Protein AF-0000000079576737 (afdb_homodimer)

InterPro domains:
  IPR000515 ABC transporter type 1, transmembrane domain MetI-like [PF00528] (86-267)
  IPR000515 ABC transporter type 1, transmembrane domain MetI-like [PS50928] (67-260)
  IPR000515 ABC transporter type 1, transmembrane domain MetI-like [cd06261] (67-247)
  IPR035906 MetI-like superfamily [G3DSA:1.10.3720.10] (1-266)
  IPR035906 MetI-like superfamily [SSF161098] (4-275)
  IPR050901 Binding-protein-dependent ABC transporter permease [PTHR32243] (3-275)

Solvent-accessible surface area (backbone atoms only — not comparable to full-atom values): 28377 Å² total; per-residue (Å²): 115,78,61,52,56,51,46,53,50,47,51,49,48,50,50,51,50,47,62,62,43,42,46,57,52,50,34,55,44,42,14,22,22,51,47,68,50,41,71,73,38,71,85,58,77,51,94,53,83,36,65,61,19,46,53,41,15,44,67,70,64,48,40,50,52,11,45,51,41,30,51,50,38,21,54,51,14,42,51,54,29,51,69,50,40,51,60,50,18,48,44,62,42,71,47,86,53,94,56,43,66,55,52,52,50,49,29,58,66,43,52,69,62,52,58,74,68,41,38,59,48,44,37,58,54,30,54,74,69,70,44,50,59,34,64,70,54,49,17,51,52,55,22,54,70,43,40,26,53,44,29,54,52,34,20,30,32,51,51,44,49,67,62,62,62,54,52,53,41,43,72,76,63,50,48,73,67,46,39,42,65,68,46,48,45,67,72,26,38,70,42,53,51,48,46,50,52,55,49,34,53,47,51,57,61,51,48,68,47,53,55,66,38,30,79,45,75,87,59,17,33,39,55,50,40,51,54,49,47,50,64,49,32,78,73,67,60,54,52,14,24,52,30,21,39,51,52,57,66,46,48,63,50,52,51,50,44,70,68,41,49,67,59,58,54,52,54,39,60,49,66,20,60,76,110,118,80,61,54,56,50,46,53,48,48,50,48,50,51,50,53,50,47,62,64,45,41,48,57,51,50,34,56,43,42,14,21,21,51,47,65,51,40,72,74,41,73,83,57,76,50,91,54,82,36,64,62,18,46,53,42,14,43,67,70,63,48,40,50,53,11,45,50,40,29,50,50,37,22,52,51,14,44,51,53,30,51,70,50,39,52,60,50,17,49,46,62,41,73,47,87,52,94,56,42,66,53,53,53,50,49,30,59,66,42,51,71,63,52,58,72,70,42,38,60,48,45,38,56,55,29,54,74,69,70,45,50,60,34,66,70,52,50,18,51,51,56,22,56,69,45,40,25,53,46,30,53,52,36,20,30,32,51,52,44,48,67,63,63,63,55,53,53,40,43,73,75,64,50,48,72,66,46,39,43,65,69,49,47,46,68,72,27,40,70,43,51,52,48,45,50,51,54,48,33,53,46,51,56,61,50,48,68,50,54,56,66,38,29,76,46,75,86,60,16,33,41,56,50,41,51,52,50,48,52,63,51,32,78,74,67,62,53,52,13,24,51,29,22,42,50,52,57,67,45,48,62,48,53,52,50,43,70,67,40,50,66,57,59,53,51,53,40,59,50,66,20,60,75,111

Organism: NCBI:txid418240

Nearest PDB structures (foldseek):
  7cad-assembly1_B  TM=8.190E-01  e=1.257E-10  Mycolicibacterium smegmatis MC2 155
  8ja7-assembly1_B  TM=8.111E-01  e=2.535E-10  Mycobacterium tuberculosis H37Rv
  8hpn-assembly1_B  TM=8.135E-01  e=4.482E-10  Mycolicibacterium smegmatis MC2 155
  8hpr-assembly1_B  TM=7.993E-01  e=2.172E-09  Mycolicibacterium smegmatis MC2 155
  8y5f-assembly1_C  TM=7.579E-01  e=6.213E-07  Escherichia coli

Foldseek 3Di:
DVVVVVVVVVVVVVVVVCVVCVVVVLLVQLLQAFLVRCVVPSRDGHPGGRCVLLVCLCPPLCLVLQAVLLVVLLVLLLVVLCVPLLVLLLCLLPPDDDCSVVVLVVLQVLQPVDCLVCLVVVLVVCVVVVNFLPSVSSSVVLSVSLNSVLSNQLNVLQNPDDCVQVVVVVVVPDDPVCCSPPPRCVSSVLSSLVSSLVSSVCSSQPDSNQLSRRPDQSNHHNNNSLVVSVVVCVPVSRVSNSSSSVVVSCVVVVVSCVVCVVSVVVVVVVVPPPD/DVVVVVVVVVVVVVVVVCVVCVVVVLLVQLLQAFLVRCVVPSRDGHPGGRCVLLVCLCPPLCLVLQAVLLVVLLVLLLVVLCVPLLVLLLCLLPPDDPCSVVVLVVLQVCQPVDCLVCLVVVLVVCVVVVNFLPSVSSSVVLSVSLNSVLSNQLNVLQNPDDCVQVVVVVVVPDDPVCCSPPPRCVSSVLSSLVSSLVSSVCSSQPDSNQLSRRPDQSNHHNNNSLVVSVVVCVPVSRVSNSSSSVVVSCVVVVVSCVVCVVSVVVVVVVVPPPD

Structure (mmCIF, N/CA/C/O backbone):
data_AF-0000000079576737-model_v1
#
loop_
_entity.id
_entity.type
_entity.pdbx_description
1 polymer 'ABC transporter permease subunit'
#
loop_
_atom_site.group_PDB
_atom_site.id
_atom_site.type_symbol
_atom_site.label_atom_id
_atom_site.label_alt_id
_atom_site.label_comp_id
_atom_site.label_asym_id
_atom_site.label_entity_id
_atom_site.label_seq_id
_atom_site.pdbx_PDB_ins_code
_atom_site.Cartn_x
_atom_site.Cartn_y
_atom_site.Cartn_z
_atom_site.occupancy
_atom_site.B_iso_or_equiv
_atom_site.auth_seq_id
_atom_site.auth_comp_id
_atom_site.auth_asym_id
_atom_site.auth_atom_id
_atom_site.pdbx_PDB_model_num
ATOM 1 N N . MET A 1 1 ? 35.531 18.312 12.688 1 37.25 1 MET A N 1
ATOM 2 C CA . MET A 1 1 ? 34.844 17.094 13.109 1 37.25 1 MET A CA 1
ATOM 3 C C . MET A 1 1 ? 33.375 17.141 12.711 1 37.25 1 MET A C 1
ATOM 5 O O . MET A 1 1 ? 32.688 16.125 12.766 1 37.25 1 MET A O 1
ATOM 9 N N . LYS A 1 2 ? 32.781 18.531 12.727 1 52.31 2 LYS A N 1
ATOM 10 C CA . LYS A 1 2 ? 31.453 19 12.336 1 52.31 2 LYS A CA 1
ATOM 11 C C . LYS A 1 2 ? 31.156 18.641 10.883 1 52.31 2 LYS A C 1
ATOM 13 O O . LYS A 1 2 ? 30.047 18.156 10.578 1 52.31 2 LYS A O 1
ATOM 18 N N . THR A 1 3 ? 32.25 18.703 10.18 1 57.16 3 THR A N 1
ATOM 19 C CA . THR A 1 3 ? 32.25 18.625 8.719 1 57.16 3 THR A CA 1
ATOM 20 C C . THR A 1 3 ? 32.25 17.172 8.25 1 57.16 3 THR A C 1
ATOM 22 O O . THR A 1 3 ? 31.609 16.828 7.258 1 57.16 3 THR A O 1
ATOM 25 N N . VAL A 1 4 ? 33 16.375 9.094 1 55.66 4 VAL A N 1
ATOM 26 C CA . VAL A 1 4 ? 33.188 15 8.648 1 55.66 4 VAL A CA 1
ATOM 27 C C . VAL A 1 4 ? 31.906 14.211 8.766 1 55.66 4 VAL A C 1
ATOM 29 O O . VAL A 1 4 ? 31.547 13.445 7.871 1 55.66 4 VAL A O 1
ATOM 32 N N . ARG A 1 5 ? 31.172 14.492 9.883 1 64.5 5 ARG A N 1
ATOM 33 C CA . ARG A 1 5 ? 29.938 13.742 10.102 1 64.5 5 ARG A CA 1
ATOM 34 C C . ARG A 1 5 ? 28.875 14.133 9.086 1 64.5 5 ARG A C 1
ATOM 36 O O . ARG A 1 5 ? 28.156 13.273 8.578 1 64.5 5 ARG A O 1
ATOM 43 N N . THR A 1 6 ? 29.078 15.375 8.703 1 71.5 6 THR A N 1
ATOM 44 C CA . THR A 1 6 ? 28.125 15.836 7.695 1 71.5 6 THR A CA 1
ATOM 45 C C . THR A 1 6 ? 28.438 15.219 6.336 1 71.5 6 THR A C 1
ATOM 47 O O . THR A 1 6 ? 27.516 14.844 5.598 1 71.5 6 THR A O 1
ATOM 50 N N . TRP A 1 7 ? 29.812 14.953 6.238 1 77.31 7 TRP A N 1
ATOM 51 C CA . TRP A 1 7 ? 30.219 14.375 4.965 1 77.31 7 TRP A CA 1
ATOM 52 C C . TRP A 1 7 ? 29.828 12.898 4.891 1 77.31 7 TRP A C 1
ATOM 54 O O . TRP A 1 7 ? 29.391 12.414 3.84 1 77.31 7 TRP A O 1
ATOM 64 N N . CYS A 1 8 ? 29.938 12.312 6.051 1 82.31 8 CYS A N 1
ATOM 65 C CA . CYS A 1 8 ? 29.594 10.891 6.098 1 82.31 8 CYS A CA 1
ATOM 66 C C . CYS A 1 8 ? 28.109 10.688 5.801 1 82.31 8 CYS A C 1
ATOM 68 O O . CYS A 1 8 ? 27.75 9.797 5.027 1 82.31 8 CYS A O 1
ATOM 70 N N . ILE A 1 9 ? 27.328 11.547 6.238 1 81.38 9 ILE A N 1
ATOM 71 C CA . ILE A 1 9 ? 25.891 11.43 6.039 1 81.38 9 ILE A CA 1
ATOM 72 C C . ILE A 1 9 ? 25.531 11.773 4.59 1 81.38 9 ILE A C 1
ATOM 74 O O . ILE A 1 9 ? 24.656 11.148 3.99 1 81.38 9 ILE A O 1
ATOM 78 N N . ARG A 1 10 ? 26.312 12.703 4.117 1 82.38 10 ARG A N 1
ATOM 79 C CA . ARG A 1 10 ? 26.094 13.07 2.725 1 82.38 10 ARG A CA 1
ATOM 80 C C . ARG A 1 10 ? 26.422 11.914 1.791 1 82.38 10 ARG A C 1
ATOM 82 O O . ARG A 1 10 ? 25.672 11.633 0.852 1 82.38 10 ARG A O 1
ATOM 89 N N . ILE A 1 11 ? 27.453 11.289 2.111 1 86.75 11 ILE A N 1
ATOM 90 C CA . ILE A 1 11 ? 27.859 10.148 1.292 1 86.75 11 ILE A CA 1
ATOM 91 C C . ILE A 1 11 ? 26.844 9.023 1.413 1 86.75 11 ILE A C 1
ATOM 93 O O . ILE A 1 11 ? 26.484 8.391 0.416 1 86.75 11 ILE A O 1
ATOM 97 N N . LEU A 1 12 ? 26.375 8.891 2.582 1 85.88 12 LEU A N 1
ATOM 98 C CA . LEU A 1 12 ? 25.375 7.852 2.824 1 85.88 12 LEU A CA 1
ATOM 99 C C . LEU A 1 12 ? 24.078 8.156 2.09 1 85.88 12 LEU A C 1
ATOM 101 O O . LEU A 1 12 ? 23.438 7.262 1.526 1 85.88 12 LEU A O 1
ATOM 105 N N . MET A 1 13 ? 23.766 9.391 2.096 1 86.62 13 MET A N 1
ATOM 106 C CA . MET A 1 13 ? 22.562 9.812 1.409 1 86.62 13 MET A CA 1
ATOM 107 C C . MET A 1 13 ? 22.656 9.562 -0.091 1 86.62 13 MET A C 1
ATOM 109 O O . MET A 1 13 ? 21.719 9.062 -0.711 1 86.62 13 MET A O 1
ATOM 113 N N . ILE A 1 14 ? 23.797 9.891 -0.604 1 87.5 14 ILE A N 1
ATOM 114 C CA . ILE A 1 14 ? 24.016 9.695 -2.033 1 87.5 14 ILE A CA 1
ATOM 115 C C . ILE A 1 14 ? 24.016 8.203 -2.357 1 87.5 14 ILE A C 1
ATOM 117 O O . ILE A 1 14 ? 23.406 7.773 -3.334 1 87.5 14 ILE A O 1
ATOM 121 N N . LEU A 1 15 ? 24.609 7.449 -1.542 1 89.56 15 LEU A N 1
ATOM 122 C CA . LEU A 1 15 ? 24.703 6.008 -1.742 1 89.56 15 LEU A CA 1
ATOM 123 C C . LEU A 1 15 ? 23.312 5.371 -1.754 1 89.56 15 LEU A C 1
ATOM 125 O O . LEU A 1 15 ? 23 4.59 -2.654 1 89.56 15 LEU A O 1
ATOM 129 N N . PHE A 1 16 ? 22.484 5.75 -0.847 1 87.69 16 PHE A N 1
ATOM 130 C CA . PHE A 1 16 ? 21.172 5.125 -0.75 1 87.69 16 PHE A CA 1
ATOM 131 C C . PHE A 1 16 ? 20.266 5.625 -1.858 1 87.69 16 PHE A C 1
ATOM 133 O O . PHE A 1 16 ? 19.391 4.891 -2.328 1 87.69 16 PHE A O 1
ATOM 140 N N . THR A 1 17 ? 20.516 6.863 -2.277 1 88.5 17 THR A N 1
ATOM 141 C CA . THR A 1 17 ? 19.766 7.375 -3.422 1 88.5 17 THR A CA 1
ATOM 142 C C . THR A 1 17 ? 20.109 6.586 -4.684 1 88.5 17 THR A C 1
ATOM 144 O O . THR A 1 17 ? 19.219 6.207 -5.445 1 88.5 17 THR A O 1
ATOM 147 N N . VAL A 1 18 ? 21.375 6.297 -4.812 1 89.25 18 VAL A N 1
ATOM 148 C CA . VAL A 1 18 ? 21.828 5.543 -5.977 1 89.25 18 VAL A CA 1
ATOM 149 C C . VAL A 1 18 ? 21.312 4.113 -5.906 1 89.25 18 VAL A C 1
ATOM 151 O O . VAL A 1 18 ? 20.828 3.568 -6.906 1 89.25 18 VAL A O 1
ATOM 154 N N . ILE A 1 19 ? 21.359 3.549 -4.754 1 87.12 19 ILE A N 1
ATOM 155 C CA . ILE A 1 19 ? 20.891 2.18 -4.566 1 87.12 19 ILE A CA 1
ATOM 156 C C . ILE A 1 19 ? 19.391 2.104 -4.867 1 87.12 19 ILE A C 1
ATOM 158 O O . ILE A 1 19 ? 18.922 1.146 -5.492 1 87.12 19 ILE A O 1
ATOM 162 N N . PHE A 1 20 ? 18.703 3.09 -4.496 1 86.62 20 PHE A N 1
ATOM 163 C CA . PHE A 1 20 ? 17.266 3.145 -4.699 1 86.62 20 PHE A CA 1
ATOM 164 C C . PHE A 1 20 ? 16.922 3.268 -6.18 1 86.62 20 PHE A C 1
ATOM 166 O O . PHE A 1 20 ? 16.016 2.607 -6.672 1 86.62 20 PHE A O 1
ATOM 173 N N . LEU A 1 21 ? 17.703 4.039 -6.918 1 90.44 21 LEU A N 1
ATOM 174 C CA . LEU A 1 21 ? 17.375 4.383 -8.297 1 90.44 21 LEU A CA 1
ATOM 175 C C . LEU A 1 21 ? 17.984 3.369 -9.266 1 90.44 21 LEU A C 1
ATOM 177 O O . LEU A 1 21 ? 17.594 3.305 -10.43 1 90.44 21 LEU A O 1
ATOM 181 N N . TYR A 1 22 ? 18.875 2.598 -8.82 1 90.94 22 TYR A N 1
ATOM 182 C CA . TYR A 1 22 ? 19.656 1.751 -9.711 1 90.94 22 TYR A CA 1
ATOM 183 C C . TYR A 1 22 ? 18.766 0.765 -10.453 1 90.94 22 TYR A C 1
ATOM 185 O O . TYR A 1 22 ? 18.891 0.614 -11.672 1 90.94 22 TYR A O 1
ATOM 193 N N . PRO A 1 23 ? 17.891 0.08 -9.758 1 90.44 23 PRO A N 1
ATOM 194 C CA . PRO A 1 23 ? 17.047 -0.872 -10.492 1 90.44 23 PRO A CA 1
ATOM 195 C C . PRO A 1 23 ? 16.219 -0.206 -11.586 1 90.44 23 PRO A C 1
ATOM 197 O O . PRO A 1 23 ? 16.016 -0.793 -12.648 1 90.44 23 PRO A O 1
ATOM 200 N N . LEU A 1 24 ? 15.766 0.929 -11.312 1 89.81 24 LEU A N 1
ATOM 201 C CA . LEU A 1 24 ? 14.969 1.669 -12.289 1 89.81 24 LEU A CA 1
ATOM 202 C C . LEU A 1 24 ? 15.82 2.084 -13.477 1 89.81 24 LEU A C 1
ATOM 204 O O . LEU A 1 24 ? 15.398 1.954 -14.633 1 89.81 24 LEU A O 1
ATOM 208 N N . PHE A 1 25 ? 16.984 2.604 -13.133 1 92 25 PHE A N 1
ATOM 209 C CA . PHE A 1 25 ? 17.906 3.01 -14.188 1 92 25 PHE A CA 1
ATOM 210 C C . PHE A 1 25 ? 18.312 1.816 -15.047 1 92 25 PHE A C 1
ATOM 212 O O . PHE A 1 25 ? 18.344 1.91 -16.266 1 92 25 PHE A O 1
ATOM 219 N N . TRP A 1 26 ? 18.594 0.775 -14.367 1 93.69 26 TRP A N 1
ATOM 220 C CA . TRP A 1 26 ? 18.984 -0.448 -15.055 1 93.69 26 TRP A CA 1
ATOM 221 C C . TRP A 1 26 ? 17.859 -0.935 -15.977 1 93.69 26 TRP A C 1
ATOM 223 O O . TRP A 1 26 ? 18.109 -1.35 -17.109 1 93.69 26 TRP A O 1
ATOM 233 N N . ASN A 1 27 ? 16.656 -0.909 -15.477 1 93.38 27 ASN A N 1
ATOM 234 C CA . ASN A 1 27 ? 15.516 -1.305 -16.297 1 93.38 27 ASN A CA 1
ATOM 235 C C . ASN A 1 27 ? 15.359 -0.41 -17.516 1 93.38 27 ASN A C 1
ATOM 237 O O . ASN A 1 27 ? 15.117 -0.899 -18.625 1 93.38 27 ASN A O 1
ATOM 241 N N . LEU A 1 28 ? 15.492 0.857 -17.312 1 93.44 28 LEU A N 1
ATOM 242 C CA . LEU A 1 28 ? 15.375 1.815 -18.406 1 93.44 28 LEU A CA 1
ATOM 243 C C . LEU A 1 28 ? 16.422 1.551 -19.484 1 93.44 28 LEU A C 1
ATOM 245 O O . LEU A 1 28 ? 16.109 1.562 -20.672 1 93.44 28 LEU A O 1
ATOM 249 N N . MET A 1 29 ? 17.656 1.275 -19.078 1 94.88 29 MET A N 1
ATOM 250 C CA . MET A 1 29 ? 18.734 0.988 -20.031 1 94.88 29 MET A CA 1
ATOM 251 C C . MET A 1 29 ? 18.5 -0.339 -20.734 1 94.88 29 MET A C 1
ATOM 253 O O . MET A 1 29 ? 18.766 -0.459 -21.938 1 94.88 29 MET A O 1
ATOM 257 N N . SER A 1 30 ? 17.953 -1.269 -20 1 94.56 30 SER A N 1
ATOM 258 C CA . SER A 1 30 ? 17.719 -2.6 -20.562 1 94.56 30 SER A CA 1
ATOM 259 C C . SER A 1 30 ? 16.609 -2.576 -21.594 1 94.56 30 SER A C 1
ATOM 261 O O . SER A 1 30 ? 16.594 -3.398 -22.516 1 94.56 30 SER A O 1
ATOM 263 N N . ALA A 1 31 ? 15.703 -1.605 -21.438 1 94.88 31 ALA A N 1
ATOM 264 C CA . ALA A 1 31 ? 14.594 -1.473 -22.375 1 94.88 31 ALA A CA 1
ATOM 265 C C . ALA A 1 31 ? 15.086 -1.101 -23.766 1 94.88 31 ALA A C 1
ATOM 267 O O . ALA A 1 31 ? 14.391 -1.326 -24.766 1 94.88 31 ALA A O 1
ATOM 268 N N . PHE A 1 32 ? 16.312 -0.567 -23.844 1 96.38 32 PHE A N 1
ATOM 269 C CA . PHE A 1 32 ? 16.844 -0.101 -25.125 1 96.38 32 PHE A CA 1
ATOM 270 C C . PHE A 1 32 ? 17.875 -1.086 -25.672 1 96.38 32 PHE A C 1
ATOM 272 O O . PHE A 1 32 ? 18.391 -0.891 -26.766 1 96.38 32 PHE A O 1
ATOM 279 N N . LYS A 1 33 ? 18.094 -2.154 -24.969 1 95.19 33 LYS A N 1
ATOM 280 C CA . LYS A 1 33 ? 19.047 -3.16 -25.422 1 95.19 33 LYS A CA 1
ATOM 281 C C . LYS A 1 33 ? 18.391 -4.188 -26.328 1 95.19 33 LYS A C 1
ATOM 283 O O . LYS A 1 33 ? 17.203 -4.48 -26.188 1 95.19 33 LYS A O 1
ATOM 288 N N . THR A 1 34 ? 19.266 -4.738 -27.234 1 91.5 34 THR A N 1
ATOM 289 C CA . THR A 1 34 ? 18.812 -5.934 -27.953 1 91.5 34 THR A CA 1
ATOM 290 C C . THR A 1 34 ? 18.906 -7.16 -27.047 1 91.5 34 THR A C 1
ATOM 292 O O . THR A 1 34 ? 19.562 -7.129 -26 1 91.5 34 THR A O 1
ATOM 295 N N . ASN A 1 35 ? 18.156 -8.133 -27.406 1 89.94 35 ASN A N 1
ATOM 296 C CA . ASN A 1 35 ? 18.203 -9.359 -26.625 1 89.94 35 ASN A CA 1
ATOM 297 C C . ASN A 1 35 ? 19.625 -9.914 -26.531 1 89.94 35 ASN A C 1
ATOM 299 O O . ASN A 1 35 ? 20.047 -10.391 -25.469 1 89.94 35 ASN A O 1
ATOM 303 N N . ALA A 1 36 ? 20.312 -9.852 -27.625 1 89.31 36 ALA A N 1
ATOM 304 C CA . ALA A 1 36 ? 21.688 -10.336 -27.656 1 89.31 36 ALA A CA 1
ATOM 305 C C . ALA A 1 36 ? 22.578 -9.523 -26.719 1 89.31 36 ALA A C 1
ATOM 307 O O . ALA A 1 36 ? 23.406 -10.094 -26 1 89.31 36 ALA A O 1
ATOM 308 N N . GLU A 1 37 ? 22.375 -8.266 -26.703 1 91.88 37 GLU A N 1
ATOM 309 C CA . GLU A 1 37 ? 23.156 -7.395 -25.828 1 91.88 37 GLU A CA 1
ATOM 310 C C . GLU A 1 37 ? 22.875 -7.695 -24.359 1 91.88 37 GLU A C 1
ATOM 312 O O . GLU A 1 37 ? 23.797 -7.723 -23.531 1 91.88 37 GLU A O 1
ATOM 317 N N . TYR A 1 38 ? 21.625 -7.93 -24.016 1 90.81 38 TYR A N 1
ATOM 318 C CA . TYR A 1 38 ? 21.234 -8.203 -22.641 1 90.81 38 TYR A CA 1
ATOM 319 C C . TYR A 1 38 ? 21.797 -9.547 -22.172 1 90.81 38 TYR A C 1
ATOM 321 O O . TYR A 1 38 ? 22.328 -9.656 -21.062 1 90.81 38 TYR A O 1
ATOM 329 N N . LEU A 1 39 ? 21.75 -10.492 -23.078 1 89.12 39 LEU A N 1
ATOM 330 C CA . LEU A 1 39 ? 22.188 -11.836 -22.703 1 89.12 39 LEU A CA 1
ATOM 331 C C . LEU A 1 39 ? 23.719 -11.898 -22.594 1 89.12 39 LEU A C 1
ATOM 333 O O . LEU A 1 39 ? 24.25 -12.672 -21.797 1 89.12 39 LEU A O 1
ATOM 337 N N . THR A 1 40 ? 24.391 -11.07 -23.375 1 90.56 40 THR A N 1
ATOM 338 C CA . THR A 1 40 ? 25.859 -11.039 -23.328 1 90.56 40 THR A CA 1
ATOM 339 C C . THR A 1 40 ? 26.344 -10.336 -22.062 1 90.56 40 THR A C 1
ATOM 341 O O . THR A 1 40 ? 27.234 -10.844 -21.375 1 90.56 40 THR A O 1
ATOM 344 N N . ASP A 1 41 ? 25.734 -9.133 -21.812 1 93 41 ASP A N 1
ATOM 345 C CA . ASP A 1 41 ? 26.094 -8.359 -20.625 1 93 41 ASP A CA 1
ATOM 346 C C . ASP A 1 41 ? 24.922 -7.531 -20.141 1 93 41 ASP A C 1
ATOM 348 O O . ASP A 1 41 ? 24.734 -6.391 -20.562 1 93 41 ASP A O 1
ATOM 352 N N . PRO A 1 42 ? 24.266 -8.047 -19.141 1 91.25 42 PRO A N 1
ATOM 353 C CA . PRO A 1 42 ? 23.062 -7.367 -18.656 1 91.25 42 PRO A CA 1
ATOM 354 C C . PRO A 1 42 ? 23.375 -6.016 -18.016 1 91.25 42 PRO A C 1
ATOM 356 O O . PRO A 1 42 ? 22.484 -5.168 -17.891 1 91.25 42 PRO A O 1
ATOM 359 N N . TYR A 1 43 ? 24.625 -5.711 -17.703 1 91.56 43 TYR A N 1
ATOM 360 C CA . TYR A 1 43 ? 24.922 -4.516 -16.922 1 91.56 43 TYR A CA 1
ATOM 361 C C . TYR A 1 43 ? 25.609 -3.465 -17.781 1 91.56 43 TYR A C 1
ATOM 363 O O . TYR A 1 43 ? 25.844 -2.338 -17.344 1 91.56 43 TYR A O 1
ATOM 371 N N . ALA A 1 44 ? 25.844 -3.844 -19.062 1 92.69 44 ALA A N 1
ATOM 372 C CA . ALA A 1 44 ? 26.438 -2.885 -20 1 92.69 44 ALA A CA 1
ATOM 373 C C . ALA A 1 44 ? 25.391 -1.896 -20.5 1 92.69 44 ALA A C 1
ATOM 375 O O . ALA A 1 44 ? 24.188 -2.201 -20.5 1 92.69 44 ALA A O 1
ATOM 376 N N . LEU A 1 45 ? 25.812 -0.729 -20.828 1 94.19 45 LEU A N 1
ATOM 377 C CA . LEU A 1 45 ? 24.922 0.243 -21.453 1 94.19 45 LEU A CA 1
ATOM 378 C C . LEU 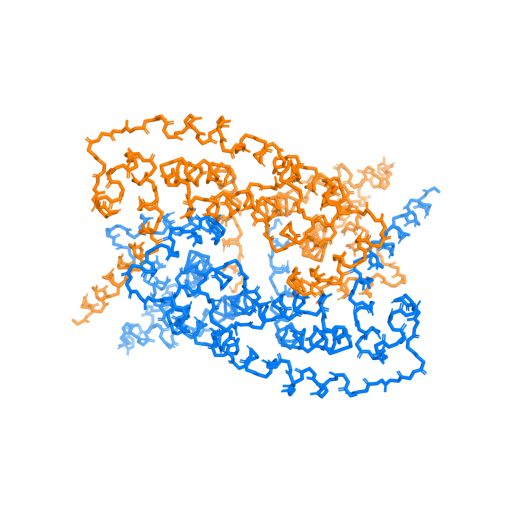A 1 45 ? 24.562 -0.178 -22.875 1 94.19 45 LEU A C 1
ATOM 380 O O . LEU A 1 45 ? 25.344 -0.875 -23.531 1 94.19 45 LEU A O 1
ATOM 384 N N . PRO A 1 46 ? 23.375 0.249 -23.281 1 94.06 46 PRO A N 1
ATOM 385 C CA . PRO A 1 46 ? 23.016 -0.104 -24.656 1 94.06 46 PRO A CA 1
ATOM 386 C C . PRO A 1 46 ? 23.922 0.562 -25.703 1 94.06 46 PRO A C 1
ATOM 388 O O . PRO A 1 46 ? 24.312 1.718 -25.531 1 94.06 46 PRO A O 1
ATOM 391 N N . THR A 1 47 ? 24.266 -0.177 -26.75 1 92.81 47 THR A N 1
ATOM 392 C CA . THR A 1 47 ? 25.109 0.333 -27.828 1 92.81 47 THR A CA 1
ATOM 393 C C . THR A 1 47 ? 24.328 1.284 -28.734 1 92.81 47 THR A C 1
ATOM 395 O O . THR A 1 47 ? 24.891 2.215 -29.297 1 92.81 47 THR A O 1
ATOM 398 N N . ALA A 1 48 ? 23.047 0.978 -28.891 1 91.94 48 ALA A N 1
ATOM 399 C CA . ALA A 1 48 ? 22.094 1.8 -29.625 1 91.94 48 ALA A CA 1
ATOM 400 C C . ALA A 1 48 ? 20.703 1.758 -28.984 1 91.94 48 ALA A C 1
ATOM 402 O O . ALA A 1 48 ? 20.406 0.846 -28.219 1 91.94 48 ALA A O 1
ATOM 403 N N . LEU A 1 49 ? 20.016 2.793 -29.203 1 93.31 49 LEU A N 1
ATOM 404 C CA . LEU A 1 49 ? 18.656 2.834 -28.688 1 93.31 49 LEU A CA 1
ATOM 405 C C . LEU A 1 49 ? 17.719 1.996 -29.547 1 93.31 49 LEU A C 1
ATOM 407 O O . LEU A 1 49 ? 17.359 2.402 -30.641 1 93.31 49 LEU A O 1
ATOM 411 N N . ASN A 1 50 ? 17.344 0.857 -29.062 1 93.38 50 ASN A N 1
ATOM 412 C CA . ASN A 1 50 ? 16.422 -0.033 -29.766 1 93.38 50 ASN A CA 1
ATOM 413 C C . ASN A 1 50 ? 14.969 0.263 -29.406 1 93.38 50 ASN A C 1
ATOM 415 O O . ASN A 1 50 ? 14.43 -0.32 -28.469 1 93.38 50 ASN A O 1
ATOM 419 N N . LEU A 1 51 ? 14.336 1.007 -30.219 1 93.69 51 LEU A N 1
ATOM 420 C CA . LEU A 1 51 ? 12.961 1.411 -29.938 1 93.69 51 LEU A CA 1
ATOM 421 C C . LEU A 1 51 ? 11.984 0.306 -30.328 1 93.69 51 LEU A C 1
ATOM 423 O O . LEU A 1 51 ? 10.812 0.348 -29.953 1 93.69 51 LEU A O 1
ATOM 427 N N . ASP A 1 52 ? 12.508 -0.699 -31 1 93.12 52 ASP A N 1
ATOM 428 C CA . ASP A 1 52 ? 11.672 -1.806 -31.453 1 93.12 52 ASP A CA 1
ATOM 429 C C . ASP A 1 52 ? 11.102 -2.576 -30.266 1 93.12 52 ASP A C 1
ATOM 431 O O . ASP A 1 52 ? 10.031 -3.182 -30.359 1 93.12 52 ASP A O 1
ATOM 435 N N . ASN A 1 53 ? 11.836 -2.502 -29.141 1 93.38 53 ASN A N 1
ATOM 436 C CA . ASN A 1 53 ? 11.359 -3.172 -27.938 1 93.38 53 ASN A CA 1
ATOM 437 C C . ASN A 1 53 ? 10.023 -2.605 -27.469 1 93.38 53 ASN A C 1
ATOM 439 O O . ASN A 1 53 ? 9.164 -3.342 -26.969 1 93.38 53 ASN A O 1
ATOM 443 N N . PHE A 1 54 ? 9.859 -1.364 -27.672 1 93.38 54 PHE A N 1
ATOM 444 C CA . PHE A 1 54 ? 8.633 -0.703 -27.25 1 93.38 54 PHE A CA 1
ATOM 445 C C . PHE A 1 54 ? 7.473 -1.08 -28.156 1 93.38 54 PHE A C 1
ATOM 447 O O . PHE A 1 54 ? 6.348 -1.266 -27.688 1 93.38 54 PHE A O 1
ATOM 454 N N . VAL A 1 55 ? 7.766 -1.271 -29.375 1 91.44 55 VAL A N 1
ATOM 455 C CA . VAL A 1 55 ? 6.746 -1.693 -30.328 1 91.44 55 VAL A CA 1
ATOM 456 C C . VAL A 1 55 ? 6.363 -3.146 -30.062 1 91.44 55 VAL A C 1
ATOM 458 O O . VAL A 1 55 ? 5.176 -3.488 -30.047 1 91.44 55 VAL A O 1
ATOM 461 N N . ALA A 1 56 ? 7.348 -3.908 -29.812 1 88.44 56 ALA A N 1
ATOM 462 C CA . ALA A 1 56 ? 7.109 -5.316 -29.516 1 88.44 56 ALA A CA 1
ATOM 463 C C . ALA A 1 56 ? 6.324 -5.484 -28.219 1 88.44 56 ALA A C 1
ATOM 465 O O . ALA A 1 56 ? 5.43 -6.328 -28.125 1 88.44 56 ALA A O 1
ATOM 466 N N . ALA A 1 57 ? 6.688 -4.719 -27.234 1 87.69 57 ALA A N 1
ATOM 467 C CA . ALA A 1 57 ? 5.992 -4.77 -25.953 1 87.69 57 ALA A CA 1
ATOM 468 C C . ALA A 1 57 ? 4.516 -4.414 -26.125 1 87.69 57 ALA A C 1
ATOM 470 O O . ALA A 1 57 ? 3.643 -5.109 -25.594 1 87.69 57 ALA A O 1
ATOM 471 N N . TRP A 1 58 ? 4.254 -3.416 -26.906 1 87 58 TRP A N 1
ATOM 472 C CA . TRP A 1 58 ? 2.898 -2.895 -27.047 1 87 58 TRP A CA 1
ATOM 473 C C . TRP A 1 58 ? 2.049 -3.818 -27.906 1 87 58 TRP A C 1
ATOM 475 O O . TRP A 1 58 ? 0.876 -4.055 -27.609 1 87 58 TRP A O 1
ATOM 485 N N . GLN A 1 59 ? 2.617 -4.41 -28.906 1 81.69 59 GLN A N 1
ATOM 486 C CA . GLN A 1 59 ? 1.853 -5.152 -29.891 1 81.69 59 GLN A CA 1
ATOM 487 C C . GLN A 1 59 ? 1.898 -6.652 -29.625 1 81.69 59 GLN A C 1
ATOM 489 O O . GLN A 1 59 ? 0.883 -7.34 -29.734 1 81.69 59 GLN A O 1
ATOM 494 N N . LYS A 1 60 ? 3.006 -7.121 -29.219 1 73.81 60 LYS A N 1
ATOM 495 C CA . LYS A 1 60 ? 3.191 -8.57 -29.203 1 73.81 60 LYS A CA 1
ATOM 496 C C . LYS A 1 60 ? 2.992 -9.125 -27.797 1 73.81 60 LYS A C 1
ATOM 498 O O . LYS A 1 60 ? 2.588 -10.281 -27.625 1 73.81 60 LYS A O 1
ATOM 503 N N . ALA A 1 61 ? 3.186 -8.43 -26.828 1 75.31 61 ALA A N 1
ATOM 504 C CA . ALA A 1 61 ? 3.152 -8.945 -25.469 1 75.31 61 ALA A CA 1
ATOM 505 C C . ALA A 1 61 ? 1.838 -8.594 -24.781 1 75.31 61 ALA A C 1
ATOM 507 O O . ALA A 1 61 ? 1.726 -8.695 -23.547 1 75.31 61 ALA A O 1
ATOM 508 N N . ASN A 1 62 ? 0.747 -8.195 -25.562 1 82.38 62 ASN A N 1
ATOM 509 C CA . ASN A 1 62 ? -0.594 -7.883 -25.078 1 82.38 62 ASN A CA 1
ATOM 510 C C . ASN A 1 62 ? -0.566 -6.789 -24.016 1 82.38 62 ASN A C 1
ATOM 512 O O . ASN A 1 62 ? -1.45 -6.727 -23.156 1 82.38 62 ASN A O 1
ATOM 516 N N . ILE A 1 63 ? 0.46 -6.012 -23.969 1 87.94 63 ILE A N 1
ATOM 517 C CA . ILE A 1 63 ? 0.592 -4.965 -22.969 1 87.94 63 ILE A CA 1
ATOM 518 C C . ILE A 1 63 ? -0.503 -3.918 -23.156 1 87.94 63 ILE A C 1
ATOM 520 O O . ILE A 1 63 ? -1.021 -3.361 -22.188 1 87.94 63 ILE A O 1
ATOM 524 N N . ALA A 1 64 ? -0.879 -3.729 -24.438 1 89.31 64 ALA A N 1
ATOM 525 C CA . ALA A 1 64 ? -1.952 -2.781 -24.719 1 89.31 64 ALA A CA 1
ATOM 526 C C . ALA A 1 64 ? -3.254 -3.207 -24.047 1 89.31 64 ALA A C 1
ATOM 528 O O . ALA A 1 64 ? -3.979 -2.371 -23.5 1 89.31 64 ALA A O 1
ATOM 529 N N . ALA A 1 65 ? -3.529 -4.496 -24.109 1 91.88 65 ALA A N 1
ATOM 530 C CA . ALA A 1 65 ? -4.738 -5.016 -23.484 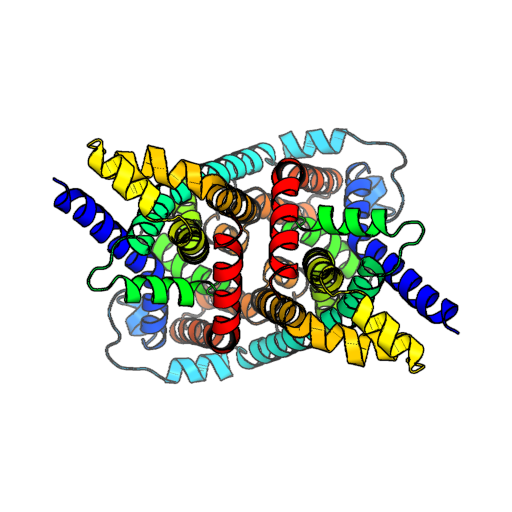1 91.88 65 ALA A CA 1
ATOM 531 C C . ALA A 1 65 ? -4.664 -4.875 -21.953 1 91.88 65 ALA A C 1
ATOM 533 O O . ALA A 1 65 ? -5.637 -4.469 -21.328 1 91.88 65 ALA A O 1
ATOM 534 N N . TYR A 1 66 ? -3.516 -5.203 -21.375 1 93.62 66 TYR A N 1
ATOM 535 C CA . TYR A 1 66 ? -3.324 -5.051 -19.938 1 93.62 66 TYR A CA 1
ATOM 536 C C . TYR A 1 66 ? -3.475 -3.592 -19.516 1 93.62 66 TYR A C 1
ATOM 538 O O . TYR A 1 66 ? -4.066 -3.295 -18.484 1 93.62 66 TYR A O 1
ATOM 546 N N . PHE A 1 67 ? -2.914 -2.756 -20.344 1 93.25 67 PHE A N 1
ATOM 547 C CA . PHE A 1 67 ? -2.992 -1.319 -20.094 1 93.25 67 PHE A CA 1
ATOM 548 C C . PHE A 1 67 ? -4.441 -0.846 -20.125 1 93.25 67 PHE A C 1
ATOM 550 O O . PHE A 1 67 ? -4.867 -0.107 -19.234 1 93.25 67 PHE A O 1
ATOM 557 N N . GLY A 1 68 ? -5.203 -1.23 -21.109 1 94.56 68 GLY A N 1
ATOM 558 C CA . GLY A 1 68 ? -6.617 -0.908 -21.172 1 94.56 68 GLY A CA 1
ATOM 559 C C . GLY A 1 68 ? -7.402 -1.405 -19.969 1 94.56 68 GLY A C 1
ATOM 560 O O . GLY A 1 68 ? -8.227 -0.676 -19.422 1 94.56 68 GLY A O 1
ATOM 561 N N . ASN A 1 69 ? -7.137 -2.641 -19.578 1 97.06 69 ASN A N 1
ATOM 562 C CA . ASN A 1 69 ? -7.785 -3.201 -18.391 1 97.06 69 ASN A CA 1
ATOM 563 C C . ASN A 1 69 ? -7.465 -2.389 -17.141 1 97.06 69 ASN A C 1
ATOM 565 O O . ASN A 1 69 ? -8.352 -2.117 -16.328 1 97.06 69 ASN A O 1
ATOM 569 N N . SER A 1 70 ? -6.215 -2.01 -17 1 95.38 70 SER A N 1
ATOM 570 C CA . SER A 1 70 ? -5.789 -1.243 -15.836 1 95.38 70 SER A CA 1
ATOM 571 C C . SER A 1 70 ? -6.457 0.127 -15.805 1 95.38 70 SER A C 1
ATOM 573 O O . SER A 1 70 ? -6.871 0.597 -14.742 1 95.38 70 SER A O 1
ATOM 575 N N . ILE A 1 71 ? -6.531 0.774 -16.984 1 94.88 71 ILE A N 1
ATOM 576 C CA . ILE A 1 71 ? -7.199 2.066 -17.047 1 94.88 71 ILE A CA 1
ATOM 577 C C . ILE A 1 71 ? -8.672 1.907 -16.656 1 94.88 71 ILE A C 1
ATOM 579 O O . ILE A 1 71 ? -9.195 2.682 -15.859 1 94.88 71 ILE A O 1
ATOM 583 N N . PHE A 1 72 ? -9.281 0.924 -17.25 1 97.75 72 PHE A N 1
ATOM 584 C CA . PHE A 1 72 ? -10.688 0.663 -16.969 1 97.75 72 PHE A CA 1
ATOM 585 C C . PHE A 1 72 ? -10.914 0.442 -15.477 1 97.75 72 PHE A C 1
ATOM 587 O O . PHE A 1 72 ? -11.766 1.092 -14.867 1 97.75 72 PHE A O 1
ATOM 594 N N . VAL A 1 73 ? -10.133 -0.406 -14.898 1 98 73 VAL A N 1
ATOM 595 C CA . VAL A 1 73 ? -10.312 -0.779 -13.492 1 98 73 VAL A CA 1
ATOM 596 C C . VAL A 1 73 ? -10 0.416 -12.602 1 98 73 VAL A C 1
ATOM 598 O O . VAL A 1 73 ? -10.688 0.65 -11.602 1 98 73 VAL A O 1
ATOM 601 N N . THR A 1 74 ? -8.969 1.16 -12.906 1 96.56 74 THR A N 1
ATOM 602 C CA . THR A 1 74 ? -8.578 2.301 -12.086 1 96.56 74 THR A CA 1
ATOM 603 C C . THR A 1 74 ? -9.648 3.389 -12.133 1 96.56 74 THR A C 1
ATOM 605 O O . THR A 1 74 ? -10.094 3.873 -11.086 1 96.56 74 THR A O 1
ATOM 608 N N . VAL A 1 75 ? -10.078 3.729 -13.336 1 96.94 75 VAL A N 1
ATOM 609 C CA . VAL A 1 75 ? -11.039 4.812 -13.516 1 96.94 75 VAL A CA 1
ATOM 610 C C . VAL A 1 75 ? -12.391 4.406 -12.922 1 96.94 75 VAL A C 1
ATOM 612 O O . VAL A 1 75 ? -12.969 5.152 -12.125 1 96.94 75 VAL A O 1
ATOM 615 N N . PHE A 1 76 ? -12.828 3.246 -13.203 1 98.31 76 PHE A N 1
ATOM 616 C CA . PHE A 1 76 ? -14.156 2.832 -12.766 1 98.31 76 PHE A CA 1
ATOM 617 C C . PHE A 1 76 ? -14.18 2.578 -11.266 1 98.31 76 PHE A C 1
ATOM 619 O O . PHE A 1 76 ? -15.18 2.863 -10.602 1 98.31 76 PHE A O 1
ATOM 626 N N . SER A 1 77 ? -13.125 1.983 -10.695 1 98.44 77 SER A N 1
ATOM 627 C CA . SER A 1 77 ? -13.062 1.812 -9.25 1 98.44 77 SER A CA 1
ATOM 628 C C . SER A 1 77 ? -13.047 3.158 -8.531 1 98.44 77 SER A C 1
ATOM 630 O O . SER A 1 77 ? -13.672 3.312 -7.48 1 98.44 77 SER A O 1
ATOM 632 N N . THR A 1 78 ? -12.328 4.109 -9.133 1 97.81 78 THR A N 1
ATOM 633 C CA . THR A 1 78 ? -12.25 5.43 -8.523 1 97.81 78 THR A CA 1
ATOM 634 C C . THR A 1 78 ? -13.609 6.117 -8.539 1 97.81 78 THR A C 1
ATOM 636 O O . THR A 1 78 ? -14.047 6.676 -7.531 1 97.81 78 THR A O 1
ATOM 639 N N . VAL A 1 79 ? -14.289 6.074 -9.656 1 98.25 79 VAL A N 1
ATOM 640 C CA . VAL A 1 79 ? -15.609 6.691 -9.789 1 98.25 79 VAL A CA 1
ATOM 641 C C . VAL A 1 79 ? -16.594 6.027 -8.828 1 98.25 79 VAL A C 1
ATOM 643 O O . VAL A 1 79 ? -17.328 6.715 -8.117 1 98.25 79 VAL A O 1
ATOM 646 N N . LEU A 1 80 ? -16.547 4.738 -8.805 1 97.69 80 LEU A N 1
ATOM 647 C CA . LEU A 1 80 ? -17.438 3.998 -7.914 1 97.69 80 LEU A CA 1
ATOM 648 C C . LEU A 1 80 ? -17.156 4.34 -6.453 1 97.69 80 LEU A C 1
ATOM 650 O O . LEU A 1 80 ? -18.078 4.531 -5.664 1 97.69 80 LEU A O 1
ATOM 654 N N . LEU A 1 81 ? -15.898 4.41 -6.121 1 97.94 81 LEU A N 1
ATOM 655 C CA . LEU A 1 81 ? -15.469 4.758 -4.77 1 97.94 81 LEU A CA 1
ATOM 656 C C . LEU A 1 81 ? -16 6.129 -4.371 1 97.94 81 LEU A C 1
ATOM 658 O O . LEU A 1 81 ? -16.609 6.281 -3.307 1 97.94 81 LEU A O 1
ATOM 662 N N . LEU A 1 82 ? -15.828 7.102 -5.234 1 97.94 82 LEU A N 1
ATOM 663 C CA . LEU A 1 82 ? -16.219 8.469 -4.918 1 97.94 82 LEU A CA 1
ATOM 664 C C . LEU A 1 82 ? -17.75 8.586 -4.82 1 97.94 82 LEU A C 1
ATOM 666 O O . LEU A 1 82 ? -18.266 9.273 -3.936 1 97.94 82 LEU A O 1
ATOM 670 N N . LEU A 1 83 ? -18.438 7.941 -5.688 1 96.06 83 LEU A N 1
ATOM 671 C CA . LEU A 1 83 ? -19.891 7.98 -5.695 1 96.06 83 LEU A CA 1
ATOM 672 C C . LEU A 1 83 ? -20.453 7.445 -4.387 1 96.06 83 LEU A C 1
ATOM 674 O O . LEU A 1 83 ? -21.5 7.914 -3.916 1 96.06 83 LEU A O 1
ATOM 678 N N . LEU A 1 84 ? -19.75 6.543 -3.787 1 94.81 84 LEU A N 1
ATOM 679 C CA . LEU A 1 84 ? -20.281 5.887 -2.598 1 94.81 84 LEU A CA 1
ATOM 680 C C . LEU A 1 84 ? -19.703 6.52 -1.331 1 94.81 84 LEU A C 1
ATOM 682 O O . LEU A 1 84 ? -20.438 6.766 -0.372 1 94.81 84 LEU A O 1
ATOM 686 N N . VAL A 1 85 ? -18.453 6.836 -1.345 1 96.31 85 VAL A N 1
ATOM 687 C CA . VAL A 1 85 ? -17.766 7.242 -0.121 1 96.31 85 VAL A CA 1
ATOM 688 C C . VAL A 1 85 ? -18.125 8.688 0.214 1 96.31 85 VAL A C 1
ATOM 690 O O . VAL A 1 85 ? -18.203 9.062 1.389 1 96.31 85 VAL A O 1
ATOM 693 N N . ILE A 1 86 ? -18.359 9.547 -0.784 1 96.31 86 ILE A N 1
ATOM 694 C CA . ILE A 1 86 ? -18.641 10.961 -0.537 1 96.31 86 ILE A CA 1
ATOM 695 C C . ILE A 1 86 ? -19.938 11.102 0.257 1 96.31 86 ILE A C 1
ATOM 697 O O . ILE A 1 86 ? -19.953 11.695 1.341 1 96.31 86 ILE A O 1
ATOM 701 N N . PRO A 1 87 ? -21.062 10.531 -0.201 1 93.94 87 PRO A N 1
ATOM 702 C CA . PRO A 1 87 ? -22.281 10.664 0.599 1 93.94 87 PRO A CA 1
ATOM 703 C C . PRO A 1 87 ? -22.188 9.961 1.948 1 93.94 87 PRO A C 1
ATOM 705 O O . PRO A 1 87 ? -22.719 10.453 2.945 1 93.94 87 PRO A O 1
ATOM 708 N N . ILE A 1 88 ? -21.469 8.82 2.012 1 92.94 88 ILE A N 1
ATOM 709 C CA . ILE A 1 88 ? -21.344 8.07 3.258 1 92.94 88 ILE A CA 1
ATOM 710 C C . ILE A 1 88 ? -20.547 8.898 4.27 1 92.94 88 ILE A C 1
ATOM 712 O O . ILE A 1 88 ? -20.953 9.023 5.43 1 92.94 88 ILE A O 1
ATOM 716 N N . SER A 1 89 ? -19.438 9.453 3.807 1 94.31 89 SER A N 1
ATOM 717 C CA . SER A 1 89 ? -18.625 10.281 4.688 1 94.31 89 SER A CA 1
ATOM 718 C C . SER A 1 89 ? -19.391 11.516 5.164 1 94.31 89 SER A C 1
ATOM 720 O O . SER A 1 89 ? -19.234 11.938 6.309 1 94.31 89 SER A O 1
ATOM 722 N N . TYR A 1 90 ? -20.25 12.086 4.309 1 93.75 90 TYR A N 1
ATOM 723 C CA . TYR A 1 90 ? -21.047 13.25 4.66 1 93.75 90 TYR A CA 1
ATOM 724 C C . TYR A 1 90 ? -22.031 12.922 5.777 1 93.75 90 TYR A C 1
ATOM 726 O O . TYR A 1 90 ? -22.141 13.656 6.762 1 93.75 90 TYR A O 1
ATOM 734 N N . VAL A 1 91 ? -22.703 11.828 5.602 1 91.62 91 VAL A N 1
ATOM 735 C CA . VAL A 1 91 ? -23.703 11.422 6.582 1 91.62 91 VAL A CA 1
ATOM 736 C C . VAL A 1 91 ? -23.031 11.117 7.918 1 91.62 91 VAL A C 1
ATOM 738 O O . VAL A 1 91 ? -23.516 11.531 8.977 1 91.62 91 VAL A O 1
ATOM 741 N N . LEU A 1 92 ? -21.906 10.523 7.891 1 92.12 92 LEU A N 1
ATOM 742 C CA . LEU A 1 92 ? -21.219 10.148 9.117 1 92.12 92 LEU A CA 1
ATOM 743 C C . LEU A 1 92 ? -20.609 11.375 9.789 1 92.12 92 LEU A C 1
ATOM 745 O O . LEU A 1 92 ? -20.469 11.406 11.016 1 92.12 92 LEU A O 1
ATOM 749 N N . ALA A 1 93 ? -20.312 12.352 9 1 91.56 93 ALA A N 1
ATOM 750 C CA . ALA A 1 93 ? -19.719 13.57 9.531 1 91.56 93 ALA A CA 1
ATOM 751 C C . ALA A 1 93 ? -20.781 14.484 10.133 1 91.56 93 ALA A C 1
ATOM 753 O O . ALA A 1 93 ? -20.516 15.203 11.102 1 91.56 93 ALA A O 1
ATOM 754 N N . ARG A 1 94 ? -22.016 14.414 9.602 1 89.88 94 ARG A N 1
ATOM 755 C CA . ARG A 1 94 ? -22.953 15.477 9.922 1 89.88 94 ARG A CA 1
ATOM 756 C C . ARG A 1 94 ? -24.141 14.938 10.734 1 89.88 94 ARG A C 1
ATOM 758 O O . ARG A 1 94 ? -24.766 15.672 11.484 1 89.88 94 ARG A O 1
ATOM 765 N N . TYR A 1 95 ? -24.406 13.727 10.516 1 85.31 95 TYR A N 1
ATOM 766 C CA . TYR A 1 95 ? -25.625 13.219 11.133 1 85.31 95 TYR A CA 1
ATOM 767 C C . TYR A 1 95 ? -25.297 12.203 12.219 1 85.31 95 TYR A C 1
ATOM 769 O O . TYR A 1 95 ? -24.406 11.367 12.055 1 85.31 95 TYR A O 1
ATOM 777 N N . ARG A 1 96 ? -25.953 12.453 13.289 1 83.75 96 ARG A N 1
ATOM 778 C CA . ARG A 1 96 ? -25.812 11.516 14.391 1 83.75 96 ARG A CA 1
ATOM 779 C C . ARG A 1 96 ? -27.031 10.617 14.508 1 83.75 96 ARG A C 1
ATOM 781 O O . ARG A 1 96 ? -28.172 11.102 14.57 1 83.75 96 ARG A O 1
ATOM 788 N N . PHE A 1 97 ? -26.906 9.422 14.211 1 84.69 97 PHE A N 1
ATOM 789 C CA . PHE A 1 97 ? -27.969 8.438 14.367 1 84.69 97 PHE A CA 1
ATOM 790 C C . PHE A 1 97 ? -27.438 7.188 15.07 1 84.69 97 PHE A C 1
ATOM 792 O O . PHE A 1 97 ? -26.25 7.074 15.344 1 84.69 97 PHE A O 1
ATOM 799 N N . ALA A 1 98 ? -28.422 6.383 15.414 1 84.31 98 ALA A N 1
ATOM 800 C CA . ALA A 1 98 ? -28.062 5.168 16.141 1 84.31 98 ALA A CA 1
ATOM 801 C C . ALA A 1 98 ? -27.156 4.277 15.305 1 84.31 98 ALA A C 1
ATOM 803 O O . ALA A 1 98 ? -27.5 3.908 14.18 1 84.31 98 ALA A O 1
ATOM 804 N N . GLY A 1 99 ? -25.906 4.055 15.695 1 87 99 GLY A N 1
ATOM 805 C CA . GLY A 1 99 ? -24.984 3.166 15.008 1 87 99 GLY A CA 1
ATOM 806 C C . GLY A 1 99 ? -23.906 3.902 14.227 1 87 99 GLY A C 1
ATOM 807 O O . GLY A 1 99 ? -22.969 3.285 13.711 1 87 99 GLY A O 1
ATOM 808 N N . SER A 1 100 ? -24.141 5.211 14.078 1 88 100 SER A N 1
ATOM 809 C CA . SER A 1 100 ? -23.188 5.984 13.297 1 88 100 SER A CA 1
ATOM 810 C C . SER A 1 100 ? -21.781 5.898 13.906 1 88 100 SER A C 1
ATOM 812 O O . SER A 1 100 ? -20.797 5.719 13.18 1 88 100 SER A O 1
ATOM 814 N N . LYS A 1 101 ? -21.766 5.941 15.211 1 89.12 101 LYS A N 1
ATOM 815 C CA . LYS A 1 101 ? -20.484 5.848 15.891 1 89.12 101 LYS A CA 1
ATOM 816 C C . LYS A 1 101 ? -19.859 4.465 15.711 1 89.12 101 LYS A C 1
ATOM 818 O O . LYS A 1 101 ? -18.656 4.34 15.523 1 89.12 101 LYS A O 1
ATOM 823 N N . LEU A 1 102 ? -20.703 3.514 15.719 1 89.5 102 LEU A N 1
ATOM 824 C CA . LEU A 1 102 ? -20.234 2.145 15.539 1 89.5 102 LEU A CA 1
ATOM 825 C C . LEU A 1 102 ? -19.703 1.929 14.125 1 89.5 102 LEU A C 1
ATOM 827 O O . LEU A 1 102 ? -18.656 1.311 13.938 1 89.5 102 LEU A O 1
ATOM 831 N N . ILE A 1 103 ? -20.406 2.438 13.18 1 90.44 103 ILE A N 1
ATOM 832 C CA . ILE A 1 103 ? -20 2.285 11.789 1 90.44 103 ILE A CA 1
ATOM 833 C C . ILE A 1 103 ? -18.656 2.98 11.562 1 90.44 103 ILE A C 1
ATOM 835 O O . ILE A 1 103 ? -17.734 2.406 10.961 1 90.44 103 ILE A O 1
ATOM 839 N N . SER A 1 104 ? -18.5 4.141 12.117 1 89.19 104 SER A N 1
ATOM 840 C CA . SER A 1 104 ? -17.25 4.879 12 1 89.19 104 SER A CA 1
ATOM 841 C C . SER A 1 104 ? -16.109 4.129 12.672 1 89.19 104 SER A C 1
ATOM 843 O O . SER A 1 104 ? -15.008 4.043 12.117 1 89.19 104 SER A O 1
ATOM 845 N N . ALA A 1 105 ? -16.453 3.545 13.797 1 85.81 105 ALA A N 1
ATOM 846 C CA . ALA A 1 105 ? -15.43 2.805 14.531 1 85.81 105 ALA A CA 1
ATOM 847 C C . ALA A 1 105 ? -15 1.557 13.773 1 85.81 105 ALA A C 1
ATOM 849 O O . ALA A 1 105 ? -13.82 1.203 13.766 1 85.81 105 ALA A O 1
ATOM 850 N N . ILE A 1 106 ? -15.898 0.942 13.133 1 87.81 106 ILE A N 1
ATOM 851 C CA . ILE A 1 106 ? -15.617 -0.254 12.352 1 87.81 106 ILE A CA 1
ATOM 852 C C . ILE A 1 106 ? -14.695 0.102 11.188 1 87.81 106 ILE A C 1
ATOM 854 O O . ILE A 1 106 ? -13.688 -0.572 10.953 1 87.81 106 ILE A O 1
ATOM 858 N N . TYR A 1 107 ? -15.008 1.122 10.453 1 88.75 107 TYR A N 1
ATOM 859 C CA . TYR A 1 107 ? -14.188 1.521 9.32 1 88.75 107 TYR A CA 1
ATOM 860 C C . TYR A 1 107 ? -12.797 1.937 9.766 1 88.75 107 TYR A C 1
ATOM 862 O O . TYR A 1 107 ? -11.805 1.634 9.102 1 88.75 107 TYR A O 1
ATOM 870 N N . MET A 1 108 ? -12.75 2.553 10.906 1 84.12 108 MET A N 1
ATOM 871 C CA . MET A 1 108 ? -11.445 2.945 11.43 1 84.12 108 MET A CA 1
ATOM 872 C C . MET A 1 108 ? -10.602 1.721 11.766 1 84.12 108 MET A C 1
ATOM 874 O O . MET A 1 108 ? -9.414 1.674 11.453 1 84.12 108 MET A O 1
ATOM 878 N N . ALA A 1 109 ? -11.258 0.747 12.32 1 82.38 109 ALA A N 1
ATOM 879 C CA . ALA A 1 109 ? -10.57 -0.482 12.703 1 82.38 109 ALA A CA 1
ATOM 880 C C . ALA A 1 109 ? -10.102 -1.259 11.477 1 82.38 109 ALA A C 1
ATOM 882 O O . ALA A 1 109 ? -9.109 -1.987 11.531 1 82.38 109 ALA A O 1
ATOM 883 N N . CYS A 1 110 ? -10.758 -1.015 10.367 1 85.88 110 CYS A N 1
ATOM 884 C CA . CYS A 1 110 ? -10.516 -1.818 9.172 1 85.88 110 CYS A CA 1
ATOM 885 C C . CYS A 1 110 ? -9.484 -1.153 8.266 1 85.88 110 CYS A C 1
ATOM 887 O O . CYS A 1 110 ? -9.133 -1.696 7.219 1 85.88 110 CYS A O 1
ATOM 889 N N . ILE A 1 111 ? -8.977 -0.033 8.656 1 85.12 111 ILE A N 1
ATOM 890 C CA . ILE A 1 111 ? -8.008 0.688 7.84 1 85.12 111 ILE A CA 1
ATOM 891 C C . ILE A 1 111 ? -6.758 -0.165 7.656 1 85.12 111 ILE A C 1
ATOM 893 O O . ILE A 1 111 ? -6.141 -0.151 6.586 1 85.12 111 ILE A O 1
ATOM 897 N N . PHE A 1 112 ? -6.473 -1.029 8.625 1 77.44 112 PHE A N 1
ATOM 898 C CA . PHE A 1 112 ? -5.215 -1.762 8.594 1 77.44 112 PHE A CA 1
ATOM 899 C C . PHE A 1 112 ? -5.414 -3.158 8.016 1 77.44 112 PHE A C 1
ATOM 901 O O . PHE A 1 112 ? -4.469 -3.945 7.945 1 77.44 112 PHE A O 1
ATOM 908 N N . LEU A 1 113 ? -6.676 -3.449 7.664 1 81.5 113 LEU A N 1
ATOM 909 C CA . LEU A 1 113 ? -6.918 -4.715 6.984 1 81.5 113 LEU A CA 1
ATOM 910 C C . LEU A 1 113 ? -6.445 -4.652 5.535 1 81.5 113 LEU A C 1
ATOM 912 O O . LEU A 1 113 ? -6.949 -3.85 4.746 1 81.5 113 LEU A O 1
ATOM 916 N N . GLN A 1 114 ? -5.5 -5.391 5.191 1 82.75 114 GLN A N 1
ATOM 917 C CA . GLN A 1 114 ? -4.867 -5.355 3.877 1 82.75 114 GLN A CA 1
ATOM 918 C C . GLN A 1 114 ? -5.426 -6.449 2.971 1 82.75 114 GLN A C 1
ATOM 920 O O . GLN A 1 114 ? -5.992 -7.434 3.453 1 82.75 114 GLN A O 1
ATOM 925 N N . ALA A 1 115 ? -5.227 -6.309 1.767 1 85.44 115 ALA A N 1
ATOM 926 C CA . ALA A 1 115 ? -5.73 -7.211 0.733 1 85.44 115 ALA A CA 1
ATOM 927 C C . ALA A 1 115 ? -5.184 -8.625 0.92 1 85.44 115 ALA A C 1
ATOM 929 O O . ALA A 1 115 ? -5.871 -9.602 0.64 1 85.44 115 ALA A O 1
ATOM 930 N N . THR A 1 116 ? -4 -8.75 1.401 1 85.62 116 THR A N 1
ATOM 931 C CA . THR A 1 116 ? -3.326 -10.039 1.517 1 85.62 116 THR A CA 1
ATOM 932 C C . THR A 1 116 ? -4.051 -10.945 2.51 1 85.62 116 THR A C 1
ATOM 934 O O . THR A 1 116 ? -3.941 -12.164 2.438 1 85.62 116 THR A O 1
ATOM 937 N N . TYR A 1 117 ? -4.898 -10.344 3.354 1 82.69 117 TYR A N 1
ATOM 938 C CA . TYR A 1 117 ? -5.621 -11.109 4.363 1 82.69 117 TYR A CA 1
ATOM 939 C C . TYR A 1 117 ? -6.91 -11.688 3.791 1 82.69 117 TYR A C 1
ATOM 941 O O . TYR A 1 117 ? -7.43 -12.688 4.301 1 82.69 117 TYR A O 1
ATOM 949 N N . ILE A 1 118 ? -7.316 -10.984 2.818 1 87.81 118 ILE A N 1
ATOM 950 C CA . ILE A 1 118 ? -8.68 -11.336 2.418 1 87.81 118 ILE A CA 1
ATOM 951 C C . ILE A 1 118 ? -8.664 -11.914 1.006 1 87.81 118 ILE A C 1
ATOM 953 O O . ILE A 1 118 ? -9.688 -12.383 0.513 1 87.81 118 ILE A O 1
ATOM 957 N N . MET A 1 119 ? -7.5 -11.906 0.425 1 91.12 119 MET A N 1
ATOM 958 C CA . MET A 1 119 ? -7.453 -12.305 -0.98 1 91.12 119 MET A CA 1
ATOM 959 C C . MET A 1 119 ? -7.922 -13.742 -1.155 1 91.12 119 MET A C 1
ATOM 961 O O . MET A 1 119 ? -8.633 -14.055 -2.113 1 91.12 119 MET A O 1
ATOM 965 N N . ILE A 1 120 ? -7.703 -14.609 -0.197 1 91.44 120 ILE A N 1
ATOM 966 C CA . ILE A 1 120 ? -8.055 -16.016 -0.343 1 91.44 120 ILE A CA 1
ATOM 967 C C . ILE A 1 120 ? -9.547 -16.219 -0.084 1 91.44 120 ILE A C 1
ATOM 969 O O . ILE A 1 120 ? -10.258 -16.781 -0.915 1 91.44 120 ILE A O 1
ATOM 973 N N . PRO A 1 121 ? -10.031 -15.703 1.029 1 91.69 121 PRO A N 1
ATOM 974 C CA . PRO A 1 121 ? -11.477 -15.82 1.229 1 91.69 121 PRO A CA 1
ATOM 975 C C . PRO A 1 121 ? -12.281 -15.156 0.114 1 91.69 121 PRO A C 1
ATOM 977 O O . PRO A 1 121 ? -13.32 -15.688 -0.3 1 91.69 121 PRO A O 1
ATOM 980 N N . LEU A 1 122 ? -11.859 -14.094 -0.348 1 92.94 122 LEU A N 1
ATOM 981 C CA . LEU A 1 122 ? -12.547 -13.406 -1.431 1 92.94 122 LEU A CA 1
ATOM 982 C C . LEU A 1 122 ? -12.516 -14.234 -2.711 1 92.94 122 LEU A C 1
ATOM 984 O O . LEU A 1 122 ? -13.492 -14.266 -3.459 1 92.94 122 LEU A O 1
ATOM 988 N N . PHE A 1 123 ? -11.398 -14.852 -3.01 1 94.44 123 PHE A N 1
ATOM 989 C CA . PHE A 1 123 ? -11.297 -15.742 -4.16 1 94.44 123 PHE A CA 1
ATOM 990 C C . PHE A 1 123 ? -12.336 -16.844 -4.082 1 94.44 123 PHE A C 1
ATOM 992 O O . PHE A 1 123 ? -13.062 -17.094 -5.051 1 94.44 123 PHE A O 1
ATOM 999 N N . LEU A 1 124 ? -12.352 -17.484 -2.938 1 92.12 124 LEU A N 1
ATOM 1000 C CA . LEU A 1 124 ? -13.258 -18.609 -2.76 1 92.12 124 LEU A CA 1
ATOM 1001 C C . LEU A 1 124 ? -14.711 -18.172 -2.855 1 92.12 124 LEU A C 1
ATOM 1003 O O . LEU A 1 124 ? -15.539 -18.859 -3.457 1 92.12 124 LEU A O 1
ATOM 1007 N N . GLU A 1 125 ? -15.016 -17.031 -2.338 1 91.81 125 GLU A N 1
ATOM 1008 C CA . GLU A 1 125 ? -16.375 -16.5 -2.391 1 91.81 125 GLU A CA 1
ATOM 1009 C C . GLU A 1 125 ? -16.766 -16.125 -3.814 1 91.81 125 GLU A C 1
ATOM 1011 O O . GLU A 1 125 ? -17.875 -16.406 -4.262 1 91.81 125 GLU A O 1
ATOM 1016 N N . LEU A 1 126 ? -15.891 -15.469 -4.504 1 94.38 126 LEU A N 1
ATOM 1017 C CA . LEU A 1 126 ? -16.188 -15.039 -5.863 1 94.38 126 LEU A CA 1
ATOM 1018 C C . LEU A 1 126 ? -16.188 -16.219 -6.824 1 94.38 126 LEU A C 1
ATOM 1020 O O . LEU A 1 126 ? -16.938 -16.234 -7.805 1 94.38 126 LEU A O 1
ATOM 1024 N N . GLN A 1 127 ? -15.281 -17.172 -6.539 1 93.5 127 GLN A N 1
ATOM 1025 C CA . GLN A 1 127 ? -15.305 -18.391 -7.336 1 93.5 127 GLN A CA 1
ATOM 1026 C C . GLN A 1 127 ? -16.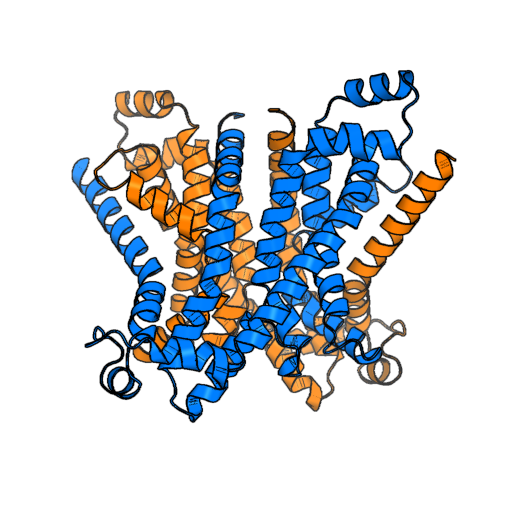672 -19.078 -7.242 1 93.5 127 GLN A C 1
ATOM 1028 O O . GLN A 1 127 ? -17.203 -19.547 -8.25 1 93.5 127 GLN A O 1
ATOM 1033 N N . ALA A 1 128 ? -17.297 -19.047 -6.082 1 92.06 128 ALA A N 1
ATOM 1034 C CA . ALA A 1 128 ? -18.578 -19.703 -5.828 1 92.06 128 ALA A CA 1
ATOM 1035 C C . ALA A 1 128 ? -19.703 -19.047 -6.629 1 92.06 128 ALA A C 1
ATOM 1037 O O . ALA A 1 128 ? -20.672 -19.703 -6.984 1 92.06 128 ALA A O 1
ATOM 1038 N N . VAL A 1 129 ? -19.578 -17.812 -6.984 1 94 129 VAL A N 1
ATOM 1039 C CA . VAL A 1 129 ? -20.656 -17.125 -7.688 1 94 129 VAL A CA 1
ATOM 1040 C C . VAL A 1 129 ? -20.219 -16.781 -9.109 1 94 129 VAL A C 1
ATOM 1042 O O . VAL A 1 129 ? -20.797 -15.93 -9.766 1 94 129 VAL A O 1
ATOM 1045 N N . ASN A 1 130 ? -19.141 -17.375 -9.578 1 95.69 130 ASN A N 1
ATOM 1046 C CA . ASN A 1 130 ? -18.578 -17.188 -10.914 1 95.69 130 ASN A CA 1
ATOM 1047 C C . ASN A 1 130 ? -18.25 -15.719 -11.18 1 95.69 130 ASN A C 1
ATOM 1049 O O . ASN A 1 130 ? -18.578 -15.188 -12.25 1 95.69 130 ASN A O 1
ATOM 1053 N N . GLY A 1 131 ? -17.672 -15.117 -10.156 1 96.69 131 GLY A N 1
ATOM 1054 C CA . GLY A 1 131 ? -17.344 -13.703 -10.25 1 96.69 131 GLY A CA 1
ATOM 1055 C C . GLY A 1 131 ? -15.891 -13.453 -10.594 1 96.69 131 GLY A C 1
ATOM 1056 O O . GLY A 1 131 ? -15.445 -12.305 -10.641 1 96.69 131 GLY A O 1
ATOM 1057 N N . LEU A 1 132 ? -15.133 -14.57 -10.852 1 96.94 132 LEU A N 1
ATOM 1058 C CA . LEU A 1 132 ? -13.727 -14.43 -11.203 1 96.94 132 LEU A CA 1
ATOM 1059 C C . LEU A 1 132 ? -13.578 -13.938 -12.641 1 96.94 132 LEU A C 1
ATOM 1061 O O . LEU A 1 132 ? -14.5 -14.078 -13.453 1 96.94 132 LEU A O 1
ATOM 1065 N N . ASN A 1 133 ? -12.484 -13.32 -12.93 1 98.06 133 ASN A N 1
ATOM 1066 C CA . ASN A 1 133 ? -12.164 -12.836 -14.266 1 98.06 133 ASN A CA 1
ATOM 1067 C C . ASN A 1 133 ? -13.234 -11.883 -14.789 1 98.06 133 ASN A C 1
ATOM 1069 O O . ASN A 1 133 ? -13.664 -11.984 -15.938 1 98.06 133 ASN A O 1
ATOM 1073 N N . ASN A 1 134 ? -13.758 -11.117 -13.883 1 98 134 ASN A N 1
ATOM 1074 C CA . ASN A 1 134 ? -14.758 -10.094 -14.156 1 98 134 ASN A CA 1
ATOM 1075 C C . ASN A 1 134 ? -14.289 -8.711 -13.695 1 98 134 ASN A C 1
ATOM 1077 O O . ASN A 1 134 ? -14.258 -8.43 -12.492 1 98 134 ASN A O 1
ATOM 1081 N N . LEU A 1 135 ? -13.969 -7.84 -14.672 1 98.06 135 LEU A N 1
ATOM 1082 C CA . LEU A 1 135 ? -13.352 -6.559 -14.367 1 98.06 135 LEU A CA 1
ATOM 1083 C C . LEU A 1 135 ? -14.289 -5.68 -13.555 1 98.06 135 LEU A C 1
ATOM 1085 O O . LEU A 1 135 ? -13.875 -5.043 -12.586 1 98.06 135 LEU A O 1
ATOM 1089 N N . PRO A 1 136 ? -15.57 -5.656 -13.875 1 98 136 PRO A N 1
ATOM 1090 C CA . PRO A 1 136 ? -16.484 -4.863 -13.039 1 98 136 PRO A CA 1
ATOM 1091 C C . PRO A 1 136 ? -16.531 -5.348 -11.594 1 98 136 PRO A C 1
ATOM 1093 O O . PRO A 1 136 ? -16.641 -4.535 -10.672 1 98 136 PRO A O 1
ATOM 1096 N N . VAL A 1 137 ? -16.484 -6.652 -11.398 1 97.38 137 VAL A N 1
ATOM 1097 C CA . VAL A 1 137 ? -16.453 -7.195 -10.047 1 97.38 137 VAL A CA 1
ATOM 1098 C C . VAL A 1 137 ? -15.172 -6.758 -9.336 1 97.38 137 VAL A C 1
ATOM 1100 O O . VAL A 1 137 ? -15.203 -6.383 -8.156 1 97.38 137 VAL A O 1
ATOM 1103 N N . LEU A 1 138 ? -14.055 -6.812 -10.055 1 97.88 138 LEU A N 1
ATOM 1104 C CA . LEU A 1 138 ? -12.797 -6.336 -9.492 1 97.88 138 LEU A CA 1
ATOM 1105 C C . LEU A 1 138 ? -12.906 -4.867 -9.094 1 97.88 138 LEU A C 1
ATOM 1107 O O . LEU A 1 138 ? -12.406 -4.473 -8.031 1 97.88 138 LEU A O 1
ATOM 1111 N N . CYS A 1 139 ? -13.578 -4.043 -9.93 1 98.19 139 CYS A N 1
ATOM 1112 C CA . CYS A 1 139 ? -13.766 -2.627 -9.633 1 98.19 139 CYS A CA 1
ATOM 1113 C C . CYS A 1 139 ? -14.516 -2.441 -8.32 1 98.19 139 CYS A C 1
ATOM 1115 O O . CYS A 1 139 ? -14.148 -1.591 -7.504 1 98.19 139 CYS A O 1
ATOM 1117 N N . LEU A 1 140 ? -15.531 -3.23 -8.164 1 96.12 140 LEU A N 1
ATOM 1118 C CA . LEU A 1 140 ? -16.312 -3.154 -6.934 1 96.12 140 LEU A CA 1
ATOM 1119 C C . LEU A 1 140 ? -15.461 -3.537 -5.727 1 96.12 140 LEU A C 1
ATOM 1121 O O . LEU A 1 140 ? -15.508 -2.861 -4.695 1 96.12 140 LEU A O 1
ATOM 1125 N N . VAL A 1 141 ? -14.695 -4.609 -5.863 1 95.25 141 VAL A N 1
ATOM 1126 C CA . VAL A 1 141 ? -13.836 -5.086 -4.789 1 95.25 141 VAL A CA 1
ATOM 1127 C C . VAL A 1 141 ? -12.82 -4.012 -4.422 1 95.25 141 VAL A C 1
ATOM 1129 O O . VAL A 1 141 ? -12.641 -3.689 -3.242 1 95.25 141 VAL A O 1
ATOM 1132 N N . TYR A 1 142 ? -12.156 -3.42 -5.449 1 96.56 142 TYR A N 1
ATOM 1133 C CA . TYR A 1 142 ? -11.18 -2.359 -5.238 1 96.56 142 TYR A CA 1
ATOM 1134 C C . TYR A 1 142 ? -11.805 -1.183 -4.496 1 96.56 142 TYR A C 1
ATOM 1136 O O . TYR A 1 142 ? -11.25 -0.703 -3.504 1 96.56 142 TYR A O 1
ATOM 1144 N N . ALA A 1 143 ? -12.961 -0.8 -4.918 1 96.44 143 ALA A N 1
ATOM 1145 C CA . ALA A 1 143 ? -13.617 0.36 -4.328 1 96.44 143 ALA A CA 1
ATOM 1146 C C . ALA A 1 143 ? -13.961 0.11 -2.861 1 96.44 143 ALA A C 1
ATOM 1148 O O . ALA A 1 143 ? -13.641 0.928 -1.995 1 96.44 143 ALA A O 1
ATOM 1149 N N . VAL A 1 144 ? -14.531 -0.999 -2.588 1 93.06 144 VAL A N 1
ATOM 1150 C CA . VAL A 1 144 ? -15 -1.31 -1.242 1 93.06 144 VAL A CA 1
ATOM 1151 C C . VAL A 1 144 ? -13.812 -1.458 -0.299 1 93.06 144 VAL A C 1
ATOM 1153 O O . VAL A 1 144 ? -13.867 -1.034 0.857 1 93.06 144 VAL A O 1
ATOM 1156 N N . MET A 1 145 ? -12.734 -1.987 -0.817 1 92.12 145 MET A N 1
ATOM 1157 C CA . MET A 1 145 ? -11.555 -2.201 0.011 1 92.12 145 MET A CA 1
ATOM 1158 C C . MET A 1 145 ? -10.953 -0.872 0.452 1 92.12 145 MET A C 1
ATOM 1160 O O . MET A 1 145 ? -10.203 -0.819 1.432 1 92.12 145 MET A O 1
ATOM 1164 N N . GLN A 1 146 ? -11.266 0.176 -0.226 1 94.69 146 GLN A N 1
ATOM 1165 C CA . GLN A 1 146 ? -10.695 1.479 0.098 1 94.69 146 GLN A CA 1
ATOM 1166 C C . GLN A 1 146 ? -11.656 2.305 0.951 1 94.69 146 GLN A C 1
ATOM 1168 O O . GLN A 1 146 ? -11.32 3.404 1.392 1 94.69 146 GLN A O 1
ATOM 1173 N N . PHE A 1 147 ? -12.82 1.776 1.328 1 95.31 147 PHE A N 1
ATOM 1174 C CA . PHE A 1 147 ? -13.82 2.498 2.102 1 95.31 147 PHE A CA 1
ATOM 1175 C C . PHE A 1 147 ? -13.242 2.971 3.43 1 95.31 147 PHE A C 1
ATOM 1177 O O . PHE A 1 147 ? -13.336 4.152 3.768 1 95.31 147 PHE A O 1
ATOM 1184 N N . PRO A 1 148 ? -12.602 2.055 4.184 1 91.75 148 PRO A N 1
ATOM 1185 C CA . PRO A 1 148 ? -12.188 2.447 5.527 1 91.75 148 PRO A CA 1
ATOM 1186 C C . PRO A 1 148 ? -11.289 3.684 5.531 1 91.75 148 PRO A C 1
ATOM 1188 O O . PRO A 1 148 ? -11.578 4.66 6.223 1 91.75 148 PRO A O 1
ATOM 1191 N N . PHE A 1 149 ? -10.336 3.717 4.691 1 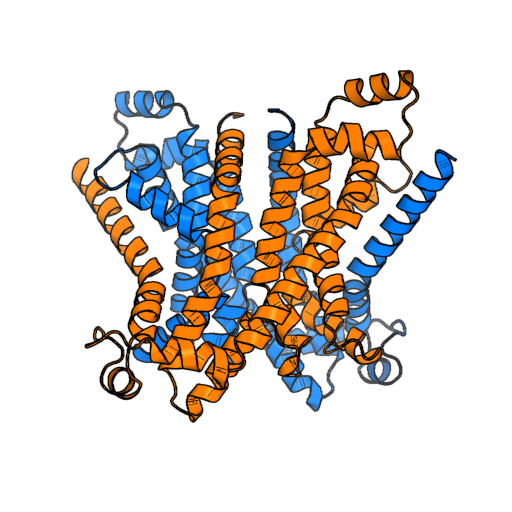90.12 149 PHE A N 1
ATOM 1192 C CA . PHE A 1 149 ? -9.406 4.836 4.648 1 90.12 149 PHE A CA 1
ATOM 1193 C C . PHE A 1 149 ? -10.094 6.09 4.109 1 90.12 149 PHE A C 1
ATOM 1195 O O . PHE A 1 149 ? -9.938 7.176 4.664 1 90.12 149 PHE A O 1
ATOM 1202 N N . CYS A 1 150 ? -10.82 5.949 3.057 1 94.88 150 CYS A N 1
ATOM 1203 C CA . CYS A 1 150 ? -11.414 7.098 2.389 1 94.88 150 CYS A CA 1
ATOM 1204 C C . CYS A 1 150 ? -12.523 7.707 3.238 1 94.88 150 CYS A C 1
ATOM 1206 O O . CYS A 1 150 ? -12.672 8.93 3.283 1 94.88 150 CYS A O 1
ATOM 1208 N N . ILE A 1 151 ? -13.289 6.867 3.898 1 94 151 ILE A N 1
ATOM 1209 C CA . ILE A 1 151 ? -14.344 7.367 4.77 1 94 151 ILE A CA 1
ATOM 1210 C C . ILE A 1 151 ? -13.727 8.102 5.957 1 94 151 ILE A C 1
ATOM 1212 O O . ILE A 1 151 ? -14.156 9.211 6.301 1 94 151 ILE A O 1
ATOM 1216 N N . PHE A 1 152 ? -12.781 7.523 6.492 1 89.06 152 PHE A N 1
ATOM 1217 C CA . PHE A 1 152 ? -12.102 8.141 7.625 1 89.06 152 PHE A CA 1
ATOM 1218 C C . PHE A 1 152 ? -11.531 9.5 7.242 1 89.06 152 PHE A C 1
ATOM 1220 O O . PHE A 1 152 ? -11.734 10.484 7.953 1 89.06 152 PHE A O 1
ATOM 1227 N N . THR A 1 153 ? -10.836 9.539 6.152 1 89.12 153 THR A N 1
ATOM 1228 C CA . THR A 1 153 ? -10.188 10.766 5.703 1 89.12 153 THR A CA 1
ATOM 1229 C C . THR A 1 153 ? -11.227 11.836 5.367 1 89.12 153 THR A C 1
ATOM 1231 O O . THR A 1 153 ? -11.125 12.969 5.836 1 89.12 153 THR A O 1
ATOM 1234 N N . LEU A 1 154 ? -12.211 11.469 4.684 1 93.56 154 LEU A N 1
ATOM 1235 C CA . LEU A 1 154 ? -13.188 12.445 4.215 1 93.56 154 LEU A CA 1
ATOM 1236 C C . LEU A 1 154 ? -14.086 12.906 5.359 1 93.56 154 LEU A C 1
ATOM 1238 O O . LEU A 1 154 ? -14.516 14.062 5.395 1 93.56 154 LEU A O 1
ATOM 1242 N N . GLN A 1 155 ? -14.422 11.977 6.219 1 92.25 155 GLN A N 1
ATOM 1243 C CA . GLN A 1 155 ? -15.156 12.375 7.414 1 92.25 155 GLN A CA 1
ATOM 1244 C C . GLN A 1 155 ? -14.414 13.461 8.188 1 92.25 155 GLN A C 1
ATOM 1246 O O . GLN A 1 155 ? -15.023 14.406 8.695 1 92.25 155 GLN A O 1
ATOM 1251 N N . GLY A 1 156 ? -13.133 13.289 8.281 1 88.25 156 GLY A N 1
ATOM 1252 C CA . GLY A 1 156 ? -12.32 14.297 8.945 1 88.25 156 GLY A CA 1
ATOM 1253 C C . GLY A 1 156 ? -12.383 15.656 8.266 1 88.25 156 GLY A C 1
ATOM 1254 O O . GLY A 1 156 ? -12.609 16.672 8.914 1 88.25 156 GLY A O 1
ATOM 1255 N N . PHE A 1 157 ? -12.273 15.68 7.008 1 89.56 157 PHE A N 1
ATOM 1256 C CA . PHE A 1 157 ? -12.32 16.922 6.238 1 89.56 157 PHE A CA 1
ATOM 1257 C C . PHE A 1 157 ? -13.703 17.562 6.336 1 89.56 157 PHE A C 1
ATOM 1259 O O . PHE A 1 157 ? -13.812 18.766 6.531 1 89.56 157 PHE A O 1
ATOM 1266 N N . MET A 1 158 ? -14.703 16.766 6.273 1 93.06 158 MET A N 1
ATOM 1267 C CA . MET A 1 158 ? -16.062 17.281 6.242 1 93.06 158 MET A CA 1
ATOM 1268 C C . MET A 1 158 ? -16.5 17.75 7.629 1 93.06 158 MET A C 1
ATOM 1270 O O . MET A 1 158 ? -17.266 18.703 7.758 1 93.06 158 MET A O 1
ATOM 1274 N N . SER A 1 159 ? -15.992 17.094 8.625 1 92.25 159 SER A N 1
ATOM 1275 C CA . SER A 1 159 ? -16.312 17.484 9.992 1 92.25 159 SER A CA 1
ATOM 1276 C C . SER A 1 159 ? -15.68 18.844 10.328 1 92.25 159 SER A C 1
ATOM 1278 O O . SER A 1 159 ? -16.188 19.562 11.18 1 92.25 159 SER A O 1
ATOM 1280 N N . ALA A 1 160 ? -14.664 19.156 9.617 1 90.5 160 ALA A N 1
ATOM 1281 C CA . ALA A 1 160 ? -13.938 20.406 9.875 1 90.5 160 ALA A CA 1
ATOM 1282 C C . ALA A 1 160 ? -14.648 21.594 9.242 1 90.5 160 ALA A C 1
ATOM 1284 O O . ALA A 1 160 ? -14.359 22.75 9.57 1 90.5 160 ALA A O 1
ATOM 1285 N N . VAL A 1 161 ? -15.539 21.344 8.406 1 92.06 161 VAL A N 1
ATOM 1286 C CA . VAL A 1 161 ? -16.312 22.406 7.766 1 92.06 161 VAL A CA 1
ATOM 1287 C C . VAL A 1 161 ? -17.328 22.984 8.75 1 92.06 161 VAL A C 1
ATOM 1289 O O . VAL A 1 161 ? -18.125 22.234 9.32 1 92.06 161 VAL A O 1
ATOM 1292 N N . PRO A 1 162 ? -17.203 24.281 8.977 1 95.12 162 PRO A N 1
ATOM 1293 C CA . PRO A 1 162 ? -18.172 24.875 9.891 1 95.12 162 PRO A CA 1
ATOM 1294 C C . PRO A 1 162 ? -19.609 24.609 9.469 1 95.12 162 PRO A C 1
ATOM 1296 O O . PRO A 1 162 ? -19.938 24.672 8.281 1 95.12 162 PRO A O 1
ATOM 1299 N N . ARG A 1 163 ? -20.438 24.391 10.406 1 93.19 163 ARG A N 1
ATOM 1300 C CA . ARG A 1 163 ? -21.844 24.062 10.156 1 93.19 163 ARG A CA 1
ATOM 1301 C C . ARG A 1 163 ? -22.609 25.266 9.617 1 93.19 163 ARG A C 1
ATOM 1303 O O . ARG A 1 163 ? -23.656 25.109 8.992 1 93.19 163 ARG A O 1
ATOM 1310 N N . ASP A 1 164 ? -21.984 26.406 9.812 1 94.75 164 ASP A N 1
ATOM 1311 C CA . ASP A 1 164 ? -22.641 27.641 9.422 1 94.75 164 ASP A CA 1
ATOM 1312 C C . ASP A 1 164 ? -22.922 27.672 7.922 1 94.75 164 ASP A C 1
ATOM 1314 O O . ASP A 1 164 ? -23.922 28.234 7.48 1 94.75 164 ASP A O 1
ATOM 1318 N N . TYR A 1 165 ? -22.078 27.047 7.191 1 94 165 TYR A N 1
ATOM 1319 C CA . TYR A 1 165 ? -22.25 27.016 5.742 1 94 165 TYR A CA 1
ATOM 1320 C C . TYR A 1 165 ? -23.516 26.234 5.359 1 94 165 TYR A C 1
ATOM 1322 O O . TYR A 1 165 ? -24.281 26.672 4.504 1 94 165 TYR A O 1
ATOM 1330 N N . GLU A 1 166 ? -23.734 25.188 6.008 1 92.12 166 GLU A N 1
ATOM 1331 C CA . GLU A 1 166 ? -24.891 24.344 5.719 1 92.12 166 GLU A CA 1
ATOM 1332 C C . GLU A 1 166 ? -26.172 24.969 6.262 1 92.12 166 GLU A C 1
ATOM 1334 O O . GLU A 1 166 ? -27.234 24.906 5.625 1 92.12 166 GLU A O 1
ATOM 1339 N N . GLU A 1 167 ? -26.109 25.562 7.41 1 93.25 167 GLU A N 1
ATOM 1340 C CA . GLU A 1 167 ? -27.266 26.203 8.023 1 93.25 167 GLU A CA 1
ATOM 1341 C C . GLU A 1 167 ? -27.766 27.375 7.172 1 93.25 167 GLU A C 1
ATOM 1343 O O . GLU A 1 167 ? -28.969 27.531 6.98 1 93.25 167 GLU A O 1
ATOM 1348 N N . SER A 1 168 ? -26.812 28.094 6.664 1 95.12 168 SER A N 1
ATOM 1349 C CA . SER A 1 168 ? -27.172 29.219 5.797 1 95.12 168 SER A CA 1
ATOM 1350 C C . SER A 1 168 ? -27.844 28.719 4.523 1 95.12 168 SER A C 1
ATOM 1352 O O . SER A 1 168 ? -28.844 29.297 4.086 1 95.12 168 SER A O 1
ATOM 1354 N N . ALA A 1 169 ? -27.344 27.703 3.984 1 94 169 ALA A N 1
ATOM 1355 C CA . ALA A 1 169 ? -27.906 27.141 2.762 1 94 169 ALA A CA 1
ATOM 1356 C C . ALA A 1 169 ? -29.297 26.547 3.02 1 94 169 ALA A C 1
ATOM 1358 O O . ALA A 1 169 ? -30.188 26.625 2.164 1 94 169 ALA A O 1
ATOM 1359 N N . ARG A 1 170 ? -29.453 26.016 4.207 1 91.5 170 ARG A N 1
ATOM 1360 C CA . ARG A 1 170 ? -30.75 25.469 4.582 1 91.5 170 ARG A CA 1
ATOM 1361 C C . ARG A 1 170 ? -31.797 26.578 4.711 1 91.5 170 ARG A C 1
ATOM 1363 O O . ARG A 1 170 ? -32.938 26.391 4.344 1 91.5 170 ARG A O 1
ATOM 1370 N N . ILE A 1 171 ? -31.344 27.625 5.242 1 94.44 171 ILE A N 1
ATOM 1371 C CA . ILE A 1 171 ? -32.219 28.781 5.383 1 94.44 171 ILE A CA 1
ATOM 1372 C C . ILE A 1 171 ? -32.688 29.25 4.004 1 94.44 171 ILE A C 1
ATOM 1374 O O . ILE A 1 171 ? -33.812 29.656 3.83 1 94.44 171 ILE A O 1
ATOM 1378 N N . ASP A 1 172 ? -31.859 29.125 2.992 1 94.5 172 ASP A N 1
ATOM 1379 C CA . ASP A 1 172 ? -32.156 29.5 1.619 1 94.5 172 ASP A CA 1
ATOM 1380 C C . ASP A 1 172 ? -32.969 28.422 0.916 1 94.5 172 ASP A C 1
ATOM 1382 O O . ASP A 1 172 ? -33.312 28.562 -0.264 1 94.5 172 ASP A O 1
ATOM 1386 N N . GLY A 1 173 ? -33.25 27.281 1.616 1 93 173 GLY A N 1
ATOM 1387 C CA . GLY A 1 173 ? -34.125 26.266 1.089 1 93 173 GLY A CA 1
ATOM 1388 C C . GLY A 1 173 ? -33.406 25.125 0.421 1 93 173 GLY A C 1
ATOM 1389 O O . GLY A 1 173 ? -34 24.344 -0.323 1 93 173 GLY A O 1
ATOM 1390 N N . ALA A 1 174 ? -32.156 25.016 0.638 1 92.69 174 ALA A N 1
ATOM 1391 C CA . ALA A 1 174 ? -31.391 23.953 -0.002 1 92.69 174 ALA A CA 1
ATOM 1392 C C . ALA A 1 174 ? -31.797 22.578 0.508 1 92.69 174 ALA A C 1
ATOM 1394 O O . ALA A 1 174 ? -32.062 22.406 1.701 1 92.69 174 ALA A O 1
ATOM 1395 N N . THR A 1 175 ? -31.859 21.625 -0.447 1 91.19 175 THR A N 1
ATOM 1396 C CA . THR A 1 175 ? -32.125 20.234 -0.096 1 91.19 175 THR A CA 1
ATOM 1397 C C . THR A 1 175 ? -30.859 19.531 0.369 1 91.19 175 THR A C 1
ATOM 1399 O O . THR A 1 175 ? -29.766 20.094 0.244 1 91.19 175 THR A O 1
ATOM 1402 N N . ASN A 1 176 ? -30.984 18.344 0.933 1 86.62 176 ASN A N 1
ATOM 1403 C CA . ASN A 1 176 ? -29.828 17.609 1.433 1 86.62 176 ASN A CA 1
ATOM 1404 C C . ASN A 1 176 ? -28.844 17.281 0.313 1 86.62 176 ASN A C 1
ATOM 1406 O O . ASN A 1 17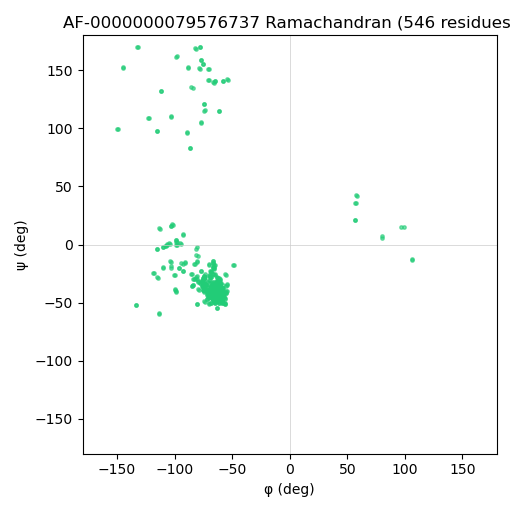6 ? -27.625 17.344 0.517 1 86.62 176 ASN A O 1
ATOM 1410 N N . ILE A 1 177 ? -29.375 16.938 -0.801 1 89.5 177 ILE A N 1
ATOM 1411 C CA . ILE A 1 177 ? -28.516 16.625 -1.937 1 89.5 177 ILE A CA 1
ATOM 1412 C C . ILE A 1 177 ? -27.797 17.875 -2.41 1 89.5 177 ILE A C 1
ATOM 1414 O O . ILE A 1 177 ? -26.641 17.828 -2.826 1 89.5 177 ILE A O 1
ATOM 1418 N N . GLN A 1 178 ? -28.5 19.016 -2.32 1 92.75 178 GLN A N 1
ATOM 1419 C CA . GLN A 1 178 ? -27.891 20.281 -2.693 1 92.75 178 GLN A CA 1
ATOM 1420 C C . GLN A 1 178 ? -26.828 20.703 -1.681 1 92.75 178 GLN A C 1
ATOM 1422 O O . GLN A 1 178 ? -25.797 21.266 -2.053 1 92.75 178 GLN A O 1
ATOM 1427 N N . LEU A 1 179 ? -27.125 20.406 -0.43 1 93.81 179 LEU A N 1
ATOM 1428 C CA . LEU A 1 179 ? -26.141 20.703 0.605 1 93.81 179 LEU A CA 1
ATOM 1429 C C . LEU A 1 179 ? -24.859 19.906 0.375 1 93.81 179 LEU A C 1
ATOM 1431 O O . LEU A 1 179 ? -23.75 20.453 0.495 1 93.81 179 LEU A O 1
ATOM 1435 N N . LEU A 1 180 ? -25.047 18.656 -0.035 1 94.31 180 LEU A N 1
ATOM 1436 C CA . LEU A 1 180 ? -23.891 17.812 -0.299 1 94.31 180 LEU A CA 1
ATOM 1437 C C . LEU A 1 180 ? -23.156 18.281 -1.551 1 94.31 180 LEU A C 1
ATOM 1439 O O . LEU A 1 180 ? -21.953 18.547 -1.504 1 94.31 180 LEU A O 1
ATOM 1443 N N . SER A 1 181 ? -23.859 18.469 -2.664 1 94.88 181 SER A N 1
ATOM 1444 C CA . SER A 1 181 ? -23.234 18.688 -3.965 1 94.88 181 SER A CA 1
ATOM 1445 C C . SER A 1 181 ? -22.781 20.125 -4.133 1 94.88 181 SER A C 1
ATOM 1447 O O . SER A 1 181 ? -21.75 20.391 -4.754 1 94.88 181 SER A O 1
ATOM 1449 N N . ARG A 1 182 ? -23.422 21.141 -3.443 1 95.5 182 ARG A N 1
ATOM 1450 C CA . ARG A 1 182 ? -23.156 22.547 -3.725 1 95.5 182 ARG A CA 1
ATOM 1451 C C . ARG A 1 182 ? -22.406 23.203 -2.562 1 95.5 182 ARG A C 1
ATOM 1453 O O . ARG A 1 182 ? -21.797 24.25 -2.729 1 95.5 182 ARG A O 1
ATOM 1460 N N . VAL A 1 183 ? -22.469 22.625 -1.39 1 95.81 183 VAL A N 1
ATOM 1461 C CA . VAL A 1 183 ? -21.828 23.234 -0.23 1 95.81 183 VAL A CA 1
ATOM 1462 C C . VAL A 1 183 ? -20.672 22.375 0.248 1 95.81 183 VAL A C 1
ATOM 1464 O O . VAL A 1 183 ? -19.5 22.75 0.114 1 95.81 183 VAL A O 1
ATOM 1467 N N . MET A 1 184 ? -20.984 21.125 0.596 1 95.75 184 MET A N 1
ATOM 1468 C CA . MET A 1 184 ? -19.984 20.281 1.247 1 95.75 184 MET A CA 1
ATOM 1469 C C . MET A 1 184 ? -18.906 19.859 0.261 1 95.75 184 MET A C 1
ATOM 1471 O O . MET A 1 184 ? -17.719 19.969 0.56 1 95.75 184 MET A O 1
ATOM 1475 N N . VAL A 1 185 ? -19.281 19.406 -0.927 1 96.56 185 VAL A N 1
ATOM 1476 C CA . VAL A 1 185 ? -18.328 18.859 -1.896 1 96.56 185 VAL A CA 1
ATOM 1477 C C . VAL A 1 185 ? -17.328 19.938 -2.297 1 96.56 185 VAL A C 1
ATOM 1479 O O . VAL A 1 185 ? -16.109 19.703 -2.264 1 96.56 185 VAL A O 1
ATOM 1482 N N . PRO A 1 186 ? -17.781 21.141 -2.609 1 96.25 186 PRO A N 1
ATOM 1483 C CA . PRO A 1 186 ? -16.812 22.188 -2.943 1 96.25 186 PRO A CA 1
ATOM 1484 C C . PRO A 1 186 ? -15.883 22.516 -1.776 1 96.25 186 PRO A C 1
ATOM 1486 O O . PRO A 1 186 ? -14.703 22.812 -1.983 1 96.25 186 PRO A O 1
ATOM 1489 N N . LEU A 1 187 ? -16.391 22.484 -0.554 1 94.25 187 LEU A N 1
ATOM 1490 C CA . LEU A 1 187 ? -15.609 22.844 0.617 1 94.25 187 LEU A CA 1
ATOM 1491 C C . LEU A 1 187 ? -14.656 21.719 1.006 1 94.25 187 LEU A C 1
ATOM 1493 O O . LEU A 1 187 ? -13.617 21.969 1.627 1 94.25 187 LEU A O 1
ATOM 1497 N N . ALA A 1 188 ? -14.977 20.547 0.605 1 94.12 188 ALA A N 1
ATOM 1498 C CA . ALA A 1 188 ? -14.156 19.391 0.957 1 94.12 188 ALA A CA 1
ATOM 1499 C C . ALA A 1 188 ? -13.297 18.953 -0.222 1 94.12 188 ALA A C 1
ATOM 1501 O O . ALA A 1 188 ? -12.781 17.828 -0.242 1 94.12 188 ALA A O 1
ATOM 1502 N N . LYS A 1 189 ? -13.148 19.781 -1.193 1 93.25 189 LYS A N 1
ATOM 1503 C CA . LYS A 1 189 ? -12.422 19.469 -2.424 1 93.25 189 LYS A CA 1
ATOM 1504 C C . LYS A 1 189 ? -11.008 18.984 -2.125 1 93.25 189 LYS A C 1
ATOM 1506 O O . LYS A 1 189 ? -10.531 18.031 -2.73 1 93.25 189 LYS A O 1
ATOM 1511 N N . PRO A 1 190 ? -10.312 19.578 -1.168 1 86.69 190 PRO A N 1
ATOM 1512 C CA . PRO A 1 190 ? -8.961 19.078 -0.875 1 86.69 190 PRO A CA 1
ATOM 1513 C C . PRO A 1 190 ? -8.961 17.641 -0.381 1 86.69 190 PRO A C 1
ATOM 1515 O O . PRO A 1 190 ? -8.086 16.844 -0.771 1 86.69 190 PRO A O 1
ATOM 1518 N N . GLY A 1 191 ? -9.914 17.359 0.478 1 89 191 GLY A N 1
ATOM 1519 C CA . GLY A 1 191 ? -10.039 15.984 0.949 1 89 191 GLY A CA 1
ATOM 1520 C C . GLY A 1 191 ? -10.406 15.008 -0.151 1 89 191 GLY A C 1
ATOM 1521 O O . GLY A 1 191 ? -9.844 13.914 -0.228 1 89 191 GLY A O 1
ATOM 1522 N N . ILE A 1 192 ? -11.297 15.445 -1.026 1 93.81 192 ILE A N 1
ATOM 1523 C CA . ILE A 1 192 ? -11.742 14.609 -2.135 1 93.81 192 ILE A CA 1
ATOM 1524 C C . ILE A 1 192 ? -10.594 14.383 -3.109 1 93.81 192 ILE A C 1
ATOM 1526 O O . ILE A 1 192 ? -10.383 13.266 -3.59 1 93.81 192 ILE A O 1
ATOM 1530 N N . ALA A 1 193 ? -9.836 15.398 -3.371 1 88.88 193 ALA A N 1
ATOM 1531 C CA . ALA A 1 193 ? -8.664 15.281 -4.242 1 88.88 193 ALA A CA 1
ATOM 1532 C C . ALA A 1 193 ? -7.645 14.305 -3.664 1 88.88 193 ALA A C 1
ATOM 1534 O O . ALA A 1 193 ? -7.074 13.492 -4.395 1 88.88 193 ALA A O 1
ATOM 1535 N N . THR A 1 194 ? -7.496 14.359 -2.393 1 84.75 194 THR A N 1
AT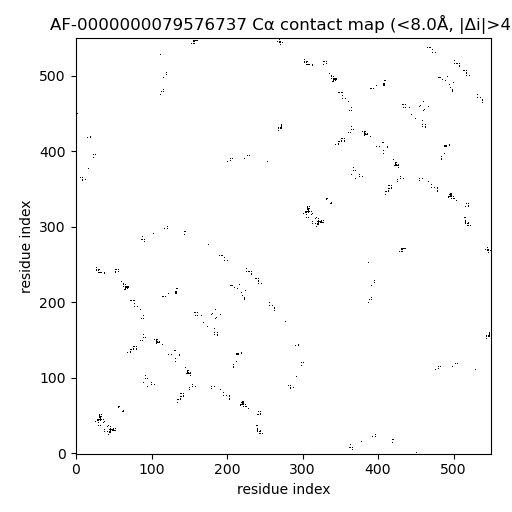OM 1536 C CA . THR A 1 194 ? -6.531 13.508 -1.707 1 84.75 194 THR A CA 1
ATOM 1537 C C . THR A 1 194 ? -6.922 12.039 -1.832 1 84.75 194 THR A C 1
ATOM 1539 O O . THR A 1 194 ? -6.109 11.203 -2.246 1 84.75 194 THR A O 1
ATOM 1542 N N . ILE A 1 195 ? -8.156 11.758 -1.515 1 91.06 195 ILE A N 1
ATOM 1543 C CA . ILE A 1 195 ? -8.555 10.352 -1.54 1 91.06 195 ILE A CA 1
ATOM 1544 C C . ILE A 1 195 ? -8.609 9.859 -2.982 1 91.06 195 ILE A C 1
ATOM 1546 O O . ILE A 1 195 ? -8.367 8.68 -3.254 1 91.06 195 ILE A O 1
ATOM 1550 N N . THR A 1 196 ? -8.984 10.773 -3.932 1 92.69 196 THR A N 1
ATOM 1551 C CA . THR A 1 196 ? -9.016 10.398 -5.344 1 92.69 196 THR A CA 1
ATOM 1552 C C . THR A 1 196 ? -7.625 10 -5.828 1 92.69 196 THR A C 1
ATOM 1554 O O . THR A 1 196 ? -7.457 8.938 -6.43 1 92.69 196 THR A O 1
ATOM 1557 N N . MET A 1 197 ? -6.684 10.734 -5.508 1 86.5 197 MET A N 1
ATOM 1558 C CA . MET A 1 197 ? -5.316 10.492 -5.965 1 86.5 197 MET A CA 1
ATOM 1559 C C . MET A 1 197 ? -4.746 9.234 -5.328 1 86.5 197 MET A C 1
ATOM 1561 O O . MET A 1 197 ? -4.207 8.375 -6.027 1 86.5 197 MET A O 1
ATOM 1565 N N . LEU A 1 198 ? -4.863 9.148 -4.062 1 85.75 198 LEU A N 1
ATOM 1566 C CA . LEU A 1 198 ? -4.273 8.023 -3.344 1 85.75 198 LEU A CA 1
ATOM 1567 C C . LEU A 1 198 ? -4.953 6.719 -3.734 1 85.75 198 LEU A C 1
ATOM 1569 O O . LEU A 1 198 ? -4.285 5.695 -3.902 1 85.75 198 LEU A O 1
ATOM 1573 N N . SER A 1 199 ? -6.238 6.754 -3.889 1 92.81 199 SER A N 1
ATOM 1574 C CA . SER A 1 199 ? -6.957 5.539 -4.258 1 92.81 199 SER A CA 1
ATOM 1575 C C . SER A 1 199 ? -6.652 5.137 -5.699 1 92.81 199 SER A C 1
ATOM 1577 O O . SER A 1 199 ? -6.473 3.953 -5.992 1 92.81 199 SER A O 1
ATOM 1579 N N . ALA A 1 200 ? -6.648 6.125 -6.582 1 91.69 200 ALA A N 1
ATOM 1580 C CA . ALA A 1 200 ? -6.332 5.832 -7.977 1 91.69 200 ALA A CA 1
ATOM 1581 C C . ALA A 1 200 ? -4.949 5.199 -8.109 1 91.69 200 ALA A C 1
ATOM 1583 O O . ALA A 1 200 ? -4.77 4.227 -8.844 1 91.69 200 ALA A O 1
ATOM 1584 N N . MET A 1 201 ? -4.043 5.695 -7.402 1 87.12 201 MET A N 1
ATOM 1585 C CA . MET A 1 201 ? -2.695 5.133 -7.406 1 87.12 201 MET A CA 1
ATOM 1586 C C . MET A 1 201 ? -2.697 3.711 -6.855 1 87.12 201 MET A C 1
ATOM 1588 O O . MET A 1 201 ? -2.006 2.836 -7.383 1 87.12 201 MET A O 1
ATOM 1592 N N . GLY A 1 202 ? -3.432 3.584 -5.816 1 90.44 202 GLY A N 1
ATOM 1593 C CA . GLY A 1 202 ? -3.559 2.254 -5.242 1 90.44 202 GLY A CA 1
ATOM 1594 C C . GLY A 1 202 ? -4.156 1.243 -6.199 1 90.44 202 GLY A C 1
ATOM 1595 O O . GLY A 1 202 ? -3.67 0.116 -6.309 1 90.44 202 GLY A O 1
ATOM 1596 N N . PHE A 1 203 ? -5.168 1.652 -6.914 1 94.81 203 PHE A N 1
ATOM 1597 C CA . PHE A 1 203 ? -5.832 0.762 -7.859 1 94.81 203 PHE A CA 1
ATOM 1598 C C . PHE A 1 203 ? -4.914 0.431 -9.023 1 94.81 203 PHE A C 1
ATOM 1600 O O . PHE A 1 203 ? -4.879 -0.71 -9.492 1 94.81 203 PHE A O 1
ATOM 1607 N N . TRP A 1 204 ? -4.215 1.386 -9.445 1 91.31 204 TRP A N 1
ATOM 1608 C CA . TRP A 1 204 ? -3.314 1.224 -10.578 1 91.31 204 TRP A CA 1
ATOM 1609 C C . TRP A 1 204 ? -2.221 0.208 -10.266 1 91.31 204 TRP A C 1
ATOM 1611 O O . TRP A 1 204 ? -1.807 -0.557 -11.141 1 91.31 204 TRP A O 1
ATOM 1621 N N . ASN A 1 205 ? -1.829 0.123 -9.023 1 89.94 205 ASN A N 1
ATOM 1622 C CA . ASN A 1 205 ? -0.663 -0.665 -8.641 1 89.94 205 ASN A CA 1
ATOM 1623 C C . ASN A 1 205 ? -1.064 -1.935 -7.898 1 89.94 205 ASN A C 1
ATOM 1625 O O . ASN A 1 205 ? -0.206 -2.723 -7.496 1 89.94 205 ASN A O 1
ATOM 1629 N N . GLU A 1 206 ? -2.318 -2.066 -7.734 1 92.94 206 GLU A N 1
ATOM 1630 C CA . GLU A 1 206 ? -2.801 -3.189 -6.934 1 92.94 206 GLU A CA 1
ATOM 1631 C C . GLU A 1 206 ? -2.334 -4.52 -7.516 1 92.94 206 GLU A C 1
ATOM 1633 O O . GLU A 1 206 ? -2.32 -4.699 -8.734 1 92.94 206 GLU A O 1
ATOM 1638 N N . TYR A 1 207 ? -1.942 -5.508 -6.648 1 93.56 207 TYR A N 1
ATOM 1639 C CA . TYR A 1 207 ? -1.338 -6.727 -7.176 1 93.56 207 TYR A CA 1
ATOM 1640 C C . TYR A 1 207 ? -1.959 -7.961 -6.535 1 93.56 207 TYR A C 1
ATOM 1642 O O . TYR A 1 207 ? -2.502 -8.82 -7.234 1 93.56 207 TYR A O 1
ATOM 1650 N N . PRO A 1 208 ? -2.027 -8.047 -5.215 1 93.5 208 PRO A N 1
ATOM 1651 C CA . PRO A 1 208 ? -2.426 -9.32 -4.598 1 93.5 208 PRO A CA 1
ATOM 1652 C C . PRO A 1 208 ? -3.842 -9.742 -4.988 1 93.5 208 PRO A C 1
ATOM 1654 O O . PRO A 1 208 ? -4.066 -10.898 -5.352 1 93.5 208 PRO A O 1
ATOM 1657 N N . LEU A 1 209 ? -4.777 -8.859 -4.965 1 94.94 209 LEU A N 1
ATOM 1658 C CA . LEU A 1 209 ? -6.156 -9.227 -5.277 1 94.94 209 LEU A CA 1
ATOM 1659 C C . LEU A 1 209 ? -6.309 -9.555 -6.758 1 94.94 209 LEU A C 1
ATOM 1661 O O . LEU A 1 209 ? -6.926 -10.562 -7.113 1 94.94 209 LEU A O 1
ATOM 1665 N N . ALA A 1 210 ? -5.73 -8.695 -7.551 1 96.31 210 ALA A N 1
ATOM 1666 C CA . ALA A 1 210 ? -5.816 -8.938 -8.992 1 96.31 210 ALA A CA 1
ATOM 1667 C C . ALA A 1 210 ? -5.176 -10.273 -9.359 1 96.31 210 ALA A C 1
ATOM 1669 O O . ALA A 1 210 ? -5.645 -10.961 -10.273 1 96.31 210 ALA A O 1
ATOM 1670 N N . LEU A 1 211 ? -4.148 -10.641 -8.703 1 94.38 211 LEU A N 1
ATOM 1671 C CA . LEU A 1 211 ? -3.432 -11.883 -8.969 1 94.38 211 LEU A CA 1
ATOM 1672 C C . LEU A 1 211 ? -4.348 -13.086 -8.797 1 94.38 211 LEU A C 1
ATOM 1674 O O . LEU A 1 211 ? -4.312 -14.023 -9.602 1 94.38 211 LEU A O 1
ATOM 1678 N N . VAL A 1 212 ? -5.164 -13 -7.789 1 93.88 212 VAL A N 1
ATOM 1679 C CA . VAL A 1 212 ? -5.953 -14.188 -7.477 1 93.88 212 VAL A CA 1
ATOM 1680 C C . VAL A 1 212 ? -7.305 -14.109 -8.188 1 93.88 212 VAL A C 1
ATOM 1682 O O . VAL A 1 212 ? -7.926 -15.141 -8.461 1 93.88 212 VAL A O 1
ATOM 1685 N N . LEU A 1 213 ? -7.758 -12.953 -8.539 1 96.75 213 LEU A N 1
ATOM 1686 C CA . LEU A 1 213 ? -9.109 -12.805 -9.055 1 96.75 213 LEU A CA 1
ATOM 1687 C C . LEU A 1 213 ? -9.117 -12.805 -10.578 1 96.75 213 LEU A C 1
ATOM 1689 O O . LEU A 1 213 ? -10.164 -13 -11.203 1 96.75 213 LEU A O 1
ATOM 1693 N N . LEU A 1 214 ? -7.941 -12.516 -11.156 1 96.88 214 LEU A N 1
ATOM 1694 C CA . LEU A 1 214 ? -7.82 -12.477 -12.609 1 96.88 214 LEU A CA 1
ATOM 1695 C C . LEU A 1 214 ? -6.887 -13.57 -13.117 1 96.88 214 LEU A C 1
ATOM 1697 O O . LEU A 1 214 ? -5.68 -13.352 -13.25 1 96.88 214 LEU A O 1
ATOM 1701 N N . THR A 1 215 ? -7.48 -14.672 -13.555 1 92.44 215 THR A N 1
ATOM 1702 C CA . THR A 1 215 ? -6.676 -15.82 -13.961 1 92.44 215 THR A CA 1
ATOM 1703 C C . THR A 1 215 ? -6.609 -15.914 -15.484 1 92.44 215 THR A C 1
ATOM 1705 O O . THR A 1 215 ? -5.73 -16.578 -16.031 1 92.44 215 THR A O 1
ATOM 1708 N N . GLU A 1 216 ? -7.5 -15.281 -16.141 1 95.12 216 GLU A N 1
ATOM 1709 C CA . GLU A 1 216 ? -7.492 -15.266 -17.594 1 95.12 216 GLU A CA 1
ATOM 1710 C C . GLU A 1 216 ? -6.586 -14.164 -18.141 1 95.12 216 GLU A C 1
ATOM 1712 O O . GLU A 1 216 ? -6.656 -13.023 -17.688 1 95.12 216 GLU A O 1
ATOM 1717 N N . ASP A 1 217 ? -5.852 -14.484 -19.062 1 92.38 217 ASP A N 1
ATOM 1718 C CA . ASP A 1 217 ? -4.836 -13.586 -19.594 1 92.38 217 ASP A CA 1
ATOM 1719 C C . ASP A 1 217 ? -5.461 -12.297 -20.109 1 92.38 217 ASP A C 1
ATOM 1721 O O . ASP A 1 217 ? -4.973 -11.195 -19.828 1 92.38 217 ASP A O 1
ATOM 1725 N N . ALA A 1 218 ? -6.566 -12.43 -20.812 1 93.56 218 ALA A N 1
ATOM 1726 C CA . ALA A 1 218 ? -7.191 -11.289 -21.469 1 93.56 218 ALA A CA 1
ATOM 1727 C C . ALA A 1 218 ? -7.723 -10.289 -20.438 1 93.56 218 ALA A C 1
ATOM 1729 O O . ALA A 1 218 ? -7.977 -9.125 -20.781 1 93.56 218 ALA A O 1
ATOM 1730 N N . LYS A 1 219 ? -7.859 -10.703 -19.188 1 96.81 219 LYS A N 1
ATOM 1731 C CA . LYS A 1 219 ? -8.5 -9.859 -18.172 1 96.81 219 LYS A CA 1
ATOM 1732 C C . LYS A 1 219 ? -7.469 -9.289 -17.203 1 96.81 219 LYS A C 1
ATOM 1734 O O . LYS A 1 219 ? -7.812 -8.492 -16.328 1 96.81 219 LYS A O 1
ATOM 1739 N N . LYS A 1 220 ? -6.215 -9.633 -17.406 1 95.94 220 LYS A N 1
ATOM 1740 C CA . LYS A 1 220 ? -5.188 -9.242 -16.453 1 95.94 220 LYS A CA 1
ATOM 1741 C C . LYS A 1 220 ? -4.93 -7.738 -16.516 1 95.94 220 LYS A C 1
ATOM 1743 O O . LYS A 1 220 ? -4.984 -7.137 -17.594 1 95.94 220 LYS A O 1
ATOM 1748 N N . THR A 1 221 ? -4.707 -7.152 -15.328 1 95.5 221 THR A N 1
ATOM 1749 C CA . THR A 1 221 ? -4.238 -5.77 -15.25 1 95.5 221 THR A CA 1
ATOM 1750 C C . THR A 1 221 ? -2.746 -5.688 -15.555 1 95.5 221 THR A C 1
ATOM 1752 O O . THR A 1 221 ? -2.074 -6.715 -15.68 1 95.5 221 THR A O 1
ATOM 1755 N N . LEU A 1 222 ? -2.303 -4.531 -15.695 1 92.12 222 LEU A N 1
ATOM 1756 C CA . LEU A 1 222 ? -0.94 -4.281 -16.156 1 92.12 222 LEU A CA 1
ATOM 1757 C C . LEU A 1 222 ? 0.076 -4.914 -15.211 1 92.12 222 LEU A C 1
ATOM 1759 O O . LEU A 1 222 ? 0.987 -5.617 -15.648 1 92.12 222 LEU A O 1
ATOM 1763 N N . PRO A 1 223 ? -0.009 -4.777 -13.844 1 91.44 223 PRO A N 1
ATOM 1764 C CA . PRO A 1 223 ? 0.976 -5.406 -12.961 1 91.44 223 PRO A CA 1
ATOM 1765 C C . PRO A 1 223 ? 0.983 -6.93 -13.07 1 91.44 223 PRO A C 1
ATOM 1767 O O . PRO A 1 223 ? 2.053 -7.543 -13.133 1 91.44 223 PRO A O 1
ATOM 1770 N N . ILE A 1 224 ? -0.169 -7.484 -13.227 1 92.94 224 ILE A N 1
ATOM 1771 C CA . ILE A 1 224 ? -0.272 -8.938 -13.336 1 92.94 224 ILE A CA 1
ATOM 1772 C C . ILE A 1 224 ? 0.209 -9.391 -14.711 1 92.94 224 ILE A C 1
ATOM 1774 O O . ILE A 1 224 ? 0.88 -10.414 -14.836 1 92.94 224 ILE A O 1
ATOM 1778 N N . GLY A 1 225 ? -0.174 -8.602 -15.672 1 91.19 225 GLY A N 1
ATOM 1779 C CA . GLY A 1 225 ? 0.275 -8.914 -17.016 1 91.19 225 GLY A CA 1
ATOM 1780 C C . GLY A 1 225 ? 1.785 -8.898 -17.172 1 91.19 225 GLY A C 1
ATOM 1781 O O . GLY A 1 225 ? 2.361 -9.766 -17.828 1 91.19 225 GLY A O 1
ATOM 1782 N N . MET A 1 226 ? 2.412 -7.965 -16.531 1 89.25 226 MET A N 1
ATOM 1783 C CA . MET A 1 226 ? 3.869 -7.875 -16.594 1 89.25 226 MET A CA 1
ATOM 1784 C C . MET A 1 226 ? 4.52 -9.039 -15.859 1 89.25 226 MET A C 1
ATOM 1786 O O . MET A 1 226 ? 5.535 -9.57 -16.312 1 89.25 226 MET A O 1
ATOM 1790 N N . ALA A 1 227 ? 3.955 -9.422 -14.75 1 88.81 227 ALA A N 1
ATOM 1791 C CA . ALA A 1 227 ? 4.457 -10.578 -14.016 1 88.81 227 ALA A CA 1
ATOM 1792 C C . ALA A 1 227 ? 4.309 -11.859 -14.836 1 88.81 227 ALA A C 1
ATOM 1794 O O . ALA A 1 227 ? 5.195 -12.711 -14.836 1 88.81 227 ALA A O 1
ATOM 1795 N N . ASN A 1 228 ? 3.221 -11.914 -15.477 1 86.94 228 ASN A N 1
ATOM 1796 C CA . ASN A 1 228 ? 2.994 -13.062 -16.344 1 86.94 228 ASN A CA 1
ATOM 1797 C C . ASN A 1 228 ? 3.98 -13.078 -17.516 1 86.94 228 ASN A C 1
ATOM 1799 O O . ASN A 1 228 ? 4.5 -14.141 -17.875 1 86.94 228 ASN A O 1
ATOM 1803 N N . LEU A 1 229 ? 4.18 -11.914 -18.078 1 84.06 229 LEU A N 1
ATOM 1804 C CA . LEU A 1 229 ? 5.141 -11.812 -19.172 1 84.06 229 LEU A CA 1
ATOM 1805 C C . LEU A 1 229 ? 6.539 -12.211 -18.703 1 84.06 229 LEU A C 1
ATOM 1807 O O . LEU A 1 229 ? 7.285 -12.852 -19.453 1 84.06 229 LEU A O 1
ATOM 1811 N N . PHE A 1 230 ? 6.891 -11.828 -17.562 1 85.88 230 PHE A N 1
ATOM 1812 C CA . PHE A 1 230 ? 8.172 -12.203 -16.984 1 85.88 230 PHE A CA 1
ATOM 1813 C C . PHE A 1 230 ? 8.281 -13.719 -16.844 1 85.88 230 PHE A C 1
ATOM 1815 O O . PHE A 1 230 ? 9.32 -14.305 -17.172 1 85.88 230 PHE A O 1
ATOM 1822 N N . GLU A 1 231 ? 7.238 -14.352 -16.469 1 82.81 231 GLU A N 1
ATOM 1823 C CA . GLU A 1 231 ? 7.242 -15.797 -16.297 1 82.81 231 GLU A CA 1
ATOM 1824 C C . GLU A 1 231 ? 7.406 -16.5 -17.641 1 82.81 231 GLU A C 1
ATOM 1826 O O . GLU A 1 231 ? 8.102 -17.516 -17.734 1 82.81 231 GLU A O 1
ATOM 1831 N N . VAL A 1 232 ? 6.801 -15.898 -18.594 1 78.88 232 VAL A N 1
ATOM 1832 C CA . VAL A 1 232 ? 6.859 -16.484 -19.922 1 78.88 232 VAL A CA 1
ATOM 1833 C C . VAL A 1 232 ? 8.234 -16.234 -20.531 1 78.88 232 VAL A C 1
ATOM 1835 O O . VAL A 1 232 ? 8.773 -17.094 -21.234 1 78.88 232 VAL A O 1
ATOM 1838 N N . GLN A 1 233 ? 8.789 -15.086 -20.266 1 75.06 233 GLN A N 1
ATOM 1839 C CA . GLN A 1 233 ? 10.055 -14.688 -20.859 1 75.06 233 GLN A CA 1
ATOM 1840 C C . GLN A 1 233 ? 11.211 -15.523 -20.312 1 75.06 233 GLN A C 1
ATOM 1842 O O . GLN A 1 233 ? 12.219 -15.719 -21 1 75.06 233 GLN A O 1
ATOM 1847 N N . LYS A 1 234 ? 11.047 -15.906 -19.172 1 71.56 234 LYS A N 1
ATOM 1848 C CA . LYS A 1 234 ? 12.07 -16.797 -18.625 1 71.56 234 LYS A CA 1
ATOM 1849 C C . LYS A 1 234 ? 12.375 -17.938 -19.578 1 71.56 234 LYS A C 1
ATOM 1851 O O . LYS A 1 234 ? 13.492 -18.453 -19.594 1 71.56 234 LYS A O 1
ATOM 1856 N N . TYR A 1 235 ? 11.391 -18.094 -20.516 1 70.12 235 TYR A N 1
ATOM 1857 C CA . TYR A 1 235 ? 11.531 -19.219 -21.438 1 70.12 235 TYR A CA 1
ATOM 1858 C C . TYR A 1 235 ? 11.633 -18.719 -22.875 1 70.12 235 TYR A C 1
ATOM 1860 O O . TYR A 1 235 ? 11.938 -19.5 -23.781 1 70.12 235 TYR A O 1
ATOM 1868 N N . ALA A 1 236 ? 11.148 -17.547 -23.297 1 65.94 236 ALA A N 1
ATOM 1869 C CA . ALA A 1 236 ? 11.016 -17.094 -24.688 1 65.94 236 ALA A CA 1
ATOM 1870 C C . ALA A 1 236 ? 12.117 -16.094 -25.031 1 65.94 236 ALA A C 1
ATOM 1872 O O . ALA A 1 236 ? 12.312 -15.773 -26.219 1 65.94 236 ALA A O 1
ATOM 1873 N N . THR A 1 237 ? 12.758 -15.578 -24.234 1 70.62 237 THR A N 1
ATOM 1874 C CA . THR A 1 237 ? 14.023 -14.867 -24.344 1 70.62 237 THR A CA 1
ATOM 1875 C C . THR A 1 237 ? 13.789 -13.445 -24.844 1 70.62 237 THR A C 1
ATOM 1877 O O . THR A 1 237 ? 14.688 -12.836 -25.422 1 70.62 237 THR A O 1
ATOM 1880 N N . ASP A 1 238 ? 12.602 -12.891 -25 1 84.25 238 ASP A N 1
ATOM 1881 C CA . ASP A 1 238 ? 12.492 -11.492 -25.406 1 84.25 238 ASP A CA 1
ATOM 1882 C C . ASP A 1 238 ? 12.531 -10.562 -24.188 1 84.25 238 ASP A C 1
ATOM 1884 O O . ASP A 1 238 ? 11.523 -9.93 -23.859 1 84.25 238 ASP A O 1
ATOM 1888 N N . TRP A 1 239 ? 13.664 -10.32 -23.812 1 89 239 TRP A N 1
ATOM 1889 C CA . TRP A 1 239 ? 13.867 -9.539 -22.594 1 89 239 TRP A CA 1
ATOM 1890 C C . TRP A 1 239 ? 13.688 -8.047 -22.875 1 89 239 TRP A C 1
ATOM 1892 O O . TRP A 1 239 ? 13.203 -7.305 -22.016 1 89 239 TRP A O 1
ATOM 1902 N N . GLY A 1 240 ? 14.023 -7.664 -24.062 1 89.12 240 GLY A N 1
ATOM 1903 C CA . GLY A 1 240 ? 13.875 -6.266 -24.422 1 89.12 240 GLY A CA 1
ATOM 1904 C C . GLY A 1 240 ? 12.445 -5.77 -24.328 1 89.12 240 GLY A C 1
ATOM 1905 O O . GLY A 1 240 ? 12.188 -4.707 -23.75 1 89.12 240 GLY A O 1
ATOM 1906 N N . ALA A 1 241 ? 11.562 -6.59 -24.781 1 88.56 241 ALA A N 1
ATOM 1907 C CA . ALA A 1 241 ? 10.148 -6.227 -24.75 1 88.56 241 ALA A CA 1
ATOM 1908 C C . ALA A 1 241 ? 9.633 -6.172 -23.312 1 88.56 241 ALA A C 1
ATOM 1910 O O . ALA A 1 241 ? 8.805 -5.324 -22.969 1 88.56 241 ALA A O 1
ATOM 1911 N N . LEU A 1 242 ? 10.117 -7.043 -22.547 1 89.81 242 LEU A N 1
ATOM 1912 C CA . LEU A 1 242 ? 9.719 -7.055 -21.141 1 89.81 242 LEU A CA 1
ATOM 1913 C C . LEU A 1 242 ? 10.148 -5.773 -20.438 1 89.81 242 LEU A C 1
ATOM 1915 O O . LEU A 1 242 ? 9.344 -5.113 -19.797 1 89.81 242 LEU A O 1
ATOM 1919 N N . PHE A 1 243 ? 11.406 -5.402 -20.625 1 92.81 243 PHE A N 1
ATOM 1920 C CA . PHE A 1 243 ? 11.93 -4.211 -19.969 1 92.81 243 PHE A CA 1
ATOM 1921 C C . PHE A 1 243 ? 11.258 -2.955 -20.5 1 92.81 243 PHE A C 1
ATOM 1923 O O . PHE A 1 243 ? 10.969 -2.025 -19.75 1 92.81 243 PHE A O 1
ATOM 1930 N N . ALA A 1 244 ? 11.023 -2.967 -21.766 1 92.44 244 ALA A N 1
ATOM 1931 C CA . ALA A 1 244 ? 10.289 -1.853 -22.359 1 92.44 244 ALA A CA 1
ATOM 1932 C C . ALA A 1 244 ? 8.891 -1.74 -21.766 1 92.44 244 ALA A C 1
ATOM 1934 O O . ALA A 1 244 ? 8.414 -0.637 -21.484 1 92.44 244 ALA A O 1
ATOM 1935 N N . GLY A 1 245 ? 8.273 -2.887 -21.625 1 89.69 245 GLY A N 1
ATOM 1936 C CA . GLY A 1 245 ? 6.961 -2.908 -20.984 1 89.69 245 GLY A CA 1
ATOM 1937 C C . GLY A 1 245 ? 6.973 -2.344 -19.578 1 89.69 245 GLY A C 1
ATOM 1938 O O . GLY A 1 245 ? 6.055 -1.617 -19.188 1 89.69 245 GLY A O 1
ATOM 1939 N N . LEU A 1 246 ? 8 -2.625 -18.844 1 91.06 246 LEU A N 1
ATOM 1940 C CA . LEU A 1 246 ? 8.133 -2.143 -17.484 1 91.06 246 LEU A CA 1
ATOM 1941 C C . LEU A 1 246 ? 8.328 -0.631 -17.453 1 91.06 246 LEU A C 1
ATOM 1943 O O . LEU A 1 246 ? 7.926 0.034 -16.5 1 91.06 246 LEU A O 1
ATOM 1947 N N . VAL A 1 247 ? 8.883 -0.116 -18.469 1 91 247 VAL A N 1
ATOM 1948 C CA . VAL A 1 247 ? 9.023 1.332 -18.562 1 91 247 VAL A CA 1
ATOM 1949 C C . VAL A 1 247 ? 7.672 1.969 -18.875 1 91 247 VAL A C 1
ATOM 1951 O O . VAL A 1 247 ? 7.312 2.992 -18.281 1 91 247 VAL A O 1
ATOM 1954 N N . ILE A 1 248 ? 6.926 1.334 -19.703 1 87.88 248 ILE A N 1
ATOM 1955 C CA . ILE A 1 248 ? 5.621 1.846 -20.109 1 87.88 248 ILE A CA 1
ATOM 1956 C C . ILE A 1 248 ? 4.691 1.907 -18.891 1 87.88 248 ILE A C 1
ATOM 1958 O O . ILE A 1 248 ? 3.932 2.867 -18.734 1 87.88 248 ILE A O 1
ATOM 1962 N N . ILE A 1 249 ? 4.777 0.925 -18.031 1 85.69 249 ILE A N 1
ATOM 1963 C CA . ILE A 1 249 ? 3.879 0.822 -16.875 1 85.69 249 ILE A CA 1
ATOM 1964 C C . ILE A 1 249 ? 4.141 1.976 -15.914 1 85.69 249 ILE A C 1
ATOM 1966 O O . ILE A 1 249 ? 3.266 2.346 -15.125 1 85.69 249 ILE A O 1
ATOM 1970 N N . MET A 1 250 ? 5.285 2.57 -15.992 1 87.12 250 MET A N 1
ATOM 1971 C CA . MET A 1 250 ? 5.66 3.629 -15.055 1 87.12 250 MET A CA 1
ATOM 1972 C C . MET A 1 250 ? 5.078 4.969 -15.492 1 87.12 250 MET A C 1
ATOM 1974 O O . MET A 1 250 ? 4.98 5.898 -14.688 1 87.12 250 MET A O 1
ATOM 1978 N N . ILE A 1 251 ? 4.645 5.129 -16.688 1 85.31 251 ILE A N 1
ATOM 1979 C CA . ILE A 1 251 ? 4.258 6.402 -17.281 1 85.31 251 ILE A CA 1
ATOM 1980 C C . ILE A 1 251 ? 3.02 6.945 -16.578 1 85.31 251 ILE A C 1
ATOM 1982 O O . ILE A 1 251 ? 3.004 8.094 -16.125 1 85.31 251 ILE A O 1
ATOM 1986 N N . PRO A 1 252 ? 1.965 6.141 -16.359 1 84.38 252 PRO A N 1
ATOM 1987 C CA . PRO A 1 252 ? 0.784 6.676 -15.68 1 84.38 252 PRO A CA 1
ATOM 1988 C C . PRO A 1 252 ? 1.086 7.141 -14.258 1 84.38 252 PRO A C 1
ATOM 1990 O O . PRO A 1 252 ? 0.522 8.141 -13.797 1 84.38 252 PRO A O 1
ATOM 1993 N N . THR A 1 253 ? 1.942 6.414 -13.656 1 83.44 253 THR A N 1
ATOM 1994 C CA . THR A 1 253 ? 2.305 6.789 -12.289 1 83.44 253 THR A CA 1
ATOM 1995 C C . THR A 1 253 ? 3.01 8.141 -12.273 1 83.44 253 THR A C 1
ATOM 1997 O O . THR A 1 253 ? 2.742 8.977 -11.406 1 83.44 253 THR A O 1
ATOM 2000 N N . ILE A 1 254 ? 3.846 8.383 -13.242 1 82.38 254 ILE A N 1
ATOM 2001 C CA . ILE A 1 254 ? 4.547 9.656 -13.359 1 82.38 254 ILE A CA 1
ATOM 2002 C C . ILE A 1 254 ? 3.539 10.773 -13.617 1 82.38 254 ILE A C 1
ATOM 2004 O O . ILE A 1 254 ? 3.645 11.859 -13.039 1 82.38 254 ILE A O 1
ATOM 2008 N N . ILE A 1 255 ? 2.564 10.484 -14.359 1 82.81 255 ILE A N 1
ATOM 2009 C CA . ILE A 1 255 ? 1.537 11.461 -14.68 1 82.81 255 ILE A CA 1
ATOM 2010 C C . ILE A 1 255 ? 0.724 11.797 -13.43 1 82.81 255 ILE A C 1
ATOM 2012 O O . ILE A 1 255 ? 0.473 12.961 -13.141 1 82.81 255 ILE A O 1
ATOM 2016 N N . ILE A 1 256 ? 0.375 10.805 -12.711 1 76.81 256 ILE A N 1
ATOM 2017 C CA . ILE A 1 256 ? -0.403 11.008 -11.492 1 76.81 256 ILE A CA 1
ATOM 2018 C C . ILE A 1 256 ? 0.41 11.82 -10.492 1 76.81 256 ILE A C 1
ATOM 2020 O O . ILE A 1 256 ? -0.126 12.711 -9.82 1 76.81 256 ILE A O 1
ATOM 2024 N N . TYR A 1 257 ? 1.672 11.531 -10.422 1 74.62 257 TYR A N 1
ATOM 2025 C CA . TYR A 1 257 ? 2.559 12.281 -9.539 1 74.62 257 TYR A CA 1
ATOM 2026 C C . TYR A 1 257 ? 2.602 13.758 -9.938 1 74.62 257 TYR A C 1
ATOM 2028 O O . TYR A 1 257 ? 2.523 14.641 -9.086 1 74.62 257 TYR A O 1
ATOM 2036 N N . LEU A 1 258 ? 2.734 13.969 -11.211 1 78.94 258 LEU A N 1
ATOM 2037 C CA . LEU A 1 258 ? 2.863 15.336 -11.695 1 78.94 258 LEU A CA 1
ATOM 2038 C C . LEU A 1 258 ? 1.603 16.141 -11.398 1 78.94 258 LEU A C 1
ATOM 2040 O O . LEU A 1 258 ? 1.679 17.328 -11.109 1 78.94 258 LEU A O 1
ATOM 2044 N N . ILE A 1 259 ? 0.534 15.469 -11.336 1 76.75 259 ILE A N 1
ATOM 2045 C CA . ILE A 1 259 ? -0.736 16.125 -11.055 1 76.75 259 ILE A CA 1
ATOM 2046 C C . ILE A 1 259 ? -0.91 16.281 -9.539 1 76.75 259 ILE A C 1
ATOM 2048 O O . ILE A 1 259 ? -1.413 17.297 -9.07 1 76.75 259 ILE A O 1
ATOM 2052 N N . GLY A 1 260 ? -0.412 15.297 -8.797 1 73.75 260 GLY A N 1
ATOM 2053 C CA . GLY A 1 260 ? -0.721 15.227 -7.375 1 73.75 260 GLY A CA 1
ATOM 2054 C C . GLY A 1 260 ? 0.327 15.891 -6.5 1 73.75 260 GLY A C 1
ATOM 2055 O O . GLY A 1 260 ? 0.088 16.141 -5.32 1 73.75 260 GLY A O 1
ATOM 2056 N N . GLN A 1 261 ? 1.472 16.141 -7.055 1 75 261 GLN A N 1
ATOM 2057 C CA . GLN A 1 261 ? 2.592 16.625 -6.262 1 75 261 GLN A CA 1
ATOM 2058 C C . GLN A 1 261 ? 2.221 17.906 -5.52 1 75 261 GLN A C 1
ATOM 2060 O O . GLN A 1 261 ? 2.744 18.188 -4.438 1 75 261 GLN A O 1
ATOM 2065 N N . ARG A 1 262 ? 1.289 18.656 -5.992 1 73.75 262 ARG A N 1
ATOM 2066 C CA . ARG A 1 262 ? 0.909 19.891 -5.312 1 73.75 262 ARG A CA 1
ATOM 2067 C C . ARG A 1 262 ? 0.107 19.609 -4.051 1 73.75 262 ARG A C 1
ATOM 2069 O O . ARG A 1 262 ? 0.182 20.344 -3.074 1 73.75 262 ARG A O 1
ATOM 2076 N N . TYR A 1 263 ? -0.547 18.484 -4.109 1 66.62 263 TYR A N 1
ATOM 2077 C CA . TYR A 1 263 ? -1.374 18.141 -2.963 1 66.62 263 TYR A CA 1
ATOM 2078 C C . TYR A 1 263 ? -0.541 17.469 -1.874 1 66.62 263 TYR A C 1
ATOM 2080 O O . TYR A 1 263 ? -0.863 17.562 -0.688 1 66.62 263 TYR A O 1
ATOM 2088 N N . LEU A 1 264 ? 0.549 16.75 -2.305 1 62.53 264 LEU A N 1
ATOM 2089 C CA . LEU A 1 264 ? 1.457 16.141 -1.343 1 62.53 264 LEU A CA 1
ATOM 2090 C C . LEU A 1 264 ? 2.197 17.188 -0.537 1 62.53 264 LEU A C 1
ATOM 2092 O O . LEU A 1 264 ? 2.406 17.031 0.667 1 62.53 264 LEU A O 1
ATOM 2096 N N . LEU A 1 265 ? 2.414 18.188 -1.128 1 58.31 265 LEU A N 1
ATOM 2097 C CA . LEU A 1 265 ? 3.164 19.266 -0.509 1 58.31 265 LEU A CA 1
ATOM 2098 C C . LEU A 1 265 ? 2.291 20.047 0.477 1 58.31 265 LEU A C 1
ATOM 2100 O O . LEU A 1 265 ? 2.781 20.531 1.5 1 58.31 265 LEU A O 1
ATOM 2104 N N . GLN A 1 266 ? 1.091 20.078 0.164 1 55.19 266 GLN A N 1
ATOM 2105 C CA . GLN A 1 266 ? 0.176 20.781 1.055 1 55.19 266 GLN A CA 1
ATOM 2106 C C . GLN A 1 266 ? -0.071 19.984 2.334 1 55.19 266 GLN A C 1
ATOM 2108 O O . GLN A 1 266 ? -0.292 20.562 3.398 1 55.19 266 GLN A O 1
ATOM 2113 N N . GLY A 1 267 ? -0.094 18.719 2.26 1 48.59 267 GLY A N 1
ATOM 2114 C CA . GLY A 1 267 ? -0.311 17.875 3.43 1 48.59 267 GLY A CA 1
ATOM 2115 C C . GLY A 1 267 ? 0.817 17.969 4.441 1 48.59 267 GLY A C 1
ATOM 2116 O O . GLY A 1 267 ? 0.578 17.922 5.648 1 48.59 267 GLY A O 1
ATOM 2117 N N . ILE A 1 268 ? 2.148 17.969 4.031 1 46.78 268 ILE A N 1
ATOM 2118 C CA . ILE A 1 268 ? 3.316 18.094 4.895 1 46.78 268 ILE A CA 1
ATOM 2119 C C . ILE A 1 268 ? 3.275 19.438 5.621 1 46.78 268 ILE A C 1
ATOM 2121 O O . ILE A 1 268 ? 3.586 19.516 6.812 1 46.78 268 ILE A O 1
ATOM 2125 N N . GLY A 1 269 ? 3.08 20.438 4.91 1 44.53 269 GLY A N 1
ATOM 2126 C CA . GLY A 1 269 ? 3.027 21.734 5.559 1 44.53 269 GLY A CA 1
ATOM 2127 C C . GLY A 1 269 ? 2.01 21.797 6.684 1 44.53 269 GLY A C 1
ATOM 2128 O O . GLY A 1 269 ? 2.23 22.484 7.688 1 44.53 269 GLY A O 1
ATOM 2129 N N . ALA A 1 270 ? 1.035 21.188 6.574 1 42.22 270 ALA A N 1
ATOM 2130 C CA . ALA A 1 270 ? -0.036 21.266 7.562 1 42.22 270 ALA A CA 1
ATOM 2131 C C . ALA A 1 270 ? 0.289 20.406 8.789 1 42.22 270 ALA A C 1
ATOM 2133 O O . ALA A 1 270 ? -0.116 20.734 9.906 1 42.22 270 ALA A O 1
ATOM 2134 N N . GLY A 1 271 ? 0.875 19.234 8.719 1 40.69 271 GLY A N 1
ATOM 2135 C CA . GLY A 1 271 ? 1.257 18.422 9.867 1 40.69 271 GLY A CA 1
ATOM 2136 C C . GLY A 1 271 ? 2.334 19.062 10.719 1 40.69 271 GLY A C 1
ATOM 2137 O O . GLY A 1 271 ? 2.402 18.812 11.93 1 40.69 271 GLY A O 1
ATOM 2138 N N . GLY A 1 272 ? 3.43 19.656 10.266 1 37.12 272 GLY A N 1
ATOM 2139 C CA . GLY A 1 272 ? 4.465 20.344 11.008 1 37.12 272 GLY A CA 1
ATOM 2140 C C . GLY A 1 272 ? 3.932 21.5 11.836 1 37.12 272 GLY A C 1
ATOM 2141 O O . GLY A 1 272 ? 4.578 21.938 12.789 1 37.12 272 GLY A O 1
ATOM 2142 N N . LEU A 1 273 ? 3.09 22.281 11.367 1 33.41 273 LEU A N 1
ATOM 2143 C CA . LEU A 1 273 ? 2.793 23.562 12.008 1 33.41 273 LEU A CA 1
ATOM 2144 C C . LEU A 1 273 ? 1.982 23.359 13.281 1 33.41 273 LEU A C 1
ATOM 2146 O O . LEU A 1 273 ? 1.818 24.297 14.078 1 33.41 273 LEU A O 1
ATOM 2150 N N . LYS A 1 274 ? 1.194 22.406 13.508 1 37.66 274 LYS A N 1
ATOM 2151 C CA . LYS A 1 274 ? 0.337 22.609 14.672 1 37.66 274 LYS A CA 1
ATOM 2152 C C . LYS A 1 274 ? 0.962 22.016 15.93 1 37.66 274 LYS A C 1
ATOM 2154 O O . LYS A 1 274 ? 0.283 21.828 16.938 1 37.66 274 LYS A O 1
ATOM 2159 N N . GLY A 1 275 ? 2.193 21.562 15.891 1 31.52 275 GLY A N 1
ATOM 2160 C CA . GLY A 1 275 ? 2.691 21.422 17.25 1 31.52 275 GLY A CA 1
ATOM 2161 C C . GLY A 1 275 ? 3.166 22.719 17.859 1 31.52 275 GLY A C 1
ATOM 2162 O O . GLY A 1 275 ? 3.467 23.672 17.141 1 31.52 275 GLY A O 1
ATOM 2163 N N . MET B 1 1 ? -39.438 13.445 3.027 1 36.84 1 MET B N 1
ATOM 2164 C CA . MET B 1 1 ? -38.562 13.234 1.881 1 36.84 1 MET B CA 1
ATOM 2165 C C . MET B 1 1 ? -37.094 13.242 2.307 1 36.84 1 MET B C 1
ATOM 2167 O O . MET B 1 1 ? -36.219 12.836 1.543 1 36.84 1 MET B O 1
ATOM 2171 N N . LYS B 1 2 ? -36.812 14.203 3.461 1 51.91 2 LYS B N 1
ATOM 2172 C CA . LYS B 1 2 ? -35.594 14.43 4.211 1 51.91 2 LYS B CA 1
ATOM 2173 C C . LYS B 1 2 ? -35.062 13.133 4.816 1 51.91 2 LYS B C 1
ATOM 2175 O O . LYS B 1 2 ? -33.844 12.852 4.742 1 51.91 2 LYS B O 1
ATOM 2180 N N . THR B 1 3 ? -36.062 12.383 5.188 1 57.12 3 THR B N 1
ATOM 2181 C CA . THR B 1 3 ? -35.906 11.188 6.012 1 57.12 3 THR B CA 1
ATOM 2182 C C . THR B 1 3 ? -35.562 9.977 5.152 1 57.12 3 THR B C 1
ATOM 2184 O O . THR B 1 3 ? -34.75 9.125 5.555 1 57.12 3 THR B O 1
ATOM 2187 N N . VAL B 1 4 ? -36.188 10.016 3.938 1 55.69 4 VAL B N 1
ATOM 2188 C CA . VAL B 1 4 ? -36.062 8.828 3.102 1 55.69 4 VAL B CA 1
ATOM 2189 C C . VAL B 1 4 ? -34.656 8.734 2.549 1 55.69 4 VAL B C 1
ATOM 2191 O O . VAL B 1 4 ? -34.062 7.648 2.527 1 55.69 4 VAL B O 1
ATOM 2194 N N . ARG B 1 5 ? -34.125 9.914 2.168 1 64.31 5 ARG B N 1
ATOM 2195 C CA . ARG B 1 5 ? -32.781 9.906 1.573 1 64.31 5 ARG B CA 1
ATOM 2196 C C . ARG B 1 5 ? -31.734 9.555 2.609 1 64.31 5 ARG B C 1
ATOM 2198 O O . ARG B 1 5 ? -30.797 8.797 2.316 1 64.31 5 ARG B O 1
ATOM 2205 N N . THR B 1 6 ? -32.156 9.914 3.803 1 71.5 6 THR B N 1
ATOM 2206 C CA . THR B 1 6 ? -31.219 9.578 4.875 1 71.5 6 THR B CA 1
ATOM 2207 C C . THR B 1 6 ? -31.25 8.086 5.18 1 71.5 6 THR B C 1
ATOM 2209 O O . THR B 1 6 ? -30.219 7.473 5.422 1 71.5 6 THR B O 1
ATOM 2212 N N . TRP B 1 7 ? -32.531 7.586 4.875 1 77.44 7 TRP B N 1
ATOM 2213 C CA . TRP B 1 7 ? -32.688 6.16 5.141 1 77.44 7 TRP B CA 1
ATOM 2214 C C . TRP B 1 7 ? -32 5.332 4.062 1 77.44 7 TRP B C 1
ATOM 2216 O O . TRP B 1 7 ? -31.375 4.309 4.363 1 77.44 7 TRP B O 1
ATOM 2226 N N . CYS B 1 8 ? -32.094 5.887 2.885 1 82.38 8 CYS B N 1
ATOM 2227 C CA . CYS B 1 8 ? -31.469 5.18 1.772 1 82.38 8 CYS B CA 1
ATOM 2228 C C . CYS B 1 8 ? -29.953 5.125 1.946 1 82.38 8 CYS B C 1
ATOM 2230 O O . CYS B 1 8 ? -29.344 4.074 1.746 1 82.38 8 CYS B O 1
ATOM 2232 N N . ILE B 1 9 ? -29.422 6.137 2.445 1 81.31 9 ILE B N 1
ATOM 2233 C CA . ILE B 1 9 ? -27.969 6.195 2.623 1 81.31 9 ILE B CA 1
ATOM 2234 C C . ILE B 1 9 ? -27.562 5.324 3.805 1 81.31 9 ILE B C 1
ATOM 2236 O O . ILE B 1 9 ? -26.516 4.656 3.762 1 81.31 9 ILE B O 1
ATOM 2240 N N . ARG B 1 10 ? -28.453 5.32 4.738 1 82.19 10 ARG B N 1
ATOM 2241 C CA . ARG B 1 10 ? -28.172 4.477 5.895 1 82.19 10 ARG B CA 1
ATOM 2242 C C . ARG B 1 10 ? -28.172 3.002 5.512 1 82.19 10 ARG B C 1
ATOM 2244 O O . ARG B 1 10 ? -27.281 2.252 5.934 1 82.19 10 ARG B O 1
ATOM 2251 N N . ILE B 1 11 ? -29.078 2.688 4.719 1 86.56 11 ILE B N 1
ATOM 2252 C CA . ILE B 1 11 ? -29.172 1.303 4.273 1 86.56 11 ILE B CA 1
ATOM 2253 C C . ILE B 1 11 ? -27.953 0.951 3.416 1 86.56 11 ILE B C 1
ATOM 2255 O O . ILE B 1 11 ? -27.391 -0.131 3.557 1 86.56 11 ILE B O 1
ATOM 2259 N N . LEU B 1 12 ? -27.578 1.902 2.65 1 85.69 12 LEU B N 1
ATOM 2260 C CA . LEU B 1 12 ? -26.422 1.693 1.786 1 85.69 12 LEU B CA 1
ATOM 2261 C C . LEU B 1 12 ? -25.141 1.552 2.611 1 85.69 12 LEU B C 1
ATOM 2263 O O . LEU B 1 12 ? -24.297 0.709 2.309 1 85.69 12 LEU B O 1
ATOM 2267 N N . MET B 1 13 ? -25.109 2.328 3.611 1 86.38 13 MET B N 1
ATOM 2268 C CA . MET B 1 13 ? -23.938 2.277 4.492 1 86.38 13 MET B CA 1
ATOM 2269 C C . MET B 1 13 ? -23.844 0.926 5.191 1 86.38 13 MET B C 1
ATOM 2271 O O . MET B 1 13 ? -22.766 0.334 5.262 1 86.38 13 MET B O 1
ATOM 2275 N N . ILE B 1 14 ? -24.969 0.475 5.645 1 87.25 14 ILE B N 1
ATOM 2276 C CA . ILE B 1 14 ? -25 -0.812 6.332 1 87.25 14 ILE B CA 1
ATOM 2277 C C . ILE B 1 14 ? -24.672 -1.931 5.348 1 87.25 14 ILE B C 1
ATOM 2279 O O . ILE B 1 14 ? -23.875 -2.826 5.664 1 87.25 14 ILE B O 1
ATOM 2283 N N . LEU B 1 15 ? -25.172 -1.84 4.195 1 89.31 15 LEU B N 1
ATOM 2284 C CA . LEU B 1 15 ? -24.938 -2.85 3.166 1 89.31 15 LEU B CA 1
ATOM 2285 C C . LEU B 1 15 ? -23.469 -2.947 2.812 1 89.31 15 LEU B C 1
ATOM 2287 O O . LEU B 1 15 ? -22.906 -4.047 2.777 1 89.31 15 LEU B O 1
ATOM 2291 N N . PHE B 1 16 ? -22.828 -1.841 2.654 1 87.31 16 PHE B N 1
ATOM 2292 C CA . PHE B 1 16 ? -21.422 -1.857 2.24 1 87.31 16 PHE B CA 1
ATOM 2293 C C . PHE B 1 16 ? -20.516 -2.26 3.398 1 87.31 16 PHE B C 1
ATOM 2295 O O . PHE B 1 16 ? -19.484 -2.885 3.193 1 87.31 16 PHE B O 1
ATOM 2302 N N . THR B 1 17 ? -20.984 -1.932 4.602 1 88 17 THR B N 1
ATOM 2303 C CA . THR B 1 17 ? -20.25 -2.391 5.773 1 88 17 THR B CA 1
ATOM 2304 C C . THR B 1 17 ? -20.297 -3.912 5.875 1 88 17 THR B C 1
ATOM 2306 O O . THR B 1 17 ? -19.266 -4.551 6.129 1 88 17 THR B O 1
ATOM 2309 N N . VAL B 1 18 ? -21.453 -4.43 5.59 1 88.94 18 VAL B N 1
ATOM 2310 C CA . VAL B 1 18 ? -21.625 -5.879 5.656 1 88.94 18 VAL B CA 1
ATOM 2311 C C . VAL B 1 18 ? -20.828 -6.547 4.535 1 88.94 18 VAL B C 1
ATOM 2313 O O . VAL B 1 18 ? -20.156 -7.555 4.762 1 88.94 18 VAL B O 1
ATOM 2316 N N . ILE B 1 19 ? -20.891 -5.973 3.389 1 86.88 19 ILE B N 1
ATOM 2317 C CA . ILE B 1 19 ? -20.172 -6.523 2.244 1 86.88 19 ILE B CA 1
ATOM 2318 C C . ILE B 1 19 ? -18.672 -6.504 2.52 1 86.88 19 ILE B C 1
ATOM 2320 O O . ILE B 1 19 ? -17.953 -7.457 2.186 1 86.88 19 ILE B O 1
ATOM 2324 N N . PHE B 1 20 ? -18.234 -5.5 3.146 1 86.06 20 PHE B N 1
ATOM 2325 C CA . PHE B 1 20 ? -16.812 -5.34 3.457 1 86.06 20 PHE B CA 1
ATOM 2326 C C . PHE B 1 20 ? -16.359 -6.371 4.488 1 86.06 20 PHE B C 1
ATOM 2328 O O . PHE B 1 20 ? -15.289 -6.961 4.359 1 86.06 20 PHE B O 1
ATOM 2335 N N . LEU B 1 21 ? -17.203 -6.668 5.461 1 90.06 21 LEU B N 1
ATOM 2336 C CA . LEU B 1 21 ? -16.828 -7.492 6.602 1 90.06 21 LEU B CA 1
ATOM 2337 C C . LEU B 1 21 ? -17.109 -8.961 6.332 1 90.06 21 LEU B C 1
ATOM 2339 O O . LEU B 1 21 ? -16.609 -9.844 7.031 1 90.06 21 LEU B O 1
ATOM 2343 N N . TYR B 1 22 ? -17.875 -9.227 5.359 1 90.81 22 TYR B N 1
ATOM 2344 C CA . TYR B 1 22 ? -18.375 -10.578 5.148 1 90.81 22 TYR B CA 1
ATOM 2345 C C . TYR B 1 22 ? -17.234 -11.562 4.914 1 90.81 22 TYR B C 1
ATOM 2347 O O . TYR B 1 22 ? -17.188 -12.633 5.52 1 90.81 22 TYR B O 1
ATOM 2355 N N . PRO B 1 23 ? -16.312 -11.242 4.043 1 90.12 23 PRO B N 1
ATOM 2356 C CA . PRO B 1 23 ? -15.227 -12.195 3.818 1 90.12 23 PRO B CA 1
ATOM 2357 C C . PRO B 1 23 ? -14.438 -12.5 5.09 1 90.12 23 PRO B C 1
ATOM 2359 O O . PRO B 1 23 ? -14 -13.633 5.293 1 90.12 23 PRO B O 1
ATOM 2362 N N . LEU B 1 24 ? -14.25 -11.539 5.859 1 89.56 24 LEU B N 1
ATOM 2363 C CA . LEU B 1 24 ? -13.531 -11.711 7.113 1 89.56 24 LEU B CA 1
ATOM 2364 C C . LEU B 1 24 ? -14.32 -12.586 8.078 1 89.56 24 LEU B C 1
ATOM 2366 O O . LEU B 1 24 ? -13.758 -13.484 8.711 1 89.56 24 LEU B O 1
ATOM 2370 N N . PHE B 1 25 ? -15.594 -12.25 8.172 1 91.88 25 PHE B N 1
ATOM 2371 C CA . PHE B 1 25 ? -16.469 -13.039 9.039 1 91.88 25 PHE B CA 1
ATOM 2372 C C . PHE B 1 25 ? -16.531 -14.484 8.57 1 91.88 25 PHE B C 1
ATOM 2374 O O . PHE B 1 25 ? -16.453 -15.414 9.383 1 91.88 25 PHE B O 1
ATOM 2381 N N . TRP B 1 26 ? -16.656 -14.609 7.312 1 93.56 26 TRP B N 1
ATOM 2382 C CA . TRP B 1 26 ? -16.719 -15.945 6.723 1 93.56 26 TRP B CA 1
ATOM 2383 C C . TRP B 1 26 ? -15.438 -16.719 7.004 1 93.56 26 TRP B C 1
ATOM 2385 O O . TRP B 1 26 ? -15.484 -17.906 7.336 1 93.56 26 TRP B O 1
ATOM 2395 N N . ASN B 1 27 ? -14.32 -16.078 6.848 1 93.25 27 ASN B N 1
ATOM 2396 C CA . ASN B 1 27 ? -13.039 -16.719 7.141 1 93.25 27 ASN B CA 1
ATOM 2397 C C . ASN B 1 27 ? -12.945 -17.125 8.609 1 93.25 27 ASN B C 1
ATOM 2399 O O . ASN B 1 27 ? -12.5 -18.234 8.914 1 93.25 27 ASN B O 1
ATOM 2403 N N . LEU B 1 28 ? -13.352 -16.25 9.469 1 93.31 28 LEU B N 1
ATOM 2404 C CA . LEU B 1 28 ? -13.32 -16.547 10.906 1 93.31 28 LEU B CA 1
ATOM 2405 C C . LEU B 1 28 ? -14.18 -17.75 11.234 1 93.31 28 LEU B C 1
ATOM 2407 O O . LEU B 1 28 ? -13.758 -18.625 12 1 93.31 28 LEU B O 1
ATOM 2411 N N . MET B 1 29 ? -15.375 -17.859 10.648 1 94.88 29 MET B N 1
ATOM 2412 C CA . MET B 1 29 ? -16.266 -18.984 10.883 1 94.88 29 MET B CA 1
ATOM 2413 C C . MET B 1 29 ? -15.688 -20.266 10.289 1 94.88 29 MET B C 1
ATOM 2415 O O . MET B 1 29 ? -15.789 -21.344 10.898 1 94.88 29 MET B O 1
ATOM 2419 N N . SER B 1 30 ? -15.047 -20.125 9.164 1 94.5 30 SER B N 1
ATOM 2420 C CA . SER B 1 30 ? -14.492 -21.281 8.477 1 94.5 30 SER B CA 1
ATOM 2421 C C . SER B 1 30 ? -13.305 -21.859 9.234 1 94.5 30 SER B C 1
ATOM 2423 O O . SER B 1 30 ? -13.031 -23.047 9.148 1 94.5 30 SER B O 1
ATOM 2425 N N . ALA B 1 31 ? -12.641 -20.984 9.992 1 94.88 31 ALA B N 1
ATOM 2426 C CA . ALA B 1 31 ? -11.484 -21.422 10.781 1 94.88 31 ALA B CA 1
ATOM 2427 C C . ALA B 1 31 ? -11.906 -22.406 11.867 1 94.88 31 ALA B C 1
ATOM 2429 O O . ALA B 1 31 ? -11.078 -23.188 12.359 1 94.88 31 ALA B O 1
ATOM 2430 N N . PHE B 1 32 ? -13.195 -22.406 12.211 1 96.38 32 PHE B N 1
ATOM 2431 C CA . PHE B 1 32 ? -13.68 -23.25 13.305 1 96.38 32 PHE B CA 1
ATOM 2432 C C . PHE B 1 32 ? -14.414 -24.469 12.758 1 96.38 32 PHE B C 1
ATOM 2434 O O . PHE B 1 32 ? -14.859 -25.328 13.523 1 96.38 32 PHE B O 1
ATOM 2441 N N . LYS B 1 33 ? -14.484 -24.578 11.469 1 95.19 33 LYS B N 1
ATOM 2442 C CA . LYS B 1 33 ? -15.172 -25.703 10.852 1 95.19 33 LYS B CA 1
ATOM 2443 C C . LYS B 1 33 ? -14.219 -26.875 10.656 1 95.19 33 LYS B C 1
ATOM 2445 O O . LYS B 1 33 ? -13.016 -26.688 10.461 1 95.19 33 LYS B O 1
ATOM 2450 N N . THR B 1 34 ? -14.859 -28.094 10.664 1 91.5 34 THR B N 1
ATOM 2451 C CA . THR B 1 34 ? -14.109 -29.266 10.195 1 91.5 34 THR B CA 1
ATOM 2452 C C . THR B 1 34 ? -14.031 -29.266 8.672 1 91.5 34 THR B C 1
ATOM 2454 O O . THR B 1 34 ? -14.789 -28.562 8 1 91.5 34 THR B O 1
ATOM 2457 N N . ASN B 1 35 ? -13.086 -29.953 8.203 1 90 35 ASN B N 1
ATOM 2458 C CA . ASN B 1 35 ? -12.953 -30.062 6.754 1 90 35 ASN B CA 1
ATOM 2459 C C . ASN B 1 35 ? -14.234 -30.594 6.113 1 90 35 ASN B C 1
ATOM 2461 O O . ASN B 1 35 ? -14.648 -30.109 5.055 1 90 35 ASN B O 1
ATOM 2465 N N . ALA B 1 36 ? -14.789 -31.562 6.75 1 89.31 36 ALA B N 1
ATOM 2466 C CA . ALA B 1 36 ? -16.016 -32.156 6.25 1 89.31 36 ALA B CA 1
ATOM 2467 C C . ALA B 1 36 ? -17.156 -31.125 6.23 1 89.31 36 ALA B C 1
ATOM 2469 O O . ALA B 1 36 ? -17.922 -31.062 5.27 1 89.31 36 ALA B O 1
ATOM 2470 N N . GLU B 1 37 ? -17.219 -30.359 7.246 1 91.94 37 GLU B N 1
ATOM 2471 C CA . GLU B 1 37 ? -18.234 -29.328 7.336 1 91.94 37 GLU B CA 1
ATOM 2472 C C . GLU B 1 37 ? -18.062 -28.281 6.242 1 91.94 37 GLU B C 1
ATOM 2474 O O . GLU B 1 37 ? -19.047 -27.828 5.633 1 91.94 37 GLU B O 1
ATOM 2479 N N . TYR B 1 38 ? -16.828 -27.875 5.98 1 91 38 TYR B N 1
ATOM 2480 C CA . TYR B 1 38 ? -16.547 -26.859 4.969 1 91 38 TYR B CA 1
ATOM 2481 C C . TYR B 1 38 ? -16.859 -27.391 3.572 1 91 38 TYR B C 1
ATOM 2483 O O . TYR B 1 38 ? -17.469 -26.672 2.764 1 91 38 TYR B O 1
ATOM 2491 N N . LEU B 1 39 ? -16.531 -28.641 3.371 1 89.12 39 LEU B N 1
ATOM 2492 C CA . LEU B 1 39 ? -16.719 -29.203 2.041 1 89.12 39 LEU B CA 1
ATOM 2493 C C . LEU B 1 39 ? -18.203 -29.453 1.767 1 89.12 39 LEU B C 1
ATOM 2495 O O . LEU B 1 39 ? -18.641 -29.391 0.619 1 89.12 39 LEU B O 1
ATOM 2499 N N . THR B 1 40 ? -18.969 -29.75 2.811 1 90.56 40 THR B N 1
ATOM 2500 C CA . THR B 1 40 ? -20.391 -30 2.66 1 90.56 40 THR B CA 1
ATOM 2501 C C . THR B 1 40 ? -21.141 -28.688 2.4 1 90.56 40 THR B C 1
ATOM 2503 O O . THR B 1 40 ? -21.969 -28.625 1.489 1 90.56 40 THR B O 1
ATOM 2506 N N . ASP B 1 41 ? -20.828 -27.688 3.273 1 92.81 41 ASP B N 1
ATOM 2507 C CA . ASP B 1 41 ? -21.453 -26.375 3.131 1 92.81 41 ASP B CA 1
ATOM 2508 C C . ASP B 1 41 ? -20.531 -25.266 3.604 1 92.81 41 ASP B C 1
ATOM 2510 O O . ASP B 1 41 ? -20.531 -24.906 4.785 1 92.81 41 ASP B O 1
ATOM 2514 N N . PRO B 1 42 ? -19.891 -24.641 2.65 1 91.12 42 PRO B N 1
ATOM 2515 C CA . PRO B 1 42 ? -18.906 -23.609 3.006 1 91.12 42 PRO B CA 1
ATOM 2516 C C . PRO B 1 42 ? -19.562 -22.391 3.65 1 91.12 42 PRO B C 1
ATOM 2518 O O . PRO B 1 42 ? -18.875 -21.625 4.332 1 91.12 42 PRO B O 1
ATOM 2521 N N . TYR B 1 43 ? -20.875 -22.234 3.582 1 91.44 43 TYR B N 1
ATOM 2522 C CA . TYR B 1 43 ? -21.5 -20.984 4.023 1 91.44 43 TYR B CA 1
ATOM 2523 C C . TYR B 1 43 ? -22.281 -21.203 5.305 1 91.44 43 TYR B C 1
ATOM 2525 O O . TYR B 1 43 ? -22.797 -20.25 5.898 1 91.44 43 TYR B O 1
ATOM 2533 N N . ALA B 1 44 ? -22.297 -22.469 5.75 1 92.5 44 ALA B N 1
ATOM 2534 C CA . ALA B 1 44 ? -22.969 -22.766 7.012 1 92.5 44 ALA B CA 1
ATOM 2535 C C . ALA B 1 44 ? -22.094 -22.375 8.203 1 92.5 44 ALA B C 1
ATOM 2537 O O . ALA B 1 44 ? -20.875 -22.297 8.094 1 92.5 44 ALA B O 1
ATOM 2538 N N . LEU B 1 45 ? -22.719 -22.047 9.297 1 94.06 45 LEU B N 1
ATOM 2539 C CA . LEU B 1 45 ? -21.984 -21.797 10.531 1 94.06 45 LEU B CA 1
ATOM 2540 C C . LEU B 1 45 ? -21.422 -23.094 11.094 1 94.06 45 LEU B C 1
ATOM 2542 O O . LEU B 1 45 ? -21.969 -24.172 10.859 1 94.06 45 LEU B O 1
ATOM 2546 N N . PRO B 1 46 ? -20.297 -22.938 11.797 1 93.88 46 PRO B N 1
ATOM 2547 C CA . PRO B 1 46 ? -19.734 -24.156 12.391 1 93.88 46 PRO B CA 1
ATOM 2548 C C . PRO B 1 46 ? -20.641 -24.766 13.445 1 93.88 46 PRO B C 1
ATOM 2550 O O . PRO B 1 46 ? -21.297 -24.047 14.211 1 93.88 46 PRO B O 1
ATOM 2553 N N . THR B 1 47 ? -20.719 -26.094 13.453 1 92.62 47 THR B N 1
ATOM 2554 C CA . THR B 1 47 ? -21.531 -26.828 14.422 1 92.62 47 THR B CA 1
ATOM 2555 C C . THR B 1 47 ? -20.859 -26.844 15.789 1 92.62 47 THR B C 1
ATOM 2557 O O . THR B 1 47 ? -21.547 -26.875 16.812 1 92.62 47 THR B O 1
ATOM 2560 N N . ALA B 1 48 ? -19.547 -26.875 15.781 1 91.69 48 ALA B N 1
ATOM 2561 C CA . ALA B 1 48 ? -18.703 -26.812 16.984 1 91.69 48 ALA B CA 1
ATOM 2562 C C . ALA B 1 48 ? -17.422 -26.047 16.703 1 91.69 48 ALA B C 1
ATOM 2564 O O . ALA B 1 48 ? -17.016 -25.891 15.547 1 91.69 48 ALA B O 1
ATOM 2565 N N . LEU B 1 49 ? -16.938 -25.484 17.719 1 93.31 49 LEU B N 1
ATOM 2566 C CA . LEU B 1 49 ? -15.672 -24.766 17.578 1 93.31 49 LEU B CA 1
ATOM 2567 C C . LEU B 1 49 ? -14.492 -25.734 17.531 1 93.31 49 LEU B C 1
ATOM 2569 O O . LEU B 1 49 ? -14.109 -26.297 18.547 1 93.31 49 LEU B O 1
ATOM 2573 N N . ASN B 1 50 ? -13.945 -25.938 16.391 1 93.31 50 ASN B N 1
ATOM 2574 C CA . ASN B 1 50 ? -12.797 -26.812 16.203 1 93.31 50 ASN B CA 1
ATOM 2575 C C . ASN B 1 50 ? -11.477 -26.062 16.359 1 93.31 50 ASN B C 1
ATOM 2577 O O . ASN B 1 50 ? -10.93 -25.547 15.391 1 93.31 50 ASN B O 1
ATOM 2581 N N . LEU B 1 51 ? -10.945 -26.141 17.516 1 93.69 51 LEU B N 1
ATOM 2582 C CA . LEU B 1 51 ? -9.719 -25.406 17.812 1 93.69 51 LEU B CA 1
ATOM 2583 C C . LEU B 1 51 ? -8.5 -26.141 17.266 1 93.69 51 LEU B C 1
ATOM 2585 O O . LEU B 1 51 ? -7.41 -25.578 17.188 1 93.69 51 LEU B O 1
ATOM 2589 N N . ASP B 1 52 ? -8.734 -27.375 16.828 1 93.12 52 ASP B N 1
ATOM 2590 C CA . ASP B 1 52 ? -7.637 -28.188 16.312 1 93.12 52 ASP B CA 1
ATOM 2591 C C . ASP B 1 52 ? -7.051 -27.578 15.039 1 93.12 52 ASP B C 1
ATOM 2593 O O . ASP B 1 52 ? -5.875 -27.781 14.727 1 93.12 52 ASP B O 1
ATOM 2597 N N . ASN B 1 53 ? -7.895 -26.797 14.344 1 93.38 53 ASN B N 1
ATOM 2598 C CA . ASN B 1 53 ? -7.422 -26.141 13.133 1 93.38 53 ASN B CA 1
ATOM 2599 C C . ASN B 1 53 ? -6.281 -25.172 13.438 1 93.38 53 ASN B C 1
ATOM 2601 O O . ASN B 1 53 ? -5.352 -25.031 12.641 1 93.38 53 ASN B O 1
ATOM 2605 N N . PHE B 1 54 ? -6.359 -24.578 14.562 1 93.38 54 PHE B N 1
ATOM 2606 C CA . PHE B 1 54 ? -5.34 -23.609 14.945 1 93.38 54 PHE B CA 1
ATOM 2607 C C . PHE B 1 54 ? -4.039 -24.312 15.32 1 93.38 54 PHE B C 1
ATOM 2609 O O . PHE B 1 54 ? -2.953 -23.812 15 1 93.38 54 PHE B O 1
ATOM 2616 N N . VAL B 1 55 ? -4.168 -25.438 15.867 1 91.44 55 VAL B N 1
ATOM 2617 C CA . VAL B 1 55 ? -2.992 -26.234 16.219 1 91.44 55 VAL B CA 1
ATOM 2618 C C . VAL B 1 55 ? -2.348 -26.781 14.945 1 91.44 55 VAL B C 1
ATOM 2620 O O . VAL B 1 55 ? -1.126 -26.734 14.789 1 91.44 55 VAL B O 1
ATOM 2623 N N . ALA B 1 56 ? -3.178 -27.234 14.094 1 88.56 56 ALA B N 1
ATOM 2624 C CA . ALA B 1 56 ? -2.689 -27.766 12.828 1 88.56 56 ALA B CA 1
ATOM 2625 C C . ALA B 1 56 ? -2.025 -26.688 11.992 1 88.56 56 ALA B C 1
ATOM 2627 O O . ALA B 1 56 ? -0.991 -26.922 11.359 1 88.56 56 ALA B O 1
ATOM 2628 N N . ALA B 1 57 ? -2.629 -25.531 11.961 1 87.69 57 ALA B N 1
ATOM 2629 C CA . ALA B 1 57 ? -2.072 -24.406 11.219 1 87.69 57 ALA B CA 1
ATOM 2630 C C . ALA B 1 57 ? -0.691 -24.031 11.75 1 87.69 57 ALA B C 1
ATOM 2632 O O . ALA B 1 57 ? 0.249 -23.844 10.969 1 87.69 57 ALA B O 1
ATOM 2633 N N . TRP B 1 58 ? -0.571 -24.016 13.039 1 87 58 TRP B N 1
ATOM 2634 C CA . TRP B 1 58 ? 0.656 -23.547 13.672 1 87 58 TRP B CA 1
ATOM 2635 C C . TRP B 1 58 ? 1.761 -24.594 13.555 1 87 58 TRP B C 1
ATOM 2637 O O . TRP B 1 58 ? 2.92 -24.25 13.305 1 87 58 TRP B O 1
ATOM 2647 N N . GLN B 1 59 ? 1.438 -25.828 13.633 1 81.62 59 GLN B N 1
ATOM 2648 C CA . GLN B 1 59 ? 2.436 -26.891 13.727 1 81.62 59 GLN B CA 1
ATOM 2649 C C . GLN B 1 59 ? 2.666 -27.547 12.375 1 81.62 59 GLN B C 1
ATOM 2651 O O . GLN B 1 59 ? 3.807 -27.828 12 1 81.62 59 GLN B O 1
ATOM 2656 N N . LYS B 1 60 ? 1.642 -27.734 11.641 1 73.94 60 LYS B N 1
ATOM 2657 C CA . LYS B 1 60 ? 1.753 -28.594 10.461 1 73.94 60 LYS B CA 1
ATOM 2658 C C . LYS B 1 60 ? 1.919 -27.766 9.188 1 73.94 60 LYS B C 1
ATOM 2660 O O . LYS B 1 60 ? 2.527 -28.219 8.219 1 73.94 60 LYS B O 1
ATOM 2665 N N . ALA B 1 61 ? 1.48 -26.641 9.148 1 75.5 61 ALA B N 1
ATOM 2666 C CA . ALA B 1 61 ? 1.485 -25.859 7.918 1 75.5 61 ALA B CA 1
ATOM 2667 C C . ALA B 1 61 ? 2.619 -24.828 7.918 1 75.5 61 ALA B C 1
ATOM 2669 O O . ALA B 1 61 ? 2.615 -23.891 7.121 1 75.5 61 ALA B O 1
ATOM 2670 N N . ASN B 1 62 ? 3.68 -25 8.82 1 82.62 62 ASN B N 1
ATOM 2671 C CA . ASN B 1 62 ? 4.875 -24.172 8.906 1 82.62 62 ASN B CA 1
ATOM 2672 C C . ASN B 1 62 ? 4.516 -22.703 9.125 1 82.62 62 ASN B C 1
ATOM 2674 O O . ASN B 1 62 ? 5.277 -21.812 8.742 1 82.62 62 ASN B O 1
ATOM 2678 N N . ILE B 1 63 ? 3.352 -22.422 9.609 1 87.94 63 ILE B N 1
ATOM 2679 C CA . ILE B 1 63 ? 2.906 -21.047 9.82 1 87.94 63 ILE B CA 1
ATOM 2680 C C . ILE B 1 63 ? 3.781 -20.375 10.875 1 87.94 63 ILE B C 1
ATOM 2682 O O . ILE B 1 63 ? 4.074 -19.188 10.781 1 87.94 63 ILE B O 1
ATOM 2686 N N . ALA B 1 64 ? 4.227 -21.203 11.836 1 89.25 64 ALA B N 1
ATOM 2687 C CA . ALA B 1 64 ? 5.105 -20.656 12.875 1 89.25 64 ALA B CA 1
ATOM 2688 C C . ALA B 1 64 ? 6.395 -20.109 12.266 1 89.25 64 ALA B C 1
ATOM 2690 O O . ALA B 1 64 ? 6.875 -19.047 12.664 1 89.25 64 ALA B O 1
ATOM 2691 N N . ALA B 1 65 ? 6.934 -20.859 11.312 1 91.81 65 ALA B N 1
ATOM 2692 C CA . ALA B 1 65 ? 8.148 -20.406 10.641 1 91.81 65 ALA B CA 1
ATOM 2693 C C . ALA B 1 65 ? 7.898 -19.141 9.828 1 91.81 65 ALA B C 1
ATOM 2695 O O . ALA B 1 65 ? 8.695 -18.203 9.867 1 91.81 65 ALA B O 1
ATOM 2696 N N . TYR B 1 66 ? 6.793 -19.109 9.102 1 93.44 66 TYR B N 1
ATOM 2697 C CA . TYR B 1 66 ? 6.43 -17.922 8.336 1 93.44 66 TYR B CA 1
ATOM 2698 C C . TYR B 1 66 ? 6.238 -16.719 9.242 1 93.44 66 TYR B C 1
ATOM 2700 O O . TYR B 1 66 ? 6.648 -15.602 8.906 1 93.44 66 TYR B O 1
ATOM 2708 N N . PHE B 1 67 ? 5.613 -16.984 10.344 1 93.19 67 PHE B N 1
ATOM 2709 C CA . PHE B 1 67 ? 5.371 -15.945 11.336 1 93.19 67 PHE B CA 1
ATOM 2710 C C . PHE B 1 67 ? 6.688 -15.391 11.867 1 93.19 67 PHE B C 1
ATOM 2712 O O . PHE B 1 67 ? 6.867 -14.18 11.953 1 93.19 67 PHE B O 1
ATOM 2719 N N . GLY B 1 68 ? 7.602 -16.234 12.242 1 94.56 68 GLY B N 1
ATOM 2720 C CA . GLY B 1 68 ? 8.922 -15.82 12.68 1 94.56 68 GLY B CA 1
ATOM 2721 C C . GLY B 1 68 ? 9.664 -15 11.641 1 94.56 68 GLY B C 1
ATOM 2722 O O . GLY B 1 68 ? 10.266 -13.977 11.961 1 94.56 68 GLY B O 1
ATOM 2723 N N . ASN B 1 69 ? 9.617 -15.461 10.391 1 97.06 69 ASN B N 1
ATOM 2724 C CA . ASN B 1 69 ? 10.242 -14.719 9.297 1 97.06 69 ASN B CA 1
ATOM 2725 C C . ASN B 1 69 ? 9.641 -13.328 9.148 1 97.06 69 ASN B C 1
ATOM 2727 O O . ASN B 1 69 ? 10.367 -12.352 8.961 1 97.06 69 ASN B O 1
ATOM 2731 N N . SER B 1 70 ? 8.336 -13.25 9.242 1 95.31 70 SER B N 1
ATOM 2732 C CA . SER B 1 70 ? 7.645 -11.977 9.094 1 95.31 70 SER B CA 1
ATOM 2733 C C . SER B 1 70 ? 8.016 -11.016 10.227 1 95.31 70 SER B C 1
ATOM 2735 O O . SER B 1 70 ? 8.219 -9.82 9.992 1 95.31 70 SER B O 1
ATOM 2737 N N . ILE B 1 71 ? 8.07 -11.555 11.453 1 94.81 71 ILE B N 1
ATOM 2738 C CA . ILE B 1 71 ? 8.469 -10.719 12.586 1 94.81 71 ILE B CA 1
ATOM 2739 C C . ILE B 1 71 ? 9.898 -10.211 12.375 1 94.81 71 ILE B C 1
ATOM 2741 O O . ILE B 1 71 ? 10.172 -9.023 12.547 1 94.81 71 ILE B O 1
ATOM 2745 N N . PHE B 1 72 ? 10.75 -11.125 12.016 1 97.75 72 PHE B N 1
ATOM 2746 C CA . PHE B 1 72 ? 12.141 -10.766 11.781 1 97.75 72 PHE B CA 1
ATOM 2747 C C . PHE B 1 72 ? 12.25 -9.672 10.727 1 97.75 72 PHE B C 1
ATOM 2749 O O . PHE B 1 72 ? 12.891 -8.641 10.953 1 97.75 72 PHE B O 1
ATOM 2756 N N . VAL B 1 73 ? 11.617 -9.867 9.625 1 98 73 VAL B N 1
ATOM 2757 C CA . VAL B 1 73 ? 11.719 -8.945 8.5 1 98 73 VAL B CA 1
ATOM 2758 C C . VAL B 1 73 ? 11.078 -7.605 8.867 1 98 73 VAL B C 1
ATOM 2760 O O . VAL B 1 73 ? 11.602 -6.543 8.523 1 98 73 VAL B O 1
ATOM 2763 N N . THR B 1 74 ? 9.953 -7.629 9.531 1 96.56 74 THR B N 1
ATOM 2764 C CA . THR B 1 74 ? 9.258 -6.395 9.891 1 96.56 74 THR B CA 1
ATOM 2765 C C . THR B 1 74 ? 10.086 -5.582 10.883 1 96.56 74 THR B C 1
ATOM 2767 O O . THR B 1 74 ? 10.312 -4.391 10.68 1 96.56 74 THR B O 1
ATOM 2770 N N . VAL B 1 75 ? 10.555 -6.246 11.93 1 96.88 75 VAL B N 1
ATOM 2771 C CA . VAL B 1 75 ? 11.289 -5.559 12.992 1 96.88 75 VAL B CA 1
ATOM 2772 C C . VAL B 1 75 ? 12.617 -5.051 12.445 1 96.88 75 VAL B C 1
ATOM 2774 O O . VAL B 1 75 ? 12.953 -3.877 12.617 1 96.88 75 VAL B O 1
ATOM 2777 N N . PHE B 1 76 ? 13.312 -5.863 11.75 1 98.31 76 PHE B N 1
ATOM 2778 C CA . PHE B 1 76 ? 14.648 -5.492 11.289 1 98.31 76 PHE B CA 1
ATOM 2779 C C . PHE B 1 76 ? 14.57 -4.445 10.188 1 98.31 76 PHE B C 1
ATOM 2781 O O . PHE B 1 76 ? 15.414 -3.553 10.109 1 98.31 76 PHE B O 1
ATOM 2788 N N . SER B 1 77 ? 13.609 -4.559 9.266 1 98.44 77 SER B N 1
ATOM 2789 C CA . SER B 1 77 ? 13.43 -3.527 8.242 1 98.44 77 SER B CA 1
ATOM 2790 C C . SER B 1 77 ? 13.078 -2.184 8.875 1 98.44 77 SER B C 1
ATOM 2792 O O . SER B 1 77 ? 13.547 -1.139 8.422 1 98.44 77 SER B O 1
ATOM 2794 N N . THR B 1 78 ? 12.25 -2.254 9.922 1 97.81 78 THR B N 1
ATOM 2795 C CA . THR B 1 78 ? 11.836 -1.021 10.586 1 97.81 78 THR B CA 1
ATOM 2796 C C . THR B 1 78 ? 13.031 -0.361 11.273 1 97.81 78 THR B C 1
ATOM 2798 O O . THR B 1 78 ? 13.227 0.849 11.156 1 97.81 78 THR B O 1
ATOM 2801 N N . VAL B 1 79 ? 13.812 -1.125 11.977 1 98.25 79 VAL B N 1
ATOM 2802 C CA . VAL B 1 79 ? 14.984 -0.607 12.68 1 98.25 79 VAL B CA 1
ATOM 2803 C C . VAL B 1 79 ? 15.977 -0.028 11.672 1 98.25 79 VAL B C 1
ATOM 2805 O O . VAL B 1 79 ? 16.484 1.077 11.867 1 98.25 79 VAL B O 1
ATOM 2808 N N . LEU B 1 80 ? 16.188 -0.763 10.633 1 97.69 80 LEU B N 1
ATOM 2809 C CA . LEU B 1 80 ? 17.109 -0.306 9.602 1 97.69 80 LEU B CA 1
ATOM 2810 C C . LEU B 1 80 ? 16.625 0.985 8.961 1 97.69 80 LEU B C 1
ATOM 2812 O O . LEU B 1 80 ? 17.406 1.909 8.727 1 97.69 80 LEU B O 1
ATOM 2816 N N . LEU B 1 81 ? 15.344 1.027 8.688 1 98 81 LEU B N 1
ATOM 2817 C CA . LEU B 1 81 ? 14.719 2.209 8.102 1 98 81 LEU B CA 1
ATOM 2818 C C . LEU B 1 81 ? 14.922 3.428 8.992 1 98 81 LEU B C 1
ATOM 2820 O O . LEU B 1 81 ? 15.367 4.48 8.531 1 98 81 LEU B O 1
ATOM 2824 N N . LEU B 1 82 ? 14.648 3.277 10.266 1 97.94 82 LEU B N 1
ATOM 2825 C CA . LEU B 1 82 ? 14.719 4.398 11.195 1 97.94 82 LEU B CA 1
ATOM 2826 C C . LEU B 1 82 ? 16.156 4.852 11.383 1 97.94 82 LEU B C 1
ATOM 2828 O O . LEU B 1 82 ? 16.438 6.055 11.445 1 97.94 82 LEU B O 1
ATOM 2832 N N . LEU B 1 83 ? 17.062 3.936 11.469 1 96.12 83 LEU B N 1
ATOM 2833 C CA . LEU B 1 83 ? 18.469 4.25 11.656 1 96.12 83 LEU B CA 1
ATOM 2834 C C . LEU B 1 83 ? 19 5.086 10.492 1 96.12 83 LEU B C 1
ATOM 2836 O O . LEU B 1 83 ? 19.875 5.941 10.688 1 96.12 83 LEU B O 1
ATOM 2840 N N . LEU B 1 84 ? 18.438 4.895 9.359 1 94.94 84 LEU B N 1
ATOM 2841 C CA . LEU B 1 84 ? 18.953 5.562 8.172 1 94.94 84 LEU B CA 1
ATOM 2842 C C . LEU B 1 84 ? 18.141 6.809 7.844 1 94.94 84 LEU B C 1
ATOM 2844 O O . LEU B 1 84 ? 18.719 7.859 7.531 1 94.94 84 LEU B O 1
ATOM 2848 N N . VAL B 1 85 ? 16.859 6.73 7.98 1 96.38 85 VAL B N 1
ATOM 2849 C CA . VAL B 1 85 ? 15.992 7.789 7.492 1 96.38 85 VAL B CA 1
ATOM 2850 C C . VAL B 1 85 ? 16.016 8.969 8.461 1 96.38 85 VAL B C 1
ATOM 2852 O O . VAL B 1 85 ? 15.898 10.125 8.055 1 96.38 85 VAL B O 1
ATOM 2855 N N . ILE B 1 86 ? 16.156 8.734 9.766 1 96.31 86 ILE B N 1
ATOM 2856 C CA . ILE B 1 86 ? 16.109 9.797 10.758 1 96.31 86 ILE B CA 1
ATOM 2857 C C . ILE B 1 86 ? 17.266 10.773 10.523 1 96.31 86 ILE B C 1
ATOM 2859 O O . ILE B 1 86 ? 17.047 11.969 10.328 1 96.31 86 ILE B O 1
ATOM 2863 N N . PRO B 1 87 ? 18.516 10.305 10.469 1 94 87 PRO B N 1
ATOM 2864 C CA . PRO B 1 87 ? 19.594 11.266 10.219 1 94 87 PRO B CA 1
ATOM 2865 C C . PRO B 1 87 ? 19.516 11.898 8.828 1 94 87 PRO B C 1
ATOM 2867 O O . PRO B 1 87 ? 19.828 13.078 8.664 1 94 87 PRO B O 1
ATOM 2870 N N . ILE B 1 88 ? 19.047 11.141 7.812 1 93 88 ILE B N 1
ATOM 2871 C CA . ILE B 1 88 ? 18.938 11.664 6.453 1 93 88 ILE B CA 1
ATOM 2872 C C . ILE B 1 88 ? 17.906 12.781 6.414 1 93 88 ILE B C 1
ATOM 2874 O O . ILE B 1 88 ? 18.156 13.852 5.852 1 93 88 ILE B O 1
ATOM 2878 N N . SER B 1 89 ? 16.75 12.508 7.023 1 94.38 89 SER B N 1
ATOM 2879 C CA . SER B 1 89 ? 15.695 13.516 7.059 1 94.38 89 SER B CA 1
ATOM 2880 C C . SER B 1 89 ? 16.141 14.758 7.82 1 94.38 89 SER B C 1
ATOM 2882 O O . SER B 1 89 ? 15.789 15.875 7.445 1 94.38 89 SER B O 1
ATOM 2884 N N . TYR B 1 90 ? 16.953 14.594 8.875 1 93.69 90 TYR B N 1
ATOM 2885 C CA . TYR B 1 90 ? 17.453 15.703 9.664 1 93.69 90 TYR B CA 1
ATOM 2886 C C . TYR B 1 90 ? 18.375 16.594 8.82 1 93.69 90 TYR B C 1
ATOM 2888 O O . TYR B 1 90 ? 18.219 17.812 8.812 1 93.69 90 TYR B O 1
ATOM 2896 N N . VAL B 1 91 ? 19.281 15.969 8.141 1 91.75 91 VAL B N 1
ATOM 2897 C CA . VAL B 1 91 ? 20.234 16.703 7.328 1 91.75 91 VAL B CA 1
ATOM 2898 C C . VAL B 1 91 ? 19.5 17.453 6.207 1 91.75 91 VAL B C 1
ATOM 2900 O O . VAL B 1 91 ? 19.781 18.625 5.945 1 91.75 91 VAL B O 1
ATOM 2903 N N . LEU B 1 92 ? 18.531 16.844 5.637 1 92.19 92 LEU B N 1
ATOM 2904 C CA . LEU B 1 92 ? 17.812 17.453 4.527 1 92.19 92 LEU B CA 1
ATOM 2905 C C . LEU B 1 92 ? 16.891 18.578 5.02 1 92.19 92 LEU B C 1
ATOM 2907 O O . LEU B 1 92 ? 16.625 19.531 4.289 1 92.19 92 LEU B O 1
ATOM 2911 N N . ALA B 1 93 ? 16.5 18.469 6.246 1 91.56 93 ALA B N 1
ATOM 2912 C CA . ALA B 1 93 ? 15.609 19.469 6.82 1 91.56 93 ALA B CA 1
ATOM 2913 C C . ALA B 1 93 ? 16.406 20.688 7.285 1 91.56 93 ALA B C 1
ATOM 2915 O O . ALA B 1 93 ? 15.898 21.812 7.238 1 91.56 93 ALA B O 1
ATOM 2916 N N . ARG B 1 94 ? 17.656 20.484 7.691 1 89.88 94 ARG B N 1
ATOM 2917 C CA . ARG B 1 94 ? 18.328 21.547 8.43 1 89.88 94 ARG B CA 1
ATOM 2918 C C . ARG B 1 94 ? 19.5 22.109 7.633 1 89.88 94 ARG B C 1
ATOM 2920 O O . ARG B 1 94 ? 19.906 23.266 7.824 1 89.88 94 ARG B O 1
ATOM 2927 N N . TYR B 1 95 ? 20.047 21.281 6.832 1 85.31 95 TYR B N 1
ATOM 2928 C CA . TYR B 1 95 ? 21.266 21.719 6.184 1 85.31 95 TYR B CA 1
ATOM 2929 C C . TYR B 1 95 ? 21.062 21.922 4.688 1 85.31 95 TYR B C 1
ATOM 2931 O O . TYR B 1 95 ? 20.375 21.141 4.039 1 85.31 95 TYR B O 1
ATOM 2939 N N . ARG B 1 96 ? 21.531 23.047 4.301 1 83.75 96 ARG B N 1
ATOM 2940 C CA . ARG B 1 96 ? 21.469 23.344 2.875 1 83.75 96 ARG B CA 1
ATOM 2941 C C . ARG B 1 96 ? 22.828 23.156 2.221 1 83.75 96 ARG B C 1
ATOM 2943 O O . ARG B 1 96 ? 23.828 23.703 2.695 1 83.75 96 ARG B O 1
ATOM 2950 N N . PHE B 1 97 ? 22.969 22.219 1.437 1 84.75 97 PHE B N 1
ATOM 2951 C CA . PHE B 1 97 ? 24.188 21.984 0.67 1 84.75 97 PHE B CA 1
ATOM 2952 C C . PHE B 1 97 ? 23.859 21.703 -0.792 1 84.75 97 PHE B C 1
ATOM 2954 O O . PHE B 1 97 ? 22.688 21.594 -1.164 1 84.75 97 PHE B O 1
ATOM 2961 N N . ALA B 1 98 ? 24.953 21.703 -1.539 1 84.19 98 ALA B N 1
ATOM 2962 C CA . ALA B 1 98 ? 24.766 21.484 -2.973 1 84.19 98 ALA B CA 1
ATOM 2963 C C . ALA B 1 98 ? 24.156 20.125 -3.25 1 84.19 98 ALA B C 1
ATOM 2965 O O . ALA B 1 98 ? 24.688 19.094 -2.826 1 84.19 98 ALA B O 1
ATOM 2966 N N . GLY B 1 99 ? 22.938 20.047 -3.787 1 87 99 GLY B N 1
ATOM 2967 C CA . GLY B 1 99 ? 22.297 18.797 -4.164 1 87 99 GLY B CA 1
ATOM 2968 C C . GLY B 1 99 ? 21.188 18.391 -3.219 1 87 99 GLY B C 1
ATOM 2969 O O . GLY B 1 99 ? 20.453 17.438 -3.484 1 87 99 GLY B O 1
ATOM 2970 N N . SER B 1 100 ? 21.156 19.078 -2.064 1 88.12 100 SER B N 1
ATOM 2971 C CA . SER B 1 100 ? 20.141 18.719 -1.079 1 88.12 100 SER B CA 1
ATOM 2972 C C . SER B 1 100 ? 18.734 18.859 -1.652 1 88.12 100 SER B C 1
ATOM 2974 O O . SER B 1 100 ? 17.891 17.984 -1.457 1 88.12 100 SER B O 1
ATOM 2976 N N . LYS B 1 101 ? 18.594 19.922 -2.412 1 89.25 101 LYS B N 1
ATOM 2977 C CA . LYS B 1 101 ? 17.297 20.141 -3.031 1 89.25 101 LYS B CA 1
ATOM 2978 C C . LYS B 1 101 ? 16.984 19.078 -4.078 1 89.25 101 LYS B C 1
ATOM 2980 O O . LYS B 1 101 ? 15.844 18.609 -4.188 1 89.25 101 LYS B O 1
ATOM 2985 N N . LEU B 1 102 ? 18 18.703 -4.746 1 89.81 102 LEU B N 1
ATOM 2986 C CA . LEU B 1 102 ? 17.828 17.672 -5.77 1 89.81 102 LEU B CA 1
ATOM 2987 C C . LEU B 1 102 ? 17.5 16.328 -5.137 1 89.81 102 LEU B C 1
ATOM 2989 O O . LEU B 1 102 ? 16.625 15.609 -5.617 1 89.81 102 LEU B O 1
ATOM 2993 N N . ILE B 1 103 ? 18.172 16 -4.09 1 90.75 103 ILE B N 1
ATOM 2994 C CA . ILE B 1 103 ? 17.938 14.734 -3.406 1 90.75 103 ILE B CA 1
ATOM 2995 C C . ILE B 1 103 ? 16.516 14.695 -2.857 1 90.75 103 ILE B C 1
ATOM 2997 O O . ILE B 1 103 ? 15.805 13.711 -3.037 1 90.75 103 ILE B O 1
ATOM 3001 N N . SER B 1 104 ? 16.094 15.781 -2.291 1 89.38 104 SER B N 1
ATOM 3002 C CA . SER B 1 104 ? 14.727 15.867 -1.765 1 89.38 104 SER B CA 1
ATOM 3003 C C . SER B 1 104 ? 13.695 15.734 -2.877 1 89.38 104 SER B C 1
ATOM 3005 O O . SER B 1 104 ? 12.695 15.023 -2.723 1 89.38 104 SER B O 1
ATOM 3007 N N . ALA B 1 105 ? 14.039 16.359 -3.984 1 86.12 105 ALA B N 1
ATOM 3008 C CA . ALA B 1 105 ? 13.117 16.312 -5.117 1 86.12 105 ALA B CA 1
ATOM 3009 C C . ALA B 1 105 ? 13.023 14.891 -5.688 1 86.12 105 ALA B C 1
ATOM 3011 O O . ALA B 1 105 ? 11.945 14.453 -6.086 1 86.12 105 ALA B O 1
ATOM 3012 N N . ILE B 1 106 ? 14.086 14.219 -5.711 1 88.19 106 ILE B N 1
ATOM 3013 C CA . ILE B 1 106 ? 14.125 12.852 -6.215 1 88.19 106 ILE B CA 1
ATOM 3014 C C . ILE B 1 106 ? 13.281 11.945 -5.32 1 88.19 106 ILE B C 1
ATOM 3016 O O . ILE B 1 106 ? 12.453 11.172 -5.816 1 88.19 106 ILE B O 1
ATOM 3020 N N . TYR B 1 107 ? 13.445 12.016 -4.039 1 89.12 107 TYR B N 1
ATOM 3021 C CA . TYR B 1 107 ? 12.68 11.18 -3.121 1 89.12 107 TYR B CA 1
ATOM 3022 C C . TYR B 1 107 ? 11.188 11.5 -3.199 1 89.12 107 TYR B C 1
ATOM 3024 O O . TYR B 1 107 ? 10.352 10.602 -3.129 1 89.12 107 TYR B O 1
ATOM 3032 N N . MET B 1 108 ? 10.914 12.758 -3.395 1 84.25 108 MET B N 1
ATOM 3033 C CA . MET B 1 108 ? 9.508 13.141 -3.531 1 84.25 108 MET B CA 1
ATOM 3034 C C . MET B 1 108 ? 8.898 12.531 -4.789 1 84.25 108 MET B C 1
ATOM 3036 O O . MET B 1 108 ? 7.781 12.016 -4.754 1 84.25 108 MET B O 1
ATOM 3040 N N . ALA B 1 109 ? 9.68 12.531 -5.832 1 82.69 109 ALA B N 1
ATOM 3041 C CA . ALA B 1 109 ? 9.211 11.984 -7.105 1 82.69 109 ALA B CA 1
ATOM 3042 C C . ALA B 1 109 ? 9.039 10.469 -7.027 1 82.69 109 ALA B C 1
ATOM 3044 O O . ALA B 1 109 ? 8.211 9.898 -7.738 1 82.69 109 ALA B O 1
ATOM 3045 N N . CYS B 1 110 ? 9.742 9.867 -6.098 1 86.19 110 CYS B N 1
ATOM 3046 C CA . CYS B 1 110 ? 9.781 8.406 -6.043 1 86.19 110 CYS B CA 1
ATOM 3047 C C . CYS B 1 110 ? 8.742 7.867 -5.066 1 86.19 110 CYS B C 1
ATOM 3049 O O . CYS B 1 110 ? 8.625 6.652 -4.891 1 86.19 110 CYS B O 1
ATOM 3051 N N . ILE B 1 111 ? 7.984 8.719 -4.465 1 85.25 111 ILE B N 1
ATOM 3052 C CA . ILE B 1 111 ? 6.98 8.297 -3.496 1 85.25 111 ILE B CA 1
ATOM 3053 C C . ILE B 1 111 ? 5.953 7.395 -4.18 1 85.25 111 ILE B C 1
ATOM 3055 O O . ILE B 1 111 ? 5.465 6.434 -3.578 1 85.25 111 ILE B O 1
ATOM 3059 N N . PHE B 1 112 ? 5.754 7.598 -5.477 1 77.5 112 PHE B N 1
ATOM 3060 C CA . PHE B 1 112 ? 4.684 6.879 -6.156 1 77.5 112 PHE B CA 1
ATOM 3061 C C . PHE B 1 112 ? 5.23 5.66 -6.891 1 77.5 112 PHE B C 1
ATOM 3063 O O . PHE B 1 112 ? 4.48 4.949 -7.566 1 77.5 112 PHE B O 1
ATOM 3070 N N . LEU B 1 113 ? 6.555 5.477 -6.785 1 81.81 113 LEU B N 1
ATOM 3071 C CA . LEU B 1 113 ? 7.125 4.258 -7.344 1 81.81 113 LEU B CA 1
ATOM 3072 C C . LEU B 1 113 ? 6.793 3.053 -6.469 1 81.81 113 LEU B C 1
ATOM 3074 O O . LEU B 1 113 ? 7.188 2.998 -5.301 1 81.81 113 LEU B O 1
ATOM 3078 N N . GLN B 1 114 ? 6.066 2.156 -6.953 1 83.06 114 GLN B N 1
ATOM 3079 C CA . GLN B 1 114 ? 5.57 1.008 -6.199 1 83.06 114 GLN B CA 1
ATOM 3080 C C . GLN B 1 114 ? 6.434 -0.225 -6.453 1 83.06 114 GLN B C 1
ATOM 3082 O O . GLN B 1 114 ? 7.152 -0.294 -7.453 1 83.06 114 GLN B O 1
ATOM 3087 N N . ALA B 1 115 ? 6.336 -1.133 -5.633 1 85.62 115 ALA B N 1
ATOM 3088 C CA . ALA B 1 115 ? 7.113 -2.369 -5.664 1 85.62 115 ALA B CA 1
ATOM 3089 C C . ALA B 1 115 ? 6.852 -3.146 -6.949 1 85.62 115 ALA B C 1
ATOM 3091 O O . ALA B 1 115 ? 7.758 -3.795 -7.484 1 85.62 115 ALA B O 1
ATOM 3092 N N . THR B 1 116 ? 5.68 -3.084 -7.473 1 85.88 116 THR B N 1
ATOM 3093 C CA . THR B 1 116 ? 5.281 -3.871 -8.633 1 85.88 116 THR B CA 1
ATOM 3094 C C . THR B 1 116 ? 6.07 -3.451 -9.867 1 85.88 116 THR B C 1
ATOM 3096 O O . THR B 1 116 ? 6.223 -4.234 -10.812 1 85.88 116 THR B O 1
ATOM 3099 N N . TYR B 1 117 ? 6.676 -2.264 -9.812 1 82.88 117 TYR B N 1
ATOM 3100 C CA . TYR B 1 117 ? 7.438 -1.754 -10.953 1 82.88 117 TYR B CA 1
ATOM 3101 C C . TYR B 1 117 ? 8.867 -2.283 -10.938 1 82.88 117 TYR B C 1
ATOM 3103 O O . TYR B 1 117 ? 9.523 -2.336 -11.977 1 82.88 117 TYR B O 1
ATOM 3111 N N . ILE B 1 118 ? 9.219 -2.574 -9.742 1 88.12 118 ILE B N 1
ATOM 3112 C CA . ILE B 1 118 ? 10.648 -2.82 -9.641 1 88.12 118 ILE B CA 1
ATOM 3113 C C . ILE B 1 118 ? 10.898 -4.273 -9.25 1 88.12 118 ILE B C 1
ATOM 3115 O O . ILE B 1 118 ? 12.047 -4.73 -9.219 1 88.12 118 ILE B O 1
ATOM 3119 N N . MET B 1 119 ? 9.812 -4.973 -9.008 1 91.31 119 MET B N 1
ATOM 3120 C CA . MET B 1 119 ? 9.992 -6.32 -8.484 1 91.31 119 MET B CA 1
ATOM 3121 C C . MET B 1 119 ? 10.766 -7.195 -9.469 1 91.31 119 MET B C 1
ATOM 3123 O O . MET B 1 119 ? 11.617 -7.988 -9.062 1 91.31 119 MET B O 1
ATOM 3127 N N . ILE B 1 120 ? 10.633 -6.984 -10.758 1 91.56 120 ILE B N 1
ATOM 3128 C CA . ILE B 1 120 ? 11.281 -7.844 -11.75 1 91.56 120 ILE B CA 1
ATOM 3129 C C . ILE B 1 120 ? 12.75 -7.441 -11.898 1 91.56 120 ILE B C 1
ATOM 3131 O O . ILE B 1 120 ? 13.641 -8.281 -11.766 1 91.56 120 ILE B O 1
ATOM 3135 N N . PRO B 1 121 ? 13 -6.164 -12.109 1 91.88 121 PRO B N 1
ATOM 3136 C CA . PRO B 1 121 ? 14.414 -5.781 -12.172 1 91.88 121 PRO B CA 1
ATOM 3137 C C . PRO B 1 121 ? 15.18 -6.117 -10.891 1 91.88 121 PRO B C 1
ATOM 3139 O O . PRO B 1 121 ? 16.328 -6.539 -10.953 1 91.88 121 PRO B O 1
ATOM 3142 N N . LEU B 1 122 ? 14.594 -5.957 -9.812 1 93.19 122 LEU B N 1
ATOM 3143 C CA . LEU B 1 122 ? 15.234 -6.273 -8.547 1 93.19 122 LEU B CA 1
ATOM 3144 C C . LEU B 1 122 ? 15.5 -7.773 -8.43 1 93.19 122 LEU B C 1
ATOM 3146 O O . LEU B 1 122 ? 16.531 -8.188 -7.902 1 93.19 122 LEU B O 1
ATOM 3150 N N . PHE B 1 123 ? 14.578 -8.586 -8.852 1 94.56 123 PHE B N 1
ATOM 3151 C CA . P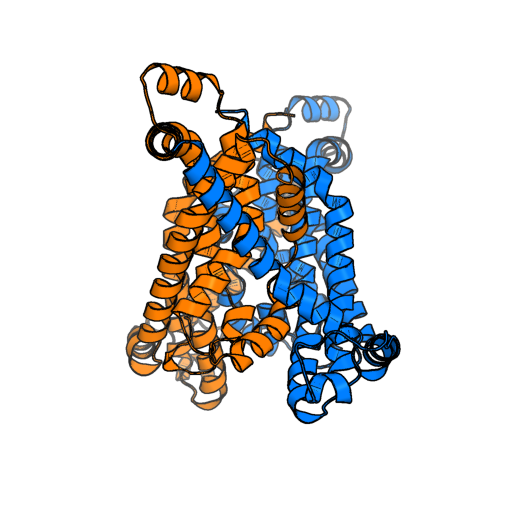HE B 1 123 ? 14.773 -10.031 -8.875 1 94.56 123 PHE B CA 1
ATOM 3152 C C . PHE B 1 123 ? 16 -10.406 -9.688 1 94.56 123 PHE B C 1
ATOM 3154 O O . PHE B 1 123 ? 16.859 -11.156 -9.219 1 94.56 123 PHE B O 1
ATOM 3161 N N . LEU B 1 124 ? 16.031 -9.867 -10.883 1 92.31 124 LEU B N 1
ATOM 3162 C CA . LEU B 1 124 ? 17.109 -10.195 -11.789 1 92.31 124 LEU B CA 1
ATOM 3163 C C . LEU B 1 124 ? 18.453 -9.719 -11.234 1 92.31 124 LEU B C 1
ATOM 3165 O O . LEU B 1 124 ? 19.453 -10.43 -11.328 1 92.31 124 LEU B O 1
ATOM 3169 N N . GLU B 1 125 ? 18.469 -8.594 -10.609 1 91.94 125 GLU B N 1
ATOM 3170 C CA . GLU B 1 125 ? 19.688 -8.055 -10.023 1 91.94 125 GLU B CA 1
ATOM 3171 C C . GLU B 1 125 ? 20.125 -8.875 -8.82 1 91.94 125 GLU B C 1
ATOM 3173 O O . GLU B 1 125 ? 21.312 -9.164 -8.664 1 91.94 125 GLU B O 1
ATOM 3178 N N . LEU B 1 126 ? 19.219 -9.219 -7.988 1 94.5 126 LEU B N 1
ATOM 3179 C CA . LEU B 1 126 ? 19.562 -9.977 -6.789 1 94.5 126 LEU B CA 1
ATOM 3180 C C . LEU B 1 126 ? 19.891 -11.422 -7.141 1 94.5 126 LEU B C 1
ATOM 3182 O O . LEU B 1 126 ? 20.719 -12.047 -6.469 1 94.5 126 LEU B O 1
ATOM 3186 N N . GLN B 1 127 ? 19.188 -11.93 -8.148 1 93.56 127 GLN B N 1
ATOM 3187 C CA . GLN B 1 127 ? 19.531 -13.266 -8.625 1 93.56 127 GLN B CA 1
ATOM 3188 C C . GLN B 1 127 ? 21 -13.312 -9.086 1 93.56 127 GLN B C 1
ATOM 3190 O O . GLN B 1 127 ? 21.703 -14.273 -8.797 1 93.56 127 GLN B O 1
ATOM 3195 N N . ALA B 1 128 ? 21.484 -12.25 -9.703 1 92.06 128 ALA B N 1
ATOM 3196 C CA . ALA B 1 128 ? 22.828 -12.172 -10.25 1 92.06 128 ALA B CA 1
ATOM 3197 C C . ALA B 1 128 ? 23.875 -12.195 -9.133 1 92.06 128 ALA B C 1
ATOM 3199 O O . ALA B 1 128 ? 25 -12.656 -9.328 1 92.06 128 ALA B O 1
ATOM 3200 N N . VAL B 1 129 ? 23.547 -11.781 -7.945 1 94.06 129 VAL B N 1
ATOM 3201 C CA . VAL B 1 129 ? 24.516 -11.711 -6.863 1 94.06 129 VAL B CA 1
ATOM 3202 C C . VAL B 1 129 ? 24.172 -12.734 -5.785 1 94.06 129 VAL B C 1
ATOM 3204 O O . VAL B 1 129 ? 24.641 -12.625 -4.648 1 94.06 129 VAL B O 1
ATOM 3207 N N . ASN B 1 130 ? 23.281 -13.664 -6.078 1 95.69 130 ASN B N 1
ATOM 3208 C CA . ASN B 1 130 ? 22.844 -14.719 -5.172 1 95.69 130 ASN B CA 1
ATOM 3209 C C . ASN B 1 130 ? 22.25 -14.141 -3.887 1 95.69 130 ASN B C 1
ATOM 3211 O O . ASN B 1 130 ? 22.562 -14.609 -2.791 1 95.69 130 ASN B O 1
ATOM 3215 N N . GLY B 1 131 ? 21.469 -13.102 -4.102 1 96.69 131 GLY B N 1
ATOM 3216 C CA . GLY B 1 131 ? 20.859 -12.43 -2.965 1 96.69 131 GLY B CA 1
ATOM 3217 C C . GLY B 1 131 ? 19.438 -12.852 -2.709 1 96.69 131 GLY B C 1
ATOM 3218 O O . GLY B 1 131 ? 18.781 -12.32 -1.813 1 96.69 131 GLY B O 1
ATOM 3219 N N . LEU B 1 132 ? 18.953 -13.852 -3.506 1 96.94 132 LEU B N 1
ATOM 3220 C CA . LEU B 1 132 ? 17.594 -14.344 -3.32 1 96.94 132 LEU B CA 1
ATOM 3221 C C . LEU B 1 132 ? 17.5 -15.227 -2.08 1 96.94 132 LEU B C 1
ATOM 3223 O O . LEU B 1 132 ? 18.5 -15.75 -1.609 1 96.94 132 LEU B O 1
ATOM 3227 N N . ASN B 1 133 ? 16.328 -15.312 -1.534 1 98.06 133 ASN B N 1
ATOM 3228 C CA . ASN B 1 133 ? 16.062 -16.156 -0.377 1 98.06 133 ASN B CA 1
ATOM 3229 C C . ASN B 1 133 ? 16.953 -15.797 0.803 1 98.06 133 ASN B C 1
ATOM 3231 O O . ASN B 1 133 ? 17.516 -16.688 1.452 1 98.06 133 ASN B O 1
ATOM 3235 N N . ASN B 1 134 ? 17.203 -14.539 0.918 1 98 134 ASN B N 1
ATOM 3236 C CA . ASN B 1 134 ? 18 -13.953 1.996 1 98 134 ASN B CA 1
ATOM 3237 C C . ASN B 1 134 ? 17.203 -12.891 2.756 1 98 134 ASN B C 1
ATOM 3239 O O . ASN B 1 134 ? 17 -11.781 2.25 1 98 134 ASN B O 1
ATOM 3243 N N . LEU B 1 135 ? 16.828 -13.227 4.012 1 98.06 135 LEU B N 1
ATOM 3244 C CA . LEU B 1 135 ? 15.93 -12.367 4.777 1 98.06 135 LEU B CA 1
ATOM 3245 C C . LEU B 1 135 ? 16.594 -11.023 5.074 1 98.06 135 LEU B C 1
ATOM 3247 O O . LEU B 1 135 ? 15.953 -9.977 4.949 1 98.06 135 LEU B O 1
ATOM 3251 N N . PRO B 1 136 ? 17.859 -11 5.422 1 98 136 PRO B N 1
ATOM 3252 C CA . PRO B 1 136 ? 18.5 -9.695 5.641 1 98 136 PRO B CA 1
ATOM 3253 C C . PRO B 1 136 ? 18.5 -8.828 4.387 1 98 136 PRO B C 1
ATOM 3255 O O . PRO B 1 136 ? 18.344 -7.605 4.48 1 98 136 PRO B O 1
ATOM 3258 N N . VAL B 1 137 ? 18.703 -9.438 3.227 1 97.44 137 VAL B N 1
ATOM 3259 C CA . VAL B 1 137 ? 18.641 -8.688 1.975 1 97.44 137 VAL B CA 1
ATOM 3260 C C . VAL B 1 137 ? 17.234 -8.133 1.76 1 97.44 137 VAL B C 1
ATOM 3262 O O . VAL B 1 137 ? 17.078 -6.984 1.348 1 97.44 137 VAL B O 1
ATOM 3265 N N . LEU B 1 138 ? 16.234 -8.961 2.035 1 97.94 138 LEU B N 1
ATOM 3266 C CA . LEU B 1 138 ? 14.859 -8.492 1.938 1 97.94 138 LEU B CA 1
ATOM 3267 C C . LEU B 1 138 ? 14.625 -7.309 2.867 1 97.94 138 LEU B C 1
ATOM 3269 O O . LEU B 1 138 ? 13.953 -6.344 2.488 1 97.94 138 LEU B O 1
ATOM 3273 N N . CYS B 1 139 ? 15.195 -7.352 4.094 1 98.25 139 CYS B N 1
ATOM 3274 C CA . CYS B 1 139 ? 15.055 -6.258 5.047 1 98.25 139 CYS B CA 1
ATOM 3275 C C . CYS B 1 139 ? 15.617 -4.961 4.473 1 98.25 139 CYS B C 1
ATOM 3277 O O . CYS B 1 139 ? 15.008 -3.898 4.617 1 98.25 139 CYS B O 1
ATOM 3279 N N . LEU B 1 140 ? 16.75 -5.086 3.863 1 96.19 140 LEU B N 1
ATOM 3280 C CA . LEU B 1 140 ? 17.375 -3.912 3.26 1 96.19 140 LEU B CA 1
ATOM 3281 C C . LEU B 1 140 ? 16.5 -3.352 2.139 1 96.19 140 LEU B C 1
ATOM 3283 O O . LEU B 1 140 ? 16.297 -2.139 2.051 1 96.19 140 LEU B O 1
ATOM 3287 N N . VAL B 1 141 ? 15.992 -4.238 1.302 1 95.31 141 VAL B N 1
ATOM 3288 C CA . VAL B 1 141 ? 15.141 -3.842 0.183 1 95.31 141 VAL B CA 1
ATOM 3289 C C . VAL B 1 141 ? 13.891 -3.133 0.707 1 95.31 141 VAL B C 1
ATOM 3291 O O . VAL B 1 141 ? 13.539 -2.053 0.229 1 95.31 141 VAL B O 1
ATOM 3294 N N . TYR B 1 142 ? 13.234 -3.736 1.729 1 96.62 142 TYR B N 1
ATOM 3295 C CA . TYR B 1 142 ? 12.039 -3.152 2.336 1 96.62 142 TYR B CA 1
ATOM 3296 C C . TYR B 1 142 ? 12.336 -1.759 2.879 1 96.62 142 TYR B C 1
ATOM 3298 O O . TYR B 1 142 ? 11.594 -0.81 2.602 1 96.62 142 TYR B O 1
ATOM 3306 N N . ALA B 1 143 ? 13.414 -1.64 3.561 1 96.5 143 ALA B N 1
ATOM 3307 C CA . ALA B 1 143 ? 13.766 -0.367 4.188 1 96.5 143 ALA B CA 1
ATOM 3308 C C . ALA B 1 143 ? 14 0.715 3.135 1 96.5 143 ALA B C 1
ATOM 3310 O O . ALA B 1 143 ? 13.43 1.808 3.225 1 96.5 143 ALA B O 1
ATOM 3311 N N . VAL B 1 144 ? 14.766 0.408 2.15 1 93.25 144 VAL B N 1
ATOM 3312 C CA . VAL B 1 144 ? 15.148 1.387 1.141 1 93.25 144 VAL B CA 1
ATOM 3313 C C . VAL B 1 144 ? 13.922 1.804 0.33 1 93.25 144 VAL B C 1
ATOM 3315 O O . VAL B 1 144 ? 13.781 2.975 -0.028 1 93.25 144 VAL B O 1
ATOM 3318 N N . MET B 1 145 ? 13.031 0.864 0.114 1 92.25 145 MET B N 1
ATOM 3319 C CA . MET B 1 145 ? 11.844 1.154 -0.679 1 92.25 145 MET B CA 1
ATOM 3320 C C . MET B 1 145 ? 10.938 2.148 0.042 1 92.25 145 MET B C 1
ATOM 3322 O O . MET B 1 145 ? 10.109 2.807 -0.586 1 92.25 145 MET B O 1
ATOM 3326 N N . GLN B 1 146 ? 11.102 2.289 1.307 1 94.81 146 GLN B N 1
ATOM 3327 C CA . GLN B 1 146 ? 10.25 3.182 2.082 1 94.81 146 GLN B CA 1
ATOM 3328 C C . GLN B 1 146 ? 10.93 4.527 2.312 1 94.81 146 GLN B C 1
ATOM 3330 O O . GLN B 1 146 ? 10.328 5.445 2.879 1 94.81 146 GLN B O 1
ATOM 3335 N N . PHE B 1 147 ? 12.125 4.762 1.785 1 95.44 147 PHE B N 1
ATOM 3336 C CA . PHE B 1 147 ? 12.875 5.996 1.987 1 95.44 147 PHE B CA 1
ATOM 3337 C C . PHE B 1 147 ? 12.078 7.199 1.498 1 95.44 147 PHE B C 1
ATOM 3339 O O . PHE B 1 147 ? 11.891 8.172 2.236 1 95.44 147 PHE B O 1
ATOM 3346 N N . PRO B 1 148 ? 11.555 7.129 0.256 1 92 148 PRO B N 1
ATOM 3347 C CA . PRO B 1 148 ? 10.922 8.336 -0.291 1 92 148 PRO B CA 1
ATOM 3348 C C . PRO B 1 148 ? 9.805 8.867 0.599 1 92 148 PRO B C 1
ATOM 3350 O O . PRO B 1 148 ? 9.82 10.039 0.983 1 92 148 PRO B O 1
ATOM 3353 N N . PHE B 1 149 ? 8.961 8.031 1.034 1 90.19 149 PHE B N 1
ATOM 3354 C CA . PHE B 1 149 ? 7.832 8.461 1.855 1 90.19 149 PHE B CA 1
ATOM 3355 C C . PHE B 1 149 ? 8.305 8.891 3.238 1 90.19 149 PHE B C 1
ATOM 3357 O O . PHE B 1 149 ? 7.875 9.93 3.746 1 90.19 149 PHE B O 1
ATOM 3364 N N . CYS B 1 150 ? 9.148 8.133 3.84 1 95 150 CYS B N 1
ATOM 3365 C CA . CYS B 1 150 ? 9.57 8.391 5.211 1 95 150 CYS B CA 1
ATOM 3366 C C . CYS B 1 150 ? 10.43 9.648 5.293 1 95 150 CYS B C 1
ATOM 3368 O O . CYS B 1 150 ? 10.328 10.422 6.242 1 95 150 CYS B O 1
ATOM 3370 N N . ILE B 1 151 ? 11.281 9.836 4.301 1 94.19 151 ILE B N 1
ATOM 3371 C CA . ILE B 1 151 ? 12.117 11.031 4.273 1 94.19 151 ILE B CA 1
ATOM 3372 C C . ILE B 1 151 ? 11.25 12.266 4.074 1 94.19 151 ILE B C 1
ATOM 3374 O O . ILE B 1 151 ? 11.406 13.266 4.781 1 94.19 151 ILE B O 1
ATOM 3378 N N . PHE B 1 152 ? 10.375 12.156 3.197 1 89.19 152 PHE B N 1
ATOM 3379 C CA . PHE B 1 152 ? 9.469 13.266 2.928 1 89.19 152 PHE B CA 1
ATOM 3380 C C . PHE B 1 152 ? 8.68 13.641 4.18 1 89.19 152 PHE B C 1
ATOM 3382 O O . PHE B 1 152 ? 8.602 14.812 4.547 1 89.19 152 PHE B O 1
ATOM 3389 N N . THR B 1 153 ? 8.117 12.656 4.801 1 89.19 153 THR B N 1
ATOM 3390 C CA . THR B 1 153 ? 7.281 12.875 5.977 1 89.19 153 THR B CA 1
ATOM 3391 C C . THR B 1 153 ? 8.109 13.445 7.125 1 89.19 153 THR B C 1
ATOM 3393 O O . THR B 1 153 ? 7.734 14.453 7.727 1 89.19 153 THR B O 1
ATOM 3396 N N . LEU B 1 154 ? 9.211 12.898 7.359 1 93.62 154 LEU B N 1
ATOM 3397 C CA . LEU B 1 154 ? 10.016 13.297 8.508 1 93.62 154 LEU B CA 1
ATOM 3398 C C . LEU B 1 154 ? 10.68 14.648 8.266 1 9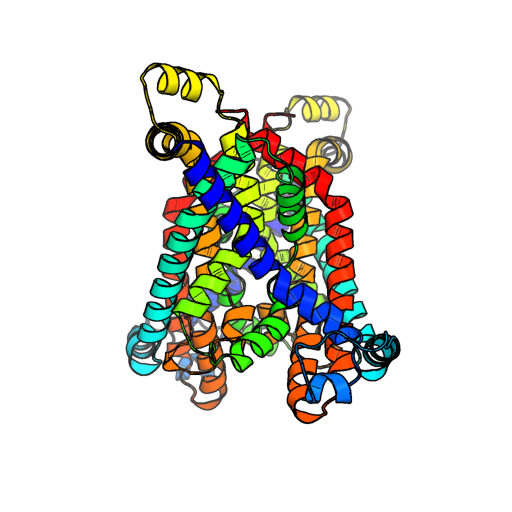3.62 154 LEU B C 1
ATOM 3400 O O . LEU B 1 154 ? 10.859 15.438 9.203 1 93.62 154 LEU B O 1
ATOM 3404 N N . GLN B 1 155 ? 11.094 14.867 7.047 1 92.25 155 GLN B N 1
ATOM 3405 C CA . GLN B 1 155 ? 11.602 16.188 6.711 1 92.25 155 GLN B CA 1
ATOM 3406 C C . GLN B 1 155 ? 10.578 17.281 7.027 1 92.25 155 GLN B C 1
ATOM 3408 O O . GLN B 1 155 ? 10.938 18.344 7.527 1 92.25 155 GLN B O 1
ATOM 3413 N N . GLY B 1 156 ? 9.367 16.984 6.707 1 88.31 156 GLY B N 1
ATOM 3414 C CA . GLY B 1 156 ? 8.305 17.922 7.023 1 88.31 156 GLY B CA 1
ATOM 3415 C C . GLY B 1 156 ? 8.164 18.188 8.508 1 88.31 156 GLY B C 1
ATOM 3416 O O . GLY B 1 156 ? 8.109 19.344 8.938 1 88.31 156 GLY B O 1
ATOM 3417 N N . PHE B 1 157 ? 8.18 17.188 9.281 1 89.62 157 PHE B N 1
ATOM 3418 C CA . PHE B 1 157 ? 8.062 17.312 10.727 1 89.62 157 PHE B CA 1
ATOM 3419 C C . PHE B 1 157 ? 9.266 18.047 11.312 1 89.62 157 PHE B C 1
ATOM 3421 O O . PHE B 1 157 ? 9.109 18.922 12.164 1 89.62 157 PHE B O 1
ATOM 3428 N N . MET B 1 158 ? 10.406 17.734 10.82 1 93.06 158 MET B N 1
ATOM 3429 C CA . MET B 1 158 ? 11.633 18.281 11.391 1 93.06 158 MET B CA 1
ATOM 3430 C C . MET B 1 158 ? 11.82 19.734 10.961 1 93.06 158 MET B C 1
ATOM 3432 O O . MET B 1 158 ? 12.359 20.547 11.711 1 93.06 158 MET B O 1
ATOM 3436 N N . SER B 1 159 ? 11.352 20.031 9.789 1 92.25 159 SER B N 1
ATOM 3437 C CA . SER B 1 159 ? 11.438 21.406 9.312 1 92.25 159 SER B CA 1
ATOM 3438 C C . SER B 1 159 ? 10.508 22.328 10.102 1 92.25 159 SER B C 1
ATOM 3440 O O . SER B 1 159 ? 10.766 23.531 10.211 1 92.25 159 SER B O 1
ATOM 3442 N N . ALA B 1 160 ? 9.531 21.75 10.68 1 90.44 160 ALA B N 1
ATOM 3443 C CA . ALA B 1 160 ? 8.547 22.516 11.43 1 90.44 160 ALA B CA 1
ATOM 3444 C C . ALA B 1 160 ? 9.07 22.859 12.828 1 90.44 160 ALA B C 1
ATOM 3446 O O . ALA B 1 160 ? 8.516 23.719 13.508 1 90.44 160 ALA B O 1
ATOM 3447 N N . VAL B 1 161 ? 10.07 22.234 13.234 1 92.06 161 VAL B N 1
ATOM 3448 C CA . VAL B 1 161 ? 10.664 22.5 14.539 1 92.06 161 VAL B CA 1
ATOM 3449 C C . VAL B 1 161 ? 11.438 23.812 14.5 1 92.06 161 VAL B C 1
ATOM 3451 O O . VAL B 1 161 ? 12.32 24 13.656 1 92.06 161 VAL B O 1
ATOM 3454 N N . PRO B 1 162 ? 11.039 24.734 15.359 1 95.06 162 PRO B N 1
ATOM 3455 C CA . PRO B 1 162 ? 11.781 25.984 15.383 1 95.06 162 PRO B CA 1
ATOM 3456 C C . PRO B 1 162 ? 13.281 25.797 15.57 1 95.06 162 PRO B C 1
ATOM 3458 O O . PRO B 1 162 ? 13.703 24.953 16.375 1 95.06 162 PRO B O 1
ATOM 3461 N N . ARG B 1 163 ? 14.023 26.578 14.914 1 93.19 163 ARG B N 1
ATOM 3462 C CA . ARG B 1 163 ? 15.477 26.469 14.938 1 93.19 163 ARG B CA 1
ATOM 3463 C C . ARG B 1 163 ? 16.031 26.891 16.297 1 93.19 163 ARG B C 1
ATOM 3465 O O . ARG B 1 163 ? 17.156 26.516 16.656 1 93.19 163 ARG B O 1
ATOM 3472 N N . ASP B 1 164 ? 15.18 27.594 17.016 1 94.75 164 ASP B N 1
ATOM 3473 C CA . ASP B 1 164 ? 15.602 28.141 18.297 1 94.75 164 ASP B CA 1
ATOM 3474 C C . ASP B 1 164 ? 16.031 27.016 19.25 1 94.75 164 ASP B C 1
ATOM 3476 O O . ASP B 1 164 ? 16.938 27.203 20.062 1 94.75 164 ASP B O 1
ATOM 3480 N N . TYR B 1 165 ? 15.414 25.922 19.125 1 93.94 165 TYR B N 1
ATOM 3481 C CA . TYR B 1 165 ? 15.742 24.797 20 1 93.94 165 TYR B CA 1
ATOM 3482 C C . TYR B 1 165 ? 17.156 24.297 19.734 1 93.94 165 TYR B C 1
ATOM 3484 O O . TYR B 1 165 ? 17.922 24.031 20.672 1 93.94 165 TYR B O 1
ATOM 3492 N N . GLU B 1 166 ? 17.531 24.234 18.531 1 92.12 166 GLU B N 1
ATOM 3493 C CA . GLU B 1 166 ? 18.859 23.75 18.156 1 92.12 166 GLU B CA 1
ATOM 3494 C C . GLU B 1 166 ? 19.922 24.812 18.453 1 92.12 166 GLU B C 1
ATOM 3496 O O . GLU B 1 166 ? 21.031 24.469 18.891 1 92.12 166 GLU B O 1
ATOM 3501 N N . GLU B 1 167 ? 19.625 26.047 18.219 1 93.25 167 GLU B N 1
ATOM 3502 C CA . GLU B 1 167 ? 20.562 27.125 18.469 1 93.25 167 GLU B CA 1
ATOM 3503 C C . GLU B 1 167 ? 20.891 27.234 19.953 1 93.25 167 GLU B C 1
ATOM 3505 O O . GLU B 1 167 ? 22.062 27.422 20.312 1 93.25 167 GLU B O 1
ATOM 3510 N N . SER B 1 168 ? 19.859 27.078 20.75 1 95.12 168 SER B N 1
ATOM 3511 C CA . SER B 1 168 ? 20.078 27.109 22.188 1 95.12 168 SER B CA 1
ATOM 3512 C C . SER B 1 168 ? 20.969 25.953 22.641 1 95.12 168 SER B C 1
ATOM 3514 O O . SER B 1 168 ? 21.859 26.141 23.469 1 95.12 168 SER B O 1
ATOM 3516 N N . ALA B 1 169 ? 20.734 24.828 22.109 1 94 169 ALA B N 1
ATOM 3517 C CA . ALA B 1 169 ? 21.531 23.656 22.469 1 94 169 ALA B CA 1
ATOM 3518 C C . ALA B 1 169 ? 22.969 23.797 21.984 1 94 169 ALA B C 1
ATOM 3520 O O . ALA B 1 169 ? 23.906 23.344 22.656 1 94 169 ALA B O 1
ATOM 3521 N N . ARG B 1 170 ? 23.109 24.453 20.859 1 91.5 170 ARG B N 1
ATOM 3522 C CA . ARG B 1 170 ? 24.453 24.688 20.328 1 91.5 170 ARG B CA 1
ATOM 3523 C C . ARG B 1 170 ? 25.234 25.656 21.234 1 91.5 170 ARG B C 1
ATOM 3525 O O . ARG B 1 170 ? 26.438 25.484 21.422 1 91.5 170 ARG B O 1
ATOM 3532 N N . ILE B 1 171 ? 24.516 26.578 21.688 1 94.44 171 ILE B N 1
ATOM 3533 C CA . ILE B 1 171 ? 25.125 27.531 22.609 1 94.44 171 ILE B CA 1
ATOM 3534 C C . ILE B 1 171 ? 25.609 26.812 23.859 1 94.44 171 ILE B C 1
ATOM 3536 O O . ILE B 1 171 ? 26.672 27.156 24.406 1 94.44 171 ILE B O 1
ATOM 3540 N N . ASP B 1 172 ? 24.953 25.781 24.281 1 94.5 172 ASP B N 1
ATOM 3541 C CA . ASP B 1 172 ? 25.312 24.984 25.453 1 94.5 172 ASP B CA 1
ATOM 3542 C C . ASP B 1 172 ? 26.406 23.969 25.109 1 94.5 172 ASP B C 1
ATOM 3544 O O . ASP B 1 172 ? 26.812 23.188 25.969 1 94.5 172 ASP B O 1
ATOM 3548 N N . GLY B 1 173 ? 26.812 23.906 23.812 1 92.94 173 GLY B N 1
ATOM 3549 C CA . GLY B 1 173 ? 27.953 23.078 23.422 1 92.94 173 GLY B CA 1
ATOM 3550 C C . GLY B 1 173 ? 27.531 21.734 22.844 1 92.94 173 GLY B C 1
ATOM 3551 O O . GLY B 1 173 ? 28.344 20.812 22.734 1 92.94 173 GLY B O 1
ATOM 3552 N N . ALA B 1 174 ? 26.312 21.594 22.5 1 92.69 174 ALA B N 1
ATOM 3553 C CA . ALA B 1 174 ? 25.828 20.328 21.969 1 92.69 174 ALA B CA 1
ATOM 3554 C C . ALA B 1 174 ? 26.469 20.016 20.625 1 92.69 174 ALA B C 1
ATOM 3556 O O . ALA B 1 174 ? 26.625 20.906 19.781 1 92.69 174 ALA B O 1
ATOM 3557 N N . THR B 1 175 ? 26.828 18.719 20.438 1 91.12 175 THR B N 1
ATOM 3558 C CA . THR B 1 175 ? 27.344 18.25 19.156 1 91.12 175 THR B CA 1
ATOM 3559 C C . THR B 1 175 ? 26.188 17.953 18.203 1 91.12 175 THR B C 1
ATOM 3561 O O . THR B 1 175 ? 25.031 17.953 18.594 1 91.12 175 THR B O 1
ATOM 3564 N N . ASN B 1 176 ? 26.484 17.734 16.922 1 86.56 176 ASN B N 1
ATOM 3565 C CA . ASN B 1 176 ? 25.453 17.453 15.922 1 86.56 176 ASN B CA 1
ATOM 3566 C C . ASN B 1 176 ? 24.672 16.188 16.25 1 86.56 176 ASN B C 1
ATOM 3568 O O . ASN B 1 176 ? 23.469 16.125 16.047 1 86.56 176 ASN B O 1
ATOM 3572 N N . ILE B 1 177 ? 25.375 15.219 16.703 1 89.5 177 ILE B N 1
ATOM 3573 C CA . ILE B 1 177 ? 24.719 13.961 17.062 1 89.5 177 ILE B CA 1
ATOM 3574 C C . ILE B 1 177 ? 23.812 14.172 18.266 1 89.5 177 ILE B C 1
ATOM 3576 O O . ILE B 1 177 ? 22.75 13.57 18.359 1 89.5 177 ILE B O 1
ATOM 3580 N N . GLN B 1 178 ? 24.266 15.039 19.188 1 92.75 178 GLN B N 1
ATOM 3581 C CA . GLN B 1 178 ? 23.453 15.359 20.359 1 92.75 178 GLN B CA 1
ATOM 3582 C C . GLN B 1 178 ? 22.234 16.188 19.969 1 92.75 178 GLN B C 1
ATOM 3584 O O . GLN B 1 178 ? 21.156 16.016 20.531 1 92.75 178 GLN B O 1
ATOM 3589 N N . LEU B 1 179 ? 22.438 17.062 19 1 93.75 179 LEU B N 1
ATOM 3590 C CA . LEU B 1 179 ? 21.312 17.844 18.5 1 93.75 179 LEU B CA 1
ATOM 3591 C C . LEU B 1 179 ? 20.25 16.938 17.891 1 93.75 179 LEU B C 1
ATOM 3593 O O . LEU B 1 179 ? 19.062 17.125 18.141 1 93.75 179 LEU B O 1
ATOM 3597 N N . LEU B 1 180 ? 20.734 15.945 17.172 1 94.19 180 LEU B N 1
ATOM 3598 C CA . LEU B 1 180 ? 19.812 15.008 16.547 1 94.19 180 LEU B CA 1
ATOM 3599 C C . LEU B 1 180 ? 19.125 14.133 17.594 1 94.19 180 LEU B C 1
ATOM 3601 O O . LEU B 1 180 ? 17.891 14.078 17.656 1 94.19 180 LEU B O 1
ATOM 3605 N N . SER B 1 181 ? 19.891 13.516 18.5 1 94.81 181 SER B N 1
ATOM 3606 C CA . SER B 1 181 ? 19.375 12.484 19.391 1 94.81 181 SER B CA 1
ATOM 3607 C C . SER B 1 181 ? 18.656 13.094 20.578 1 94.81 181 SER B C 1
ATOM 3609 O O . SER B 1 181 ? 17.656 12.539 21.062 1 94.81 181 SER B O 1
ATOM 3611 N N . ARG B 1 182 ? 19.016 14.352 21.031 1 95.5 182 ARG B N 1
ATOM 3612 C CA . ARG B 1 182 ? 18.484 14.891 22.281 1 95.5 182 ARG B CA 1
ATOM 3613 C C . ARG B 1 182 ? 17.516 16.031 22.031 1 95.5 182 ARG B C 1
ATOM 3615 O O . ARG B 1 182 ? 16.719 16.391 22.891 1 95.5 182 ARG B O 1
ATOM 3622 N N . VAL B 1 183 ? 17.562 16.641 20.859 1 95.75 183 VAL B N 1
ATOM 3623 C CA . VAL B 1 183 ? 16.703 17.797 20.578 1 95.75 183 VAL B CA 1
ATOM 3624 C C . VAL B 1 183 ? 15.695 17.422 19.484 1 95.75 183 VAL B C 1
ATOM 3626 O O . VAL B 1 183 ? 14.492 17.312 19.75 1 95.75 183 VAL B O 1
ATOM 3629 N N . MET B 1 184 ? 16.219 17.047 18.328 1 95.75 184 MET B N 1
ATOM 3630 C CA . MET B 1 184 ? 15.352 16.875 17.172 1 95.75 184 MET B CA 1
ATOM 3631 C C . MET B 1 184 ? 14.484 15.625 17.328 1 95.75 184 MET B C 1
ATOM 3633 O O . MET B 1 184 ? 13.273 15.68 17.109 1 95.75 184 MET B O 1
ATOM 3637 N N . VAL B 1 185 ? 15.062 14.5 17.719 1 96.5 185 VAL B N 1
ATOM 3638 C CA . VAL B 1 185 ? 14.352 13.227 17.781 1 96.5 185 VAL B CA 1
ATOM 3639 C C . VAL B 1 185 ? 13.188 13.328 18.766 1 96.5 185 VAL B C 1
ATOM 3641 O O . VAL B 1 185 ? 12.055 12.977 18.438 1 96.5 185 VAL B O 1
ATOM 3644 N N . PRO B 1 186 ? 13.43 13.875 19.953 1 96.19 186 PRO B N 1
ATOM 3645 C CA . PRO B 1 186 ? 12.305 14.023 20.891 1 96.19 186 PRO B CA 1
ATOM 3646 C C . PRO B 1 186 ? 11.219 14.953 20.359 1 96.19 186 PRO B C 1
ATOM 3648 O O . PRO B 1 186 ? 10.031 14.719 20.594 1 96.19 186 PRO B O 1
ATOM 3651 N N . LEU B 1 187 ? 11.602 16 19.641 1 94.25 187 LEU B N 1
ATOM 3652 C CA . LEU B 1 187 ? 10.641 16.984 19.141 1 94.25 187 LEU B CA 1
ATOM 3653 C C . LEU B 1 187 ? 9.898 16.438 17.922 1 94.25 187 LEU B C 1
ATOM 3655 O O . LEU B 1 187 ? 8.781 16.859 17.625 1 94.25 187 LEU B O 1
ATOM 3659 N N . ALA B 1 188 ? 10.484 15.508 17.266 1 94.19 188 ALA B N 1
ATOM 3660 C CA . ALA B 1 188 ? 9.883 14.945 16.062 1 94.19 188 ALA B CA 1
ATOM 3661 C C . ALA B 1 188 ? 9.25 13.586 16.344 1 94.19 188 ALA B C 1
ATOM 3663 O O . ALA B 1 188 ? 8.984 12.82 15.414 1 94.19 188 ALA B O 1
ATOM 3664 N N . LYS B 1 189 ? 9.039 13.273 17.562 1 93.25 189 LYS B N 1
ATOM 3665 C CA . LYS B 1 189 ? 8.531 11.969 17.984 1 93.25 189 LYS B CA 1
ATOM 3666 C C . LYS B 1 189 ? 7.215 11.641 17.281 1 93.25 189 LYS B C 1
ATOM 3668 O O . LYS B 1 189 ? 7.008 10.508 16.844 1 93.25 189 LYS B O 1
ATOM 3673 N N . PRO B 1 190 ? 6.324 12.594 17.109 1 86.75 190 PRO B N 1
ATOM 3674 C CA . PRO B 1 190 ? 5.082 12.266 16.406 1 86.75 190 PRO B CA 1
ATOM 3675 C C . PRO B 1 190 ? 5.316 11.812 14.961 1 86.75 190 PRO B C 1
ATOM 3677 O O . PRO B 1 190 ? 4.672 10.875 14.492 1 86.75 190 PRO B O 1
ATOM 3680 N N . GLY B 1 191 ? 6.207 12.523 14.32 1 89.06 191 GLY B N 1
ATOM 3681 C CA . GLY B 1 191 ? 6.555 12.125 12.961 1 89.06 191 GLY B CA 1
ATOM 3682 C C . GLY B 1 191 ? 7.227 10.766 12.891 1 89.06 191 GLY B C 1
ATOM 3683 O O . GLY B 1 191 ? 6.91 9.953 12.016 1 89.06 191 GLY B O 1
ATOM 3684 N N . ILE B 1 192 ? 8.102 10.508 13.859 1 93.75 192 ILE B N 1
ATOM 3685 C CA . ILE B 1 192 ? 8.82 9.242 13.914 1 93.75 192 ILE B CA 1
ATOM 3686 C C . ILE B 1 192 ? 7.848 8.109 14.211 1 93.75 192 ILE B C 1
ATOM 3688 O O . ILE B 1 192 ? 7.926 7.039 13.602 1 93.75 192 ILE B O 1
ATOM 3692 N N . ALA B 1 193 ? 6.934 8.344 15.094 1 88.88 193 ALA B N 1
ATOM 3693 C CA . ALA B 1 193 ? 5.914 7.344 15.414 1 88.88 193 ALA B CA 1
ATOM 3694 C C . ALA B 1 193 ? 5.059 7.027 14.188 1 88.88 193 ALA B C 1
ATOM 3696 O O . ALA B 1 193 ? 4.742 5.863 13.93 1 88.88 193 ALA B O 1
ATOM 3697 N N . THR B 1 194 ? 4.766 8.023 13.453 1 84.81 194 THR B N 1
ATOM 3698 C CA . THR B 1 194 ? 3.93 7.879 12.266 1 84.81 194 THR B CA 1
ATOM 3699 C C . THR B 1 194 ? 4.621 7.008 11.219 1 84.81 194 THR B C 1
ATOM 3701 O O . THR B 1 194 ? 4.043 6.031 10.734 1 84.81 194 THR B O 1
ATOM 3704 N N . ILE B 1 195 ? 5.848 7.348 10.93 1 91.06 195 ILE B N 1
ATOM 3705 C CA . ILE B 1 195 ? 6.52 6.598 9.875 1 91.06 195 ILE B CA 1
ATOM 3706 C C . ILE B 1 195 ? 6.828 5.184 10.367 1 91.06 195 ILE B C 1
ATOM 3708 O O . ILE B 1 195 ? 6.855 4.238 9.578 1 91.06 195 ILE B O 1
ATOM 3712 N N . THR B 1 196 ? 7.102 5.039 11.695 1 92.69 196 THR B N 1
ATOM 3713 C CA . THR B 1 196 ? 7.355 3.717 12.258 1 92.69 196 THR B CA 1
ATOM 3714 C C . THR B 1 196 ? 6.133 2.818 12.094 1 92.69 196 THR B C 1
ATOM 3716 O O . THR B 1 196 ? 6.242 1.692 11.609 1 92.69 196 THR B O 1
ATOM 3719 N N . MET B 1 197 ? 5.035 3.305 12.391 1 86.56 197 MET B N 1
ATOM 3720 C CA . MET B 1 197 ? 3.799 2.525 12.344 1 86.56 197 MET B CA 1
ATOM 3721 C C . MET B 1 197 ? 3.432 2.182 10.906 1 86.56 197 MET B C 1
ATOM 3723 O O . MET B 1 197 ? 3.148 1.023 10.586 1 86.56 197 MET B O 1
ATOM 3727 N N . LEU B 1 198 ? 3.43 3.156 10.086 1 85.69 198 LEU B N 1
ATOM 3728 C CA . LEU B 1 198 ? 3.006 2.955 8.711 1 85.69 198 LEU B CA 1
ATOM 3729 C C . LEU B 1 198 ? 3.971 2.027 7.973 1 85.69 198 LEU B C 1
ATOM 3731 O O . LEU B 1 198 ? 3.543 1.17 7.199 1 85.69 198 LEU B O 1
ATOM 3735 N N . SER B 1 199 ? 5.238 2.188 8.227 1 92.81 199 SER B N 1
ATOM 3736 C CA . SER B 1 199 ? 6.219 1.337 7.555 1 92.81 199 SER B CA 1
ATOM 3737 C C . SER B 1 199 ? 6.156 -0.094 8.078 1 92.81 199 SER B C 1
ATOM 3739 O O . SER B 1 199 ? 6.25 -1.048 7.305 1 92.81 199 SER B O 1
ATOM 3741 N N . ALA B 1 200 ? 6.031 -0.226 9.391 1 91.69 200 ALA B N 1
ATOM 3742 C CA . ALA B 1 200 ? 5.93 -1.562 9.969 1 91.69 200 ALA B CA 1
ATOM 3743 C C . ALA B 1 200 ? 4.723 -2.312 9.406 1 91.69 200 ALA B C 1
ATOM 3745 O O . ALA B 1 200 ? 4.824 -3.492 9.07 1 91.69 200 ALA B O 1
ATOM 3746 N N . MET B 1 201 ? 3.672 -1.649 9.289 1 87.12 201 MET B N 1
ATOM 3747 C CA . MET B 1 201 ? 2.475 -2.254 8.711 1 87.12 201 MET B CA 1
ATOM 3748 C C . MET B 1 201 ? 2.707 -2.641 7.258 1 87.12 201 MET B C 1
ATOM 3750 O O . MET B 1 201 ? 2.268 -3.703 6.812 1 87.12 201 MET B O 1
ATOM 3754 N N . GLY B 1 202 ? 3.34 -1.739 6.605 1 90.38 202 GLY B N 1
ATOM 3755 C CA . GLY B 1 202 ? 3.674 -2.027 5.219 1 90.38 202 GLY B CA 1
ATOM 3756 C C . GLY B 1 202 ? 4.559 -3.248 5.059 1 90.38 202 GLY B C 1
ATOM 3757 O O . GLY B 1 202 ? 4.324 -4.082 4.18 1 90.38 202 GLY B O 1
ATOM 3758 N N . PHE B 1 203 ? 5.531 -3.375 5.91 1 94.81 203 PHE B N 1
ATOM 3759 C CA . PHE B 1 203 ? 6.453 -4.5 5.844 1 94.81 203 PHE B CA 1
ATOM 3760 C C . PHE B 1 203 ? 5.742 -5.805 6.195 1 94.81 203 PHE B C 1
ATOM 3762 O O . PHE B 1 203 ? 5.988 -6.84 5.574 1 94.81 203 PHE B O 1
ATOM 3769 N N . TRP B 1 204 ? 4.922 -5.727 7.129 1 91.19 204 TRP B N 1
ATOM 3770 C CA . TRP B 1 204 ? 4.191 -6.902 7.594 1 91.19 204 TRP B CA 1
ATOM 3771 C C . TRP B 1 204 ? 3.299 -7.461 6.492 1 91.19 204 TRP B C 1
ATOM 3773 O O . TRP B 1 204 ? 3.139 -8.68 6.371 1 91.19 204 TRP B O 1
ATOM 3783 N N . ASN B 1 205 ? 2.809 -6.605 5.641 1 89.88 205 ASN B N 1
ATOM 3784 C CA . ASN B 1 205 ? 1.793 -6.996 4.664 1 89.88 205 ASN B CA 1
ATOM 3785 C C . ASN B 1 205 ? 2.365 -7.059 3.252 1 89.88 205 ASN B C 1
ATOM 3787 O O . ASN B 1 205 ? 1.648 -7.371 2.301 1 89.88 205 ASN B O 1
ATOM 3791 N N . GLU B 1 206 ? 3.59 -6.75 3.18 1 92.88 206 GLU B N 1
ATOM 3792 C CA . GLU B 1 206 ? 4.203 -6.672 1.859 1 92.88 206 GLU B CA 1
ATOM 3793 C C . GLU B 1 206 ? 4.086 -7.996 1.114 1 92.88 206 GLU B C 1
ATOM 3795 O O . GLU B 1 206 ? 4.23 -9.062 1.712 1 92.88 206 GLU B O 1
ATOM 3800 N N . TYR B 1 207 ? 3.826 -7.965 -0.229 1 93.5 207 TYR B N 1
ATOM 3801 C CA . TYR B 1 207 ? 3.541 -9.211 -0.928 1 93.5 207 TYR B CA 1
ATOM 3802 C C . TYR B 1 207 ? 4.332 -9.305 -2.229 1 93.5 207 TYR B C 1
ATOM 3804 O O . TYR B 1 207 ? 5.105 -10.242 -2.428 1 93.5 207 TYR B O 1
ATOM 3812 N N . PRO B 1 208 ? 4.277 -8.305 -3.107 1 93.5 208 PRO B N 1
ATOM 3813 C CA . PRO B 1 208 ? 4.863 -8.477 -4.438 1 93.5 208 PRO B CA 1
ATOM 3814 C C . PRO B 1 208 ? 6.367 -8.734 -4.395 1 93.5 208 PRO B C 1
ATOM 3816 O O . PRO B 1 208 ? 6.859 -9.648 -5.059 1 93.5 208 PRO B O 1
ATOM 3819 N N . LEU B 1 209 ? 7.098 -8.008 -3.615 1 95 209 LEU B N 1
ATOM 3820 C CA . LEU B 1 209 ? 8.547 -8.188 -3.576 1 95 209 LEU B CA 1
ATOM 3821 C C . LEU B 1 209 ? 8.906 -9.516 -2.922 1 95 209 LEU B C 1
ATOM 3823 O O . LEU B 1 209 ? 9.758 -10.25 -3.432 1 95 209 LEU B O 1
ATOM 3827 N N . ALA B 1 210 ? 8.25 -9.766 -1.827 1 96.38 210 ALA B N 1
ATOM 3828 C CA . ALA B 1 210 ? 8.531 -11.016 -1.133 1 96.38 210 ALA B CA 1
ATOM 3829 C C . ALA B 1 210 ? 8.219 -12.219 -2.021 1 96.38 210 ALA B C 1
ATOM 3831 O O . ALA B 1 210 ? 8.906 -13.242 -1.96 1 96.38 210 ALA B O 1
ATOM 3832 N N . LEU B 1 211 ? 7.227 -12.117 -2.814 1 94.38 211 LEU B N 1
ATOM 3833 C CA . LEU B 1 211 ? 6.809 -13.195 -3.703 1 94.38 211 LEU B CA 1
ATOM 3834 C C . LEU B 1 211 ? 7.93 -13.57 -4.668 1 94.38 211 LEU B C 1
ATOM 3836 O O . LEU B 1 211 ? 8.172 -14.758 -4.918 1 94.38 211 LEU B O 1
ATOM 3840 N N . VAL B 1 212 ? 8.602 -12.562 -5.133 1 93.94 212 VAL B N 1
ATOM 3841 C CA . VAL B 1 212 ? 9.578 -12.852 -6.176 1 93.94 212 VAL B CA 1
ATOM 3842 C C . VAL B 1 212 ? 10.953 -13.094 -5.551 1 93.94 212 VAL B C 1
ATOM 3844 O O . VAL B 1 212 ? 11.797 -13.781 -6.133 1 93.94 212 VAL B O 1
ATOM 3847 N N . LEU B 1 213 ? 11.195 -12.602 -4.383 1 96.75 213 LEU B N 1
ATOM 3848 C CA . LEU B 1 213 ? 12.531 -12.648 -3.814 1 96.75 213 LEU B CA 1
ATOM 3849 C C . LEU B 1 213 ? 12.695 -13.852 -2.891 1 96.75 213 LEU B C 1
ATOM 3851 O O . LEU B 1 213 ? 13.812 -14.25 -2.562 1 96.75 213 LEU B O 1
ATOM 3855 N N . LEU B 1 214 ? 11.547 -14.391 -2.42 1 96.88 214 LEU B N 1
ATOM 3856 C CA . LEU B 1 214 ? 11.57 -15.531 -1.516 1 96.88 214 LEU B CA 1
ATOM 3857 C C . LEU B 1 214 ? 10.93 -16.75 -2.17 1 96.88 214 LEU B C 1
ATOM 3859 O O . LEU B 1 214 ? 9.734 -16.984 -2.016 1 96.88 214 LEU B O 1
ATOM 3863 N N . THR B 1 215 ? 11.773 -17.609 -2.717 1 92.31 215 THR B N 1
ATOM 3864 C CA . THR B 1 215 ? 11.258 -18.766 -3.447 1 92.31 215 THR B CA 1
ATOM 3865 C C . THR B 1 215 ? 11.367 -20.031 -2.605 1 92.31 215 THR B C 1
ATOM 3867 O O . THR B 1 215 ? 10.688 -21.031 -2.879 1 92.31 215 THR B O 1
ATOM 3870 N N . GLU B 1 216 ? 12.188 -20.016 -1.636 1 95.19 216 GLU B N 1
ATOM 3871 C CA . GLU B 1 216 ? 12.328 -21.156 -0.739 1 95.19 216 GLU B CA 1
ATOM 3872 C C . GLU B 1 216 ? 11.273 -21.125 0.364 1 95.19 216 GLU B C 1
ATOM 3874 O O . GLU B 1 216 ? 11.055 -20.094 0.997 1 95.19 216 GLU B O 1
ATOM 3879 N N . ASP B 1 217 ? 10.711 -22.188 0.597 1 92.38 217 ASP B N 1
ATOM 3880 C CA . ASP B 1 217 ? 9.594 -22.297 1.526 1 92.38 217 ASP B CA 1
ATOM 3881 C C . ASP B 1 217 ? 9.992 -21.828 2.924 1 92.38 217 ASP B C 1
ATOM 3883 O O . ASP B 1 217 ? 9.266 -21.062 3.562 1 92.38 217 ASP B O 1
ATOM 3887 N N . ALA B 1 218 ? 11.172 -22.234 3.352 1 93.56 218 ALA B N 1
ATOM 3888 C CA . ALA B 1 218 ? 11.617 -21.953 4.715 1 93.56 218 ALA B CA 1
ATOM 3889 C C . ALA B 1 218 ? 11.828 -20.469 4.941 1 93.56 218 ALA B C 1
ATOM 3891 O O . ALA B 1 218 ? 11.875 -20 6.082 1 93.56 218 ALA B O 1
ATOM 3892 N N . LYS B 1 219 ? 11.922 -19.672 3.867 1 96.81 219 LYS B N 1
ATOM 3893 C CA . LYS B 1 219 ? 12.266 -18.266 3.986 1 96.81 219 LYS B CA 1
ATOM 3894 C C . LYS B 1 219 ? 11.055 -17.375 3.736 1 96.81 219 LYS B C 1
ATOM 3896 O O . LYS B 1 219 ? 11.133 -16.141 3.869 1 96.81 219 LYS B O 1
ATOM 3901 N N . LYS B 1 220 ? 9.93 -18 3.469 1 95.88 220 LYS B N 1
ATOM 3902 C CA . LYS B 1 220 ? 8.75 -17.219 3.096 1 95.88 220 LYS B CA 1
ATOM 3903 C C . LYS B 1 220 ? 8.195 -16.453 4.289 1 95.88 220 LYS B C 1
ATOM 3905 O O . LYS B 1 220 ? 8.242 -16.938 5.422 1 95.88 220 LYS B O 1
ATOM 3910 N N . THR B 1 221 ? 7.742 -15.219 4.004 1 95.5 221 THR B N 1
ATOM 3911 C CA . THR B 1 221 ? 6.996 -14.453 5 1 95.5 221 THR B CA 1
ATOM 3912 C C . THR B 1 221 ? 5.559 -14.945 5.098 1 95.5 221 THR B C 1
ATOM 3914 O O . THR B 1 221 ? 5.125 -15.781 4.297 1 95.5 221 THR B O 1
ATOM 3917 N N . LEU B 1 222 ? 4.91 -14.477 6.055 1 92.12 222 LEU B N 1
ATOM 3918 C CA . LEU B 1 222 ? 3.58 -14.969 6.391 1 92.12 222 LEU B CA 1
ATOM 3919 C C . LEU B 1 222 ? 2.623 -14.797 5.215 1 92.12 222 LEU B C 1
ATOM 3921 O O . LEU B 1 222 ? 1.922 -15.734 4.832 1 92.12 222 LEU B O 1
ATOM 3925 N N . PRO B 1 223 ? 2.525 -13.617 4.512 1 91.38 223 PRO B N 1
ATOM 3926 C CA . PRO B 1 223 ? 1.604 -13.484 3.381 1 91.38 223 PRO B CA 1
ATOM 3927 C C . PRO B 1 223 ? 1.917 -14.453 2.248 1 91.38 223 PRO B C 1
ATOM 3929 O O . PRO B 1 223 ? 1.006 -15.07 1.688 1 91.38 223 PRO B O 1
ATOM 3932 N N . ILE B 1 224 ? 3.174 -14.664 2.021 1 92.94 224 ILE B N 1
ATOM 3933 C CA . ILE B 1 224 ? 3.58 -15.57 0.952 1 92.94 224 ILE B CA 1
ATOM 3934 C C . ILE B 1 224 ? 3.338 -17.016 1.378 1 92.94 224 ILE B C 1
ATOM 3936 O O . ILE B 1 224 ? 2.904 -17.844 0.573 1 92.94 224 ILE B O 1
ATOM 3940 N N . GLY B 1 225 ? 3.65 -17.25 2.613 1 91.19 225 GLY B N 1
ATOM 3941 C CA . GLY B 1 225 ? 3.408 -18.594 3.139 1 91.19 225 GLY B CA 1
ATOM 3942 C C . GLY B 1 225 ? 1.949 -19 3.082 1 91.19 225 GLY B C 1
ATOM 3943 O O . GLY B 1 225 ? 1.631 -20.141 2.736 1 91.19 225 GLY B O 1
ATOM 3944 N N . MET B 1 226 ? 1.085 -18.078 3.373 1 89.31 226 MET B N 1
ATOM 3945 C CA . MET B 1 226 ? -0.344 -18.375 3.332 1 89.31 226 MET B CA 1
ATOM 3946 C C . MET B 1 226 ? -0.814 -18.609 1.897 1 89.31 226 MET B C 1
ATOM 3948 O O . MET B 1 226 ? -1.648 -19.469 1.642 1 89.31 226 MET B O 1
ATOM 3952 N N . ALA B 1 227 ? -0.303 -17.828 0.985 1 88.88 227 ALA B N 1
ATOM 3953 C CA . ALA B 1 227 ? -0.631 -18.031 -0.425 1 88.88 227 ALA B CA 1
ATOM 3954 C C . ALA B 1 227 ? -0.139 -19.375 -0.921 1 88.88 227 ALA B C 1
ATOM 3956 O O . ALA B 1 227 ? -0.828 -20.047 -1.69 1 88.88 227 ALA B O 1
ATOM 3957 N N . ASN B 1 228 ? 1.005 -19.688 -0.47 1 87 228 ASN B N 1
ATOM 3958 C CA . ASN B 1 228 ? 1.55 -21 -0.819 1 87 228 ASN B CA 1
ATOM 3959 C C . ASN B 1 228 ? 0.708 -22.141 -0.234 1 87 228 ASN B C 1
ATOM 3961 O O . ASN B 1 228 ? 0.455 -23.141 -0.906 1 87 228 ASN B O 1
ATOM 3965 N N . LEU B 1 229 ? 0.333 -21.953 0.999 1 84 229 LEU B N 1
ATOM 3966 C CA . LEU B 1 229 ? -0.513 -22.953 1.642 1 84 229 LEU B CA 1
ATOM 3967 C C . LEU B 1 229 ? -1.841 -23.094 0.907 1 84 229 LEU B C 1
ATOM 3969 O O . LEU B 1 229 ? -2.361 -24.203 0.768 1 84 229 LEU B O 1
ATOM 3973 N N . PHE B 1 230 ? -2.381 -22.031 0.491 1 85.88 230 PHE B N 1
ATOM 3974 C CA . PHE B 1 230 ? -3.613 -22.062 -0.289 1 85.88 230 PHE B CA 1
ATOM 3975 C C . PHE B 1 230 ? -3.424 -22.844 -1.577 1 85.88 230 PHE B C 1
ATOM 3977 O O . PHE B 1 230 ? -4.281 -23.656 -1.947 1 85.88 230 PHE B O 1
ATOM 3984 N N . GLU B 1 231 ? -2.318 -22.688 -2.211 1 83 231 GLU B N 1
ATOM 3985 C CA . GLU B 1 231 ? -2.045 -23.406 -3.455 1 83 231 GLU B CA 1
ATOM 3986 C C . GLU B 1 231 ? -1.926 -24.906 -3.215 1 83 231 GLU B C 1
ATOM 3988 O O . GLU B 1 231 ? -2.391 -25.703 -4.027 1 83 231 GLU B O 1
ATOM 3993 N N . VAL B 1 232 ? -1.358 -25.188 -2.113 1 79 232 VAL B N 1
ATOM 3994 C CA . VAL B 1 232 ? -1.16 -26.594 -1.771 1 79 232 VAL B CA 1
ATOM 3995 C C . VAL B 1 232 ? -2.488 -27.203 -1.347 1 79 232 VAL B C 1
ATOM 3997 O O . VAL B 1 232 ? -2.771 -28.359 -1.672 1 79 232 VAL B O 1
ATOM 4000 N N . GLN B 1 233 ? -3.291 -26.438 -0.66 1 75.19 233 GLN B N 1
ATOM 4001 C CA . GLN B 1 233 ? -4.547 -26.938 -0.113 1 75.19 233 GLN B CA 1
ATOM 4002 C C . GLN B 1 233 ? -5.559 -27.219 -1.222 1 75.19 233 GLN B C 1
ATOM 4004 O O . GLN B 1 233 ? -6.438 -28.062 -1.071 1 75.19 233 GLN B O 1
ATOM 4009 N N . LYS B 1 234 ? -5.438 -26.484 -2.191 1 71.81 234 LYS B N 1
ATOM 4010 C CA . LYS B 1 234 ? -6.316 -26.766 -3.322 1 71.81 234 LYS B CA 1
ATOM 4011 C C . LYS B 1 234 ? -6.289 -28.25 -3.689 1 71.81 234 LYS B C 1
ATOM 4013 O O . LYS B 1 234 ? -7.27 -28.781 -4.207 1 71.81 234 LYS B O 1
ATOM 4018 N N . TYR B 1 235 ? -5.184 -28.875 -3.15 1 70.31 235 TYR B N 1
ATOM 4019 C CA . TYR B 1 235 ? -5.004 -30.281 -3.5 1 70.31 235 TYR B CA 1
ATOM 4020 C C . TYR B 1 235 ? -5.055 -31.156 -2.256 1 70.31 235 TYR B C 1
ATOM 4022 O O . TYR B 1 235 ? -5.109 -32.375 -2.359 1 70.31 235 TYR B O 1
ATOM 4030 N N . ALA B 1 236 ? -4.781 -30.734 -1.021 1 66 236 ALA B N 1
ATOM 4031 C CA . ALA B 1 236 ? -4.602 -31.547 0.179 1 66 236 ALA B CA 1
ATOM 4032 C C . ALA B 1 236 ? -5.832 -31.469 1.077 1 66 236 ALA B C 1
ATOM 4034 O O . ALA B 1 236 ? -5.961 -32.25 2.025 1 66 236 ALA B O 1
ATOM 4035 N N . THR B 1 237 ? -6.637 -30.672 0.922 1 70.62 237 THR B N 1
ATOM 4036 C CA . THR B 1 237 ? -8 -30.625 1.429 1 70.62 237 THR B CA 1
ATOM 4037 C C . THR B 1 237 ? -8.023 -30.141 2.879 1 70.62 237 THR B C 1
ATOM 4039 O O . THR B 1 237 ? -8.969 -30.422 3.617 1 70.62 237 THR B O 1
ATOM 4042 N N . ASP B 1 238 ? -6.961 -29.703 3.539 1 84.25 238 ASP B N 1
ATOM 4043 C CA . ASP B 1 238 ? -7.094 -29.188 4.898 1 84.25 238 ASP B CA 1
ATOM 4044 C C . ASP B 1 238 ? -7.438 -27.703 4.895 1 84.25 238 ASP B C 1
ATOM 4046 O O . ASP B 1 238 ? -6.617 -26.859 5.285 1 84.25 238 ASP B O 1
ATOM 4050 N N . TRP B 1 239 ? -8.625 -27.5 4.754 1 89 239 TRP B N 1
ATOM 4051 C CA . TRP B 1 239 ? -9.109 -26.125 4.621 1 89 239 TRP B CA 1
ATOM 4052 C C . TRP B 1 239 ? -9.203 -25.453 5.98 1 89 239 TRP B C 1
ATOM 4054 O O . TRP B 1 239 ? -8.977 -24.234 6.098 1 89 239 TRP B O 1
ATOM 4064 N N . GLY B 1 240 ? -9.492 -26.234 6.965 1 89.19 240 GLY B N 1
ATOM 4065 C CA . GLY B 1 240 ? -9.594 -25.672 8.305 1 89.19 240 GLY B CA 1
ATOM 4066 C C . GLY B 1 240 ? -8.312 -25.016 8.781 1 89.19 240 GLY B C 1
ATOM 4067 O O . GLY B 1 240 ? -8.344 -23.906 9.305 1 89.19 240 GLY B O 1
ATOM 4068 N N . ALA B 1 241 ? -7.238 -25.672 8.5 1 88.62 241 ALA B N 1
ATOM 4069 C CA . ALA B 1 241 ? -5.938 -25.141 8.906 1 88.62 241 ALA B CA 1
ATOM 4070 C C . ALA B 1 241 ? -5.598 -23.875 8.133 1 88.62 241 ALA B C 1
ATOM 4072 O O . ALA B 1 241 ? -5 -22.953 8.688 1 88.62 241 ALA B O 1
ATOM 4073 N N . LEU B 1 242 ? -5.973 -23.875 6.934 1 89.81 242 LEU B N 1
ATOM 4074 C CA . LEU B 1 242 ? -5.727 -22.688 6.117 1 89.81 242 LEU B CA 1
ATOM 4075 C C . LEU B 1 242 ? -6.484 -21.484 6.664 1 89.81 242 LEU B C 1
ATOM 4077 O O . LEU B 1 242 ? -5.895 -20.422 6.875 1 89.81 242 LEU B O 1
ATOM 4081 N N . PHE B 1 243 ? -7.762 -21.672 6.941 1 92.81 243 PHE B N 1
ATOM 4082 C CA . PHE B 1 243 ? -8.578 -20.578 7.43 1 92.81 243 PHE B CA 1
ATOM 4083 C C . PHE B 1 243 ? -8.125 -20.141 8.812 1 92.81 243 PHE B C 1
ATOM 4085 O O . PHE B 1 243 ? -8.117 -18.938 9.125 1 92.81 243 PHE B O 1
ATOM 4092 N N . ALA B 1 244 ? -7.766 -21.078 9.586 1 92.44 244 ALA B N 1
ATOM 4093 C CA . ALA B 1 244 ? -7.219 -20.75 10.898 1 92.44 244 ALA B CA 1
ATOM 4094 C C . ALA B 1 244 ? -5.941 -19.938 10.773 1 92.44 244 ALA B C 1
ATOM 4096 O O . ALA B 1 244 ? -5.73 -18.984 11.523 1 92.44 244 ALA B O 1
ATOM 4097 N N . GLY B 1 245 ? -5.117 -20.359 9.852 1 89.69 245 GLY B N 1
ATOM 4098 C CA . GLY B 1 245 ? -3.906 -19.609 9.586 1 89.69 245 GLY B CA 1
ATOM 4099 C C . GLY B 1 245 ? -4.176 -18.172 9.18 1 89.69 245 GLY B C 1
ATOM 4100 O O . GLY B 1 245 ? -3.477 -17.25 9.617 1 89.69 245 GLY B O 1
ATOM 4101 N N . LEU B 1 246 ? -5.199 -17.969 8.406 1 91 246 LEU B N 1
ATOM 4102 C CA . LEU B 1 246 ? -5.566 -16.625 7.941 1 91 246 LEU B CA 1
ATOM 4103 C C . LEU B 1 246 ? -6.074 -15.773 9.102 1 91 246 LEU B C 1
ATOM 4105 O O . LEU B 1 246 ? -5.918 -14.555 9.086 1 91 246 LEU B O 1
ATOM 4109 N N . VAL B 1 247 ? -6.605 -16.391 10.062 1 90.88 247 VAL B N 1
ATOM 4110 C CA . VAL B 1 247 ? -7.039 -15.664 11.258 1 90.88 247 VAL B CA 1
ATOM 4111 C C . VAL B 1 247 ? -5.82 -15.258 12.086 1 90.88 247 VAL B C 1
ATOM 4113 O O . VAL B 1 247 ? -5.742 -14.125 12.57 1 90.88 247 VAL B O 1
ATOM 4116 N N . ILE B 1 248 ? -4.875 -16.125 12.164 1 87.75 248 ILE B N 1
ATOM 4117 C CA . ILE B 1 248 ? -3.672 -15.883 12.953 1 87.75 248 ILE B CA 1
ATOM 4118 C C . ILE B 1 248 ? -2.9 -14.703 12.367 1 87.75 248 ILE B C 1
ATOM 4120 O O . ILE B 1 248 ? -2.375 -13.875 13.109 1 87.75 248 ILE B O 1
ATOM 4124 N N . ILE B 1 249 ? -2.867 -14.602 11.039 1 85.56 249 ILE B N 1
ATOM 4125 C CA . ILE B 1 249 ? -2.088 -13.57 10.359 1 85.56 249 ILE B CA 1
ATOM 4126 C C . ILE B 1 249 ? -2.678 -12.195 10.656 1 85.56 249 ILE B C 1
ATOM 4128 O O . ILE B 1 249 ? -1.983 -11.18 10.562 1 85.56 249 ILE B O 1
ATOM 4132 N N . MET B 1 250 ? -3.912 -12.148 11.062 1 86.81 250 MET B N 1
ATOM 4133 C CA . MET B 1 250 ? -4.59 -10.875 11.289 1 86.81 250 MET B CA 1
ATOM 4134 C C . MET B 1 250 ? -4.25 -10.32 12.672 1 86.81 250 MET B C 1
ATOM 4136 O O . MET B 1 250 ? -4.43 -9.133 12.93 1 86.81 250 MET B O 1
ATOM 4140 N N . ILE B 1 251 ? -3.734 -11.094 13.57 1 85.19 251 ILE B N 1
ATOM 4141 C CA . ILE B 1 251 ? -3.557 -10.742 14.977 1 85.19 251 ILE B CA 1
ATOM 4142 C C . ILE B 1 251 ? -2.533 -9.617 15.102 1 85.19 251 ILE B C 1
ATOM 4144 O O . ILE B 1 251 ? -2.801 -8.594 15.734 1 85.19 251 ILE B O 1
ATOM 4148 N N . PRO B 1 252 ? -1.371 -9.688 14.438 1 84.12 252 PRO B N 1
ATOM 4149 C CA . PRO B 1 252 ? -0.401 -8.602 14.562 1 84.12 252 PRO B CA 1
ATOM 4150 C C . PRO B 1 252 ? -0.938 -7.27 14.039 1 84.12 252 PRO B C 1
ATOM 4152 O O . PRO B 1 252 ? -0.64 -6.211 14.602 1 84.12 252 PRO B O 1
ATOM 4155 N N . THR B 1 253 ? -1.685 -7.395 13.016 1 83.19 253 THR B N 1
ATOM 4156 C CA . THR B 1 253 ? -2.256 -6.176 12.453 1 83.19 253 THR B CA 1
ATOM 4157 C C . THR B 1 253 ? -3.223 -5.523 13.438 1 83.19 253 THR B C 1
ATOM 4159 O O . THR B 1 253 ? -3.225 -4.301 13.594 1 83.19 253 THR B O 1
ATOM 4162 N N . ILE B 1 254 ? -3.982 -6.309 14.117 1 82.19 254 ILE B N 1
ATOM 4163 C CA . ILE B 1 254 ? -4.914 -5.809 15.125 1 82.19 254 ILE B CA 1
ATOM 4164 C C . ILE B 1 254 ? -4.137 -5.156 16.266 1 82.19 254 ILE B C 1
ATOM 4166 O O . ILE B 1 254 ? -4.523 -4.094 16.766 1 82.19 254 ILE B O 1
ATOM 4170 N N . ILE B 1 255 ? -3.047 -5.711 16.594 1 82.69 255 ILE B N 1
ATOM 4171 C CA . ILE B 1 255 ? -2.215 -5.188 17.656 1 82.69 255 ILE B CA 1
ATOM 4172 C C . ILE B 1 255 ? -1.62 -3.844 17.25 1 82.69 255 ILE B C 1
ATOM 4174 O O . ILE B 1 255 ? -1.644 -2.883 18.016 1 82.69 255 ILE B O 1
ATOM 4178 N N . ILE B 1 256 ? -1.158 -3.771 16.062 1 76.69 256 ILE B N 1
ATOM 4179 C CA . ILE B 1 256 ? -0.567 -2.537 15.562 1 76.69 256 ILE B CA 1
ATOM 4180 C C . ILE B 1 256 ? -1.629 -1.44 15.516 1 76.69 256 ILE B C 1
ATOM 4182 O O . ILE B 1 256 ? -1.357 -0.289 15.859 1 76.69 256 ILE B O 1
ATOM 4186 N N . TYR B 1 257 ? -2.803 -1.82 15.117 1 74.56 257 TYR B N 1
ATOM 4187 C CA . TYR B 1 257 ? -3.91 -0.872 15.086 1 74.56 257 TYR B CA 1
ATOM 4188 C C . TYR B 1 257 ? -4.211 -0.344 16.484 1 74.56 257 TYR B C 1
ATOM 4190 O O . TYR B 1 257 ? -4.406 0.859 16.672 1 74.56 257 TYR B O 1
ATOM 4198 N N . LEU B 1 258 ? -4.25 -1.245 17.406 1 78.88 258 LEU B N 1
ATOM 4199 C CA . LEU B 1 258 ? -4.602 -0.863 18.766 1 78.88 258 LEU B CA 1
ATOM 4200 C C . LEU B 1 258 ? -3.572 0.101 19.344 1 78.88 258 LEU B C 1
ATOM 4202 O O . LEU B 1 258 ? -3.924 1.009 20.109 1 78.88 258 LEU B O 1
ATOM 4206 N N . ILE B 1 259 ? -2.404 -0.019 18.891 1 76.75 259 ILE B N 1
ATOM 4207 C CA . ILE B 1 259 ? -1.336 0.853 19.359 1 76.75 259 ILE B CA 1
ATOM 4208 C C . ILE B 1 259 ? -1.357 2.166 18.578 1 76.75 259 ILE B C 1
ATOM 4210 O O . ILE B 1 259 ? -1.126 3.236 19.156 1 76.75 259 ILE B O 1
ATOM 4214 N N . GLY B 1 260 ? -1.707 2.08 17.312 1 73.88 260 GLY B N 1
ATOM 4215 C CA . GLY B 1 260 ? -1.546 3.219 16.406 1 73.88 260 GLY B CA 1
ATOM 4216 C C . GLY B 1 260 ? -2.791 4.078 16.312 1 73.88 260 GLY B C 1
ATOM 4217 O O . GLY B 1 260 ? -2.732 5.211 15.828 1 73.88 260 GLY B O 1
ATOM 4218 N N . GLN B 1 261 ? -3.896 3.547 16.734 1 75 261 GLN B N 1
ATOM 4219 C CA . GLN B 1 261 ? -5.172 4.23 16.547 1 75 261 GLN B CA 1
ATOM 4220 C C . GLN B 1 261 ? -5.141 5.633 17.141 1 75 261 GLN B C 1
ATOM 4222 O O . GLN B 1 261 ? -5.816 6.539 16.656 1 75 261 GLN B O 1
ATOM 4227 N N . ARG B 1 262 ? -4.324 5.883 18.109 1 73.75 262 ARG B N 1
ATOM 4228 C CA . ARG B 1 262 ? -4.27 7.207 18.719 1 73.75 262 ARG B CA 1
ATOM 4229 C C . ARG B 1 262 ? -3.561 8.203 17.797 1 73.75 262 ARG B C 1
ATOM 4231 O O . ARG B 1 262 ? -3.877 9.391 17.812 1 73.75 262 ARG B O 1
ATOM 4238 N N . TYR B 1 263 ? -2.689 7.641 17.016 1 66.62 263 TYR B N 1
ATOM 4239 C CA . TYR B 1 263 ? -1.935 8.516 16.125 1 66.62 263 TYR B CA 1
ATOM 4240 C C . TYR B 1 263 ? -2.725 8.812 14.859 1 66.62 263 TYR B C 1
ATOM 4242 O O . TYR B 1 263 ? -2.547 9.867 14.25 1 66.62 263 TYR B O 1
ATOM 4250 N N . LEU B 1 264 ? -3.594 7.832 14.453 1 62.44 264 LEU B N 1
ATOM 4251 C CA . LEU B 1 264 ? -4.453 8.047 13.289 1 62.44 264 LEU B CA 1
ATOM 4252 C C . LEU B 1 264 ? -5.473 9.148 13.57 1 62.44 264 LEU B C 1
ATOM 4254 O O . LEU B 1 264 ? -5.77 9.961 12.688 1 62.44 264 LEU B O 1
ATOM 4258 N N . LEU B 1 265 ? -5.816 9.211 14.688 1 58.03 265 LEU B N 1
ATOM 4259 C CA . LEU B 1 265 ? -6.828 10.18 15.102 1 58.03 265 LEU B CA 1
ATOM 4260 C C . LEU B 1 265 ? -6.23 11.578 15.195 1 58.03 265 LEU B C 1
ATOM 4262 O O . LEU B 1 265 ? -6.91 12.57 14.914 1 58.03 265 LEU B O 1
ATOM 4266 N N . GLN B 1 266 ? -5.039 11.602 15.531 1 54.97 266 GLN B N 1
ATOM 4267 C CA . GLN B 1 266 ? -4.383 12.898 15.641 1 54.97 266 GLN B CA 1
ATOM 4268 C C . GLN B 1 266 ? -4.117 13.5 14.258 1 54.97 266 GLN B C 1
ATOM 4270 O O . GLN B 1 266 ? -4.125 14.719 14.094 1 54.97 266 GLN B O 1
ATOM 4275 N N . GLY B 1 267 ? -3.828 12.719 13.312 1 48.44 267 GLY B N 1
ATOM 4276 C CA . GLY B 1 267 ? -3.57 13.195 11.961 1 48.44 267 GLY B CA 1
ATOM 4277 C C . GLY B 1 267 ? -4.789 13.812 11.305 1 48.44 267 GLY B C 1
ATOM 4278 O O . GLY B 1 267 ? -4.676 14.789 10.562 1 48.44 267 GLY B O 1
ATOM 4279 N N . ILE B 1 268 ? -6.043 13.219 11.414 1 46.41 268 ILE B N 1
ATOM 4280 C CA . ILE B 1 268 ? -7.293 13.734 10.875 1 46.41 268 ILE B CA 1
ATOM 4281 C C . ILE B 1 268 ? -7.598 15.094 11.5 1 46.41 268 ILE B C 1
ATOM 4283 O O . ILE B 1 268 ? -8.039 16.016 10.812 1 46.41 268 ILE B O 1
ATOM 4287 N N . GLY B 1 269 ? -7.531 15.141 12.742 1 44.06 269 GLY B N 1
ATOM 4288 C CA . GLY B 1 269 ? -7.809 16.422 13.375 1 44.06 269 GLY B CA 1
ATOM 4289 C C . GLY B 1 269 ? -6.949 17.547 12.844 1 44.06 269 GLY B C 1
ATOM 4290 O O . GLY B 1 269 ? -7.402 18.688 12.758 1 44.06 269 GLY B O 1
ATOM 4291 N N . ALA B 1 270 ? -5.863 17.312 12.531 1 41.81 270 ALA B N 1
ATOM 4292 C CA . ALA B 1 270 ? -4.938 18.359 12.094 1 41.81 270 ALA B CA 1
ATOM 4293 C C . ALA B 1 270 ? -5.215 18.766 10.648 1 41.81 270 ALA B C 1
ATOM 4295 O O . ALA B 1 270 ? -5 19.922 10.273 1 41.81 270 ALA B O 1
ATOM 4296 N N . GLY B 1 271 ? -5.539 17.906 9.688 1 40.34 271 GLY B N 1
ATOM 4297 C CA . GLY B 1 271 ? -5.871 18.266 8.32 1 40.34 271 GLY B CA 1
ATOM 4298 C C . GLY B 1 271 ? -7.141 19.094 8.211 1 40.34 271 GLY B C 1
ATOM 4299 O O . GLY B 1 271 ? -7.289 19.891 7.285 1 40.34 271 GLY B O 1
ATOM 4300 N N . GLY B 1 272 ? -8.266 18.844 8.844 1 36.91 272 GLY B N 1
ATOM 4301 C CA . GLY B 1 272 ? -9.5 19.625 8.852 1 36.91 272 GLY B CA 1
ATOM 4302 C C . GLY B 1 272 ? -9.305 21.047 9.328 1 36.91 272 GLY B C 1
ATOM 4303 O O . GLY B 1 272 ? -10.125 21.922 9.039 1 36.91 272 GLY B O 1
ATOM 4304 N N . LEU B 1 273 ? -8.586 21.312 10.305 1 33.28 273 LEU B N 1
ATOM 4305 C CA . LEU B 1 273 ? -8.625 22.609 10.969 1 33.28 273 LEU B CA 1
ATOM 4306 C C . LEU B 1 273 ? -7.926 23.672 10.133 1 33.28 273 LEU B C 1
ATOM 4308 O O . LEU B 1 273 ? -8.047 24.859 10.414 1 33.28 273 LEU B O 1
ATOM 4312 N N . LYS B 1 274 ? -6.98 23.469 9.32 1 37.34 274 LYS B N 1
ATOM 4313 C CA . LYS B 1 274 ? -6.32 24.688 8.875 1 37.34 274 LYS B CA 1
ATOM 4314 C C . LYS B 1 274 ? -6.934 25.203 7.578 1 37.34 274 LYS B C 1
ATOM 4316 O O . LYS B 1 274 ? -6.348 26.047 6.898 1 37.34 274 LYS B O 1
ATOM 4321 N N . GLY B 1 275 ? -8.047 24.656 7.109 1 31.48 275 GLY B N 1
ATOM 4322 C CA . GLY B 1 275 ? -8.648 25.562 6.145 1 31.48 275 GLY B CA 1
ATOM 4323 C C . GLY B 1 275 ? -9.422 26.688 6.789 1 31.48 275 GLY B C 1
ATOM 4324 O O . GLY B 1 275 ? -9.82 26.594 7.953 1 31.48 275 GLY B O 1
#

Sequence (550 aa):
MKTVRTWCIRILMILFTVIFLYPLFWNLMSAFKTNAEYLTDPYALPTALNLDNFVAAWQKANIAAYFGNSIFVTVFSTVLLLLLVIPISYVLARYRFAGSKLISAIYMACIFLQATYIMIPLFLELQAVNGLNNLPVLCLVYAVMQFPFCIFTLQGFMSAVPRDYEESARIDGATNIQLLSRVMVPLAKPGIATITMLSAMGFWNEYPLALVLLTEDAKKTLPIGMANLFEVQKYATDWGALFAGLVIIMIPTIIIYLIGQRYLLQGIGAGGLKGMKTVRTWCIRILMILFTVIFLYPLFWNLMSAFKTNAEYLTDPYALPTALNLDNFVAAWQKANIAAYFGNSIFVTVFSTVLLLLLVIPISYVLARYRFAGSKLISAIYMACIFLQATYIMIPLFLELQAVNGLNNLPVLCLVYAVMQFPFCIFTLQGFMSAVPRDYEESARIDGATNIQLLSRVMVPLAKPGIATITMLSAMGFWNEYPLALVLLTEDAKKTLPIGMANLFEVQKYATDWGALFAGLVIIMIPTIIIYLIGQRYLLQGIGAGGLKG

pLDDT: mean 87.56, std 12.21, range [31.48, 98.44]

Radius of gyration: 24.73 Å; Cα contacts (8 Å, |Δi|>4): 641; chains: 2; bounding box: 73×62×57 Å

Secondary structure (DSSP, 8-state):
-HHHHHHHHHHHHHHHHHHHHHHHHHHHHHTTS-HHHHHH-TTSPPSS--THHHHHHHHTSSHHHHHHHHHHHHHHHHHHHHHHHHHHHHHHHH---TTHHHHHHHHHHGGG--HHHHHHHHHHHHHHTT-TT-HHHHHHHHHHHTHHHHHHHHHHHHHTS-HHHHHHHHHTT--HHHIIIIIIHHHTHHHHHHHHHHHHHHHHH--HHHHHH--SGGG--HHHHHHHHHHHHHHH--HHHHHHHHHHHHHHHHHHHHHHHHHHHHHHHHHHTT-/-HHHHHHHHHHHHHHHHHHHHHHHHHHHHHTTS-HHHHHH-TTSPPSS--THHHHHHHHTSSHHHHHHHHHHHHHHHHHHHHHHHHHHHHHHHH---TTHHHHHHHHHHGGG--HHHHHHHHHHHHHHTT-TT-HHHHHHHHHHHTHHHHHHHHHHHHHTS-HHHHHHHHHTT--HHHIIIIIIHHHTHHHHHHHHHHHHHHHHH--HHHHHH--SGGG--HHHHHHHHHHHHHHH--HHHHHHHHHHHHHHHHHHHHHHHHHHHHHHHHHHHT-